Protein AF-0000000080379757 (afdb_homodimer)

Secondary structure (DSSP, 8-state):
------EEEEEEEEEEEEEE----TT-SS-HHHHHHSHHHHHHHTTGGGSSEEEEEEGGGTEEEEEPPPEEETTEEEEEEEEEEEEE-SSEEEEEEEEEEEEESGGGGGGGGGEEEEEEEEEEEE-STT--EEEEEEEEEEEEEE-STTGGGS-THHHHHHHHHHHHHHHHHHHHHHHHHHHHHHHHHHHHHHH----TTSTTGGGTT--/------EEEEEEEEEEEEEE----TT-SS-HHHHHHSHHHHHHHTTGGGSSEEEEEEGGGTEEEEEPPPEEETTEEEEEEEEEEEEE-SSEEEEEEEEEEEEESGGGGGGGGGEEEEEEEEEEEE-STT--EEEEEEEEEEEEEE-STTGGGS-THHHHHHHHHHHHHHHHHHHHHHHHHHHHHHHHHHHHHHH----TTSTTGGGTTT-

InterPro domains:
  IPR018971 Protein of unknown function DUF1997 [PF09366] (31-188)

Organism: Eutrema salsugineum (NCBI:txid72664)

Foldseek 3Di:
DPPLPFDKAKAKAKDKDKDWDDLPDPQPADLLNLCVDPLLLCLLVVVVQFPHKDQPDPVFSKMWTWGDWDDDDPWTKIKIWIWTWDGDPFKIKIWTPWIAIDTPPVRRPVRVFKTKTKMKMWGWDSDPDTTMIMIIIMMMMMGGDDDPPVSVDPSCVVHVVNNVVVHVCCVPVVVVSVVSSVVSVVVVSVVVVPPPDDPPPVVVVVVVVD/DPPLPFDKAKAKAKDKDKDWDDLPDPQPADLLNLCVDPLLLCLLVVVVQFPHKDQPDPVFSKMWTWGDWDDDDPWTKIKIWIWTWDGDSFKIKIWTPWIAIDTPPVRRPVRVFKTKTKMKMWGWDSDPDTTMIMIIIMMMMMGGDDDPPVSVDPSCVVHVVRNVVVHVCCVPVVVVSVVSSVVSVVVVSVVVVPPPDDPPPVVVVVVVVD

Sequence (420 aa):
MLISSSKKANLSASRKQRIKLQNNGGKKLTFSDFLKHPSGMEAVINAKALQSYHVVDENDNTYRCTLPKVQLMSFEVSPVLVLRVTPTQEDCTVELLSCKLEGSELLENQSENFSAIMTNCMTWNMEDPEPFLEVDVTLKVILEISTPPFTMLPVSAVEAPGNLVMQTLVDTLVPLLLQQLLKDYDEWIQNSNNTPTSISDVLSMEDRLRMLISSSKKANLSASRKQRIKLQNNGGKKLTFSDFLKHPSGMEAVINAKALQSYHVVDENDNTYRCTLPKVQLMSFEVSPVLVLRVTPTQEDCTVELLSCKLEGSELLENQSENFSAIMTNCMTWNMEDPEPFLEVDVTLKVILEISTPPFTMLPVSAVEAPGNLVMQTLVDTLVPLLLQQLLKDYDEWIQNSNNTPTSISDVLSMEDRLR

pLDDT: mean 83.77, std 18.82, range [21.45, 98.62]

Structure (mmCIF, N/CA/C/O backbone):
data_AF-0000000080379757-model_v1
#
loop_
_entity.id
_entity.type
_entity.pdbx_description
1 polymer 'DUF1997 domain-containing protein'
#
loop_
_atom_site.group_PDB
_atom_site.id
_atom_site.type_symbol
_atom_site.label_atom_id
_atom_site.label_alt_id
_atom_site.label_comp_id
_atom_site.label_asym_id
_atom_site.label_entity_id
_atom_site.label_seq_id
_atom_site.pdbx_PDB_ins_code
_atom_site.Cartn_x
_atom_site.Cartn_y
_atom_site.Cartn_z
_atom_site.occupancy
_atom_site.B_iso_or_equiv
_atom_site.auth_seq_id
_atom_site.auth_comp_id
_atom_site.auth_asym_id
_atom_site.auth_atom_id
_atom_site.pdbx_PDB_model_num
ATOM 1 N N . MET A 1 1 ? -1.683 -24.344 18.703 1 21.45 1 MET A N 1
ATOM 2 C CA . MET A 1 1 ? -2.391 -23.109 18.406 1 21.45 1 MET A CA 1
ATOM 3 C C . MET A 1 1 ? -1.414 -21.938 18.281 1 21.45 1 MET A C 1
ATOM 5 O O . MET A 1 1 ? -0.927 -21.422 19.281 1 21.45 1 MET A O 1
ATOM 9 N N . LEU A 1 2 ? -0.382 -21.984 17.438 1 30 2 LEU A N 1
ATOM 10 C CA . LEU A 1 2 ? 0.748 -21.062 17.328 1 30 2 LEU A CA 1
ATOM 11 C C . LEU A 1 2 ? 0.271 -19.609 17.297 1 30 2 LEU A C 1
ATOM 13 O O . LEU A 1 2 ? -0.493 -19.234 16.406 1 30 2 LEU A O 1
ATOM 17 N N . ILE A 1 3 ? -0.006 -19.094 18.391 1 36.53 3 ILE A N 1
ATOM 18 C CA . ILE A 1 3 ? -0.325 -17.688 18.594 1 36.53 3 ILE A CA 1
ATOM 19 C C . ILE A 1 3 ? 0.516 -16.812 17.656 1 36.53 3 ILE A C 1
ATOM 21 O O . ILE A 1 3 ? 1.729 -16.688 17.844 1 36.53 3 ILE A O 1
ATOM 25 N N . SER A 1 4 ? 0.517 -17.016 16.406 1 43.06 4 SER A N 1
ATOM 26 C CA . SER A 1 4 ? 1.355 -16.297 15.438 1 43.06 4 SER A CA 1
ATOM 27 C C . SER A 1 4 ? 1.425 -14.812 15.758 1 43.06 4 SER A C 1
ATOM 29 O O . SER A 1 4 ? 0.393 -14.156 15.883 1 43.06 4 SER A O 1
ATOM 31 N N . SER A 1 5 ? 2.092 -14.391 16.781 1 54.62 5 SER A N 1
ATOM 32 C CA . SER A 1 5 ? 2.473 -13.023 17.109 1 54.62 5 SER A CA 1
ATOM 33 C C . SER A 1 5 ? 2.441 -12.125 15.883 1 54.62 5 SER A C 1
ATOM 35 O O . SER A 1 5 ? 3.061 -12.438 14.859 1 54.62 5 SER A O 1
ATOM 37 N N . SER A 1 6 ? 1.426 -11.398 15.75 1 71.69 6 SER A N 1
ATOM 38 C CA . SER A 1 6 ? 1.187 -10.531 14.602 1 71.69 6 SER A CA 1
ATOM 39 C C . SER A 1 6 ? 2.385 -9.625 14.328 1 71.69 6 SER A C 1
ATOM 41 O O . SER A 1 6 ? 2.867 -8.945 15.234 1 71.69 6 SER A O 1
ATOM 43 N N . LYS A 1 7 ? 3.217 -9.852 13.352 1 90.25 7 LYS A N 1
ATOM 44 C CA . LYS A 1 7 ? 4.324 -9.016 12.898 1 90.25 7 LYS A CA 1
ATOM 45 C C . LYS A 1 7 ? 3.877 -7.57 12.719 1 90.25 7 LYS A C 1
ATOM 47 O O . LYS A 1 7 ? 2.75 -7.309 12.289 1 90.25 7 LYS A O 1
ATOM 52 N N . LYS A 1 8 ? 4.723 -6.68 13.391 1 95.38 8 LYS A N 1
ATOM 53 C CA . LYS A 1 8 ? 4.418 -5.258 13.266 1 95.38 8 LYS A CA 1
ATOM 54 C C . LYS A 1 8 ? 5.484 -4.539 12.445 1 95.38 8 LYS A C 1
ATOM 56 O O . LYS A 1 8 ? 6.68 -4.777 12.625 1 95.38 8 LYS A O 1
ATOM 61 N N . ALA A 1 9 ? 5.051 -3.756 11.531 1 96.88 9 ALA A N 1
ATOM 62 C CA . ALA A 1 9 ? 5.938 -2.906 10.734 1 96.88 9 ALA A CA 1
ATOM 63 C C . ALA A 1 9 ? 5.984 -1.488 11.297 1 96.88 9 ALA A C 1
ATOM 65 O O . ALA A 1 9 ? 4.945 -0.912 11.633 1 96.88 9 ALA A O 1
ATOM 66 N N . ASN A 1 10 ? 7.188 -0.936 11.43 1 97.94 10 ASN A N 1
ATOM 67 C CA . ASN A 1 10 ? 7.383 0.439 11.875 1 97.94 10 ASN A CA 1
ATOM 68 C C . ASN A 1 10 ? 7.785 1.353 10.719 1 97.94 10 ASN A C 1
ATOM 70 O O . ASN A 1 10 ? 8.852 1.182 10.133 1 97.94 10 ASN A O 1
ATOM 74 N N . LEU A 1 11 ? 6.934 2.293 10.438 1 98.12 11 LEU A N 1
ATOM 75 C CA . LEU A 1 11 ? 7.195 3.271 9.383 1 98.12 11 LEU A CA 1
ATOM 76 C C . LEU A 1 11 ? 7.473 4.648 9.984 1 98.12 11 LEU A C 1
ATOM 78 O O . LEU A 1 11 ? 6.914 5 11.023 1 98.12 11 LEU A O 1
ATOM 82 N N . SER A 1 12 ? 8.32 5.395 9.32 1 98.5 12 SER A N 1
ATOM 83 C CA . SER A 1 12 ? 8.633 6.73 9.82 1 98.5 12 SER A CA 1
ATOM 84 C C . SER A 1 12 ? 8.953 7.688 8.672 1 98.5 12 SER A C 1
ATOM 86 O O . SER A 1 12 ? 9.414 7.258 7.613 1 98.5 12 SER A O 1
ATOM 88 N N . ALA A 1 13 ? 8.688 8.953 8.891 1 98.5 13 ALA A N 1
ATOM 89 C CA . ALA A 1 13 ? 9.008 10.039 7.969 1 98.5 13 ALA A CA 1
ATOM 90 C C . ALA A 1 13 ? 9.188 11.359 8.719 1 98.5 13 ALA A C 1
ATOM 92 O O . ALA A 1 13 ? 8.648 11.531 9.812 1 98.5 13 ALA A O 1
ATOM 93 N N . SER A 1 14 ? 9.953 12.219 8.164 1 98.62 14 SER A N 1
ATOM 94 C CA . SER A 1 14 ? 10.164 13.539 8.742 1 98.62 14 SER A CA 1
ATOM 95 C C . SER A 1 14 ? 10.523 14.562 7.672 1 98.62 14 SER A C 1
ATOM 97 O O . SER A 1 14 ? 10.984 14.203 6.59 1 98.62 14 SER A O 1
ATOM 99 N N . ARG A 1 15 ? 10.227 15.797 7.992 1 98.44 15 ARG A N 1
ATOM 100 C CA . ARG A 1 15 ? 10.57 16.891 7.09 1 98.44 15 ARG A CA 1
ATOM 101 C C . ARG A 1 15 ? 10.688 18.219 7.848 1 98.44 15 ARG A C 1
ATOM 103 O O . ARG A 1 15 ? 9.773 18.594 8.586 1 98.44 15 ARG A O 1
ATOM 110 N N . LYS A 1 16 ? 11.773 18.766 7.688 1 97.94 16 LYS A N 1
ATOM 111 C CA . LYS A 1 16 ? 11.992 20.141 8.125 1 97.94 16 LYS A CA 1
ATOM 112 C C . LYS A 1 16 ? 11.953 21.109 6.949 1 97.94 16 LYS A C 1
ATOM 114 O O . LYS A 1 16 ? 12.57 20.859 5.91 1 97.94 16 LYS A O 1
ATOM 119 N N . GLN A 1 17 ? 11.133 22.156 7.082 1 96.81 17 GLN A N 1
ATOM 120 C CA . GLN A 1 17 ? 10.969 23.109 5.992 1 96.81 17 GLN A CA 1
ATOM 121 C C . GLN A 1 17 ? 10.945 24.531 6.512 1 96.81 17 GLN A C 1
ATOM 123 O O . GLN A 1 17 ? 10.25 24.844 7.484 1 96.81 17 GLN A O 1
ATOM 128 N N . ARG A 1 18 ? 11.742 25.359 5.832 1 94.19 18 ARG A N 1
ATOM 129 C CA . ARG A 1 18 ? 11.773 26.781 6.152 1 94.19 18 ARG A CA 1
ATOM 130 C C . ARG A 1 18 ? 11.367 27.625 4.949 1 94.19 18 ARG A C 1
ATOM 132 O O . ARG A 1 18 ? 11.773 27.328 3.82 1 94.19 18 ARG A O 1
ATOM 139 N N . ILE A 1 19 ? 10.539 28.531 5.227 1 91.94 19 ILE A N 1
ATOM 140 C CA . ILE A 1 19 ? 10.141 29.453 4.176 1 91.94 19 ILE A CA 1
ATOM 141 C C . ILE A 1 19 ? 10.484 30.891 4.594 1 91.94 19 ILE A C 1
ATOM 143 O O . ILE A 1 19 ? 10.258 31.281 5.746 1 91.94 19 ILE A O 1
ATOM 147 N N . LYS A 1 20 ? 11.016 31.656 3.654 1 87.81 20 LYS A N 1
ATOM 148 C CA . LYS A 1 20 ? 11.312 33.062 3.906 1 87.81 20 LYS A CA 1
ATOM 149 C C . LYS A 1 20 ? 10.047 33.906 3.832 1 87.81 20 LYS A C 1
ATOM 151 O O . LYS A 1 20 ? 9.234 33.75 2.922 1 87.81 20 LYS A O 1
ATOM 156 N N . LEU A 1 21 ? 9.938 34.688 4.859 1 81.88 21 LEU A N 1
ATOM 157 C CA . LEU A 1 21 ? 8.789 35.562 4.887 1 81.88 21 LEU A CA 1
ATOM 158 C C . LEU A 1 21 ? 9.156 36.969 4.359 1 81.88 21 LEU A C 1
ATOM 160 O O . LEU A 1 21 ? 10.305 37.406 4.512 1 81.88 21 LEU A O 1
ATOM 164 N N . GLN A 1 22 ? 8.344 37.531 3.42 1 69.69 22 GLN A N 1
ATOM 165 C CA . GLN A 1 22 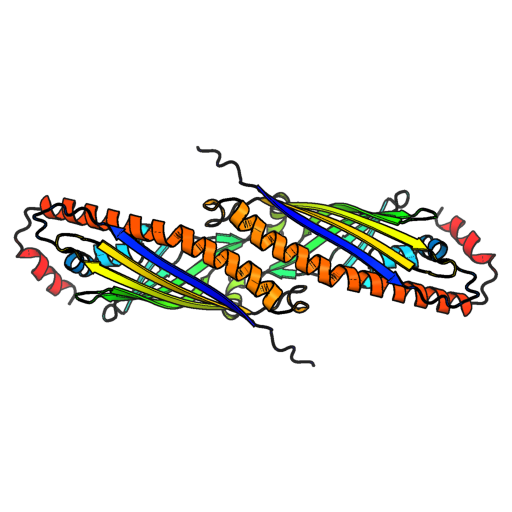? 8.594 38.875 2.953 1 69.69 22 GLN A CA 1
ATOM 166 C C . GLN A 1 22 ? 8.148 39.906 3.994 1 69.69 22 GLN A C 1
ATOM 168 O O . GLN A 1 22 ? 7.082 39.781 4.594 1 69.69 22 GLN A O 1
ATOM 173 N N . ASN A 1 23 ? 9.164 40.5 4.574 1 58.28 23 ASN A N 1
ATOM 174 C CA . ASN A 1 23 ? 8.883 41.531 5.547 1 58.28 23 ASN A CA 1
ATOM 175 C C . ASN A 1 23 ? 7.969 42.625 4.965 1 58.28 23 ASN A C 1
ATOM 177 O O . ASN A 1 23 ? 8.336 43.312 4.004 1 58.28 23 ASN A O 1
ATOM 181 N N . ASN A 1 24 ? 6.855 42.312 4.887 1 54.03 24 ASN A N 1
ATOM 182 C CA . ASN A 1 24 ? 6.129 43.5 4.453 1 54.03 24 ASN A CA 1
ATOM 183 C C . ASN A 1 24 ? 6.133 44.594 5.535 1 54.03 24 ASN A C 1
ATOM 185 O O . ASN A 1 24 ? 5.246 44.625 6.391 1 54.03 24 ASN A O 1
ATOM 189 N N . GLY A 1 25 ? 7.324 45.125 5.938 1 54.25 25 GLY A N 1
ATOM 190 C CA . GLY A 1 25 ? 7.582 46.25 6.809 1 54.25 25 GLY A CA 1
ATOM 191 C C . GLY A 1 25 ? 6.746 46.25 8.07 1 54.25 25 GLY A C 1
ATOM 192 O O . GLY A 1 25 ? 6.035 45.281 8.344 1 54.25 25 GLY A O 1
ATOM 193 N N . GLY A 1 26 ? 5.727 47.281 8.477 1 51.81 26 GLY A N 1
ATOM 194 C CA . GLY A 1 26 ? 4.934 47.938 9.5 1 51.81 26 GLY A CA 1
ATOM 195 C C . GLY A 1 26 ? 3.859 47.062 10.094 1 51.81 26 GLY A C 1
ATOM 196 O O . GLY A 1 26 ? 2.836 47.531 10.57 1 51.81 26 GLY A O 1
ATOM 197 N N . LYS A 1 27 ? 4.031 45.75 9.82 1 57.22 27 LYS A N 1
ATOM 198 C CA . LYS A 1 27 ? 2.826 45.031 10.219 1 57.22 27 LYS A CA 1
ATOM 199 C C . LYS A 1 27 ? 2.678 45 11.742 1 57.22 27 LYS A C 1
ATOM 201 O O . LYS A 1 27 ? 3.576 44.562 12.445 1 57.22 27 LYS A O 1
ATOM 206 N N . LYS A 1 28 ? 1.66 45.719 12.266 1 60.91 28 LYS A N 1
ATOM 207 C CA . LYS A 1 28 ? 1.315 45.812 13.68 1 60.91 28 LYS A CA 1
ATOM 208 C C . LYS A 1 28 ? 0.975 44.438 14.258 1 60.91 28 LYS A C 1
ATOM 210 O O . LYS A 1 28 ? 1.28 44.156 15.414 1 60.91 28 LYS A O 1
ATOM 215 N N . LEU A 1 29 ? 0.485 43.438 13.438 1 67.25 29 LEU A N 1
ATOM 216 C CA . LEU A 1 29 ? 0.049 42.156 13.953 1 67.25 29 LEU A CA 1
ATOM 217 C C . LEU A 1 29 ? 1.053 41.062 13.602 1 67.25 29 LEU A C 1
ATOM 219 O O . LEU A 1 29 ? 1.48 40.938 12.445 1 67.25 29 LEU A O 1
ATOM 223 N N . THR A 1 30 ? 1.522 40.406 14.625 1 78.44 30 THR A N 1
ATOM 224 C CA . THR A 1 30 ? 2.564 39.375 14.516 1 78.44 30 THR A CA 1
ATOM 225 C C . THR A 1 30 ? 1.959 38 14.219 1 78.44 30 THR A C 1
ATOM 227 O O . THR A 1 30 ? 0.741 37.844 14.289 1 78.44 30 THR A O 1
ATOM 230 N N . PHE A 1 31 ? 2.723 37.062 13.75 1 86.31 31 PHE A N 1
ATOM 231 C CA . PHE A 1 31 ? 2.303 35.688 13.531 1 86.31 31 PHE A CA 1
ATOM 232 C C . PHE A 1 31 ? 1.801 35.062 14.828 1 86.31 31 PHE A C 1
ATOM 234 O O . PHE A 1 31 ? 0.858 34.281 14.82 1 86.31 31 PHE A O 1
ATOM 241 N N . SER A 1 32 ? 2.457 35.469 15.883 1 86.31 32 SER A N 1
ATOM 242 C CA . SER A 1 32 ? 2.004 35 17.188 1 86.31 32 SER A CA 1
ATOM 243 C C . SER A 1 32 ? 0.577 35.438 17.469 1 86.31 32 SER A C 1
ATOM 245 O O . SER A 1 32 ? -0.22 34.688 18.031 1 86.31 32 SER A O 1
ATOM 247 N N . ASP A 1 33 ? 0.268 36.688 17.125 1 88.25 33 ASP A N 1
ATOM 248 C CA . ASP A 1 33 ? -1.095 37.188 17.297 1 88.25 33 ASP A CA 1
ATOM 249 C C . ASP A 1 33 ? -2.082 36.375 16.469 1 88.25 33 ASP A C 1
ATOM 251 O O . ASP A 1 33 ? -3.191 36.094 16.922 1 88.25 33 ASP A O 1
ATOM 255 N N . PHE A 1 34 ? -1.662 36.062 15.32 1 90.81 34 PHE A N 1
ATOM 256 C CA . PHE A 1 34 ? -2.473 35.25 14.43 1 90.81 34 PHE 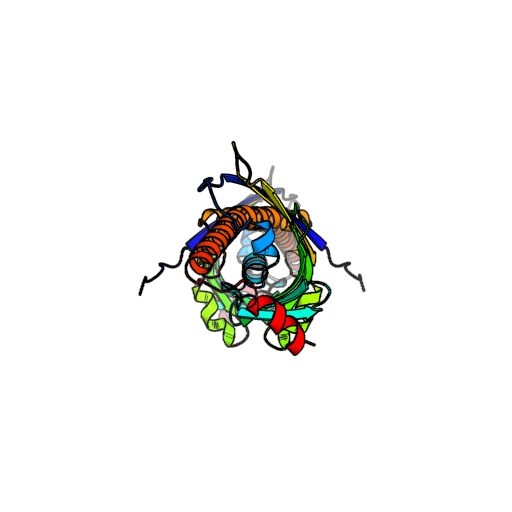A CA 1
ATOM 257 C C . PHE A 1 34 ? -2.787 33.906 15.062 1 90.81 34 PHE A C 1
ATOM 259 O O . PHE A 1 34 ? -3.936 33.438 15.047 1 90.81 34 PHE A O 1
ATOM 266 N N . LEU A 1 35 ? -1.779 33.281 15.672 1 90.12 35 LEU A N 1
ATOM 267 C CA . LEU A 1 35 ? -1.924 31.938 16.234 1 90.12 35 LEU A CA 1
ATOM 268 C C . LEU A 1 35 ? -2.797 31.969 17.484 1 90.12 35 LEU A C 1
ATOM 270 O O . LEU A 1 35 ? -3.279 30.922 17.938 1 90.12 35 LEU A O 1
ATOM 274 N N . LYS A 1 36 ? -2.932 33.188 18.062 1 86.5 36 LYS A N 1
ATOM 275 C CA . LYS A 1 36 ? -3.803 33.344 19.219 1 86.5 36 LYS A CA 1
ATOM 276 C C . LYS A 1 36 ? -5.254 33.531 18.797 1 86.5 36 LYS A C 1
ATOM 278 O O . LYS A 1 36 ? -6.168 33.406 19.609 1 86.5 36 LYS A O 1
ATOM 283 N N . HIS A 1 37 ? -5.387 33.906 17.578 1 89.25 37 HIS A N 1
ATOM 284 C CA . HIS A 1 37 ? -6.715 34.156 17.031 1 89.25 37 HIS A CA 1
ATOM 285 C C . HIS A 1 37 ? -7.363 32.844 16.562 1 89.25 37 HIS A C 1
ATOM 287 O O . HIS A 1 37 ? -6.672 31.922 16.125 1 89.25 37 HIS A O 1
ATOM 293 N N . PRO A 1 38 ? -8.688 32.688 16.625 1 88.75 38 PRO A N 1
ATOM 294 C CA . PRO A 1 38 ? -9.391 31.484 16.156 1 88.75 38 PRO A CA 1
ATOM 295 C C . PRO A 1 38 ? -9.047 31.141 14.703 1 88.75 38 PRO A C 1
ATOM 297 O O . PRO A 1 38 ? -8.898 29.969 14.359 1 88.75 38 PRO A O 1
ATOM 300 N N . SER A 1 39 ? -8.906 32.125 13.906 1 92.44 39 SER A N 1
ATOM 301 C CA . SER A 1 39 ? -8.555 31.906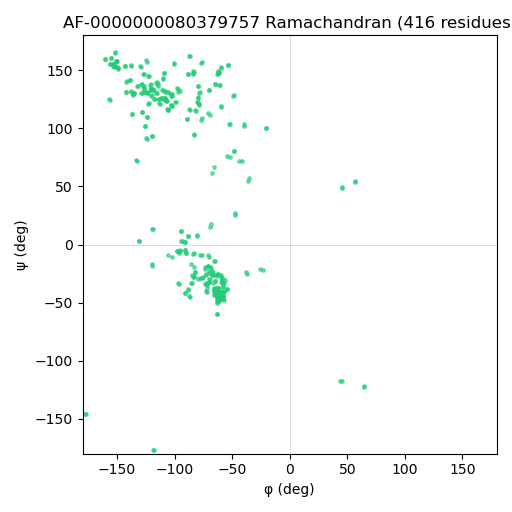 12.508 1 92.44 39 SER A CA 1
ATOM 302 C C . SER A 1 39 ? -7.176 31.25 12.383 1 92.44 39 SER A C 1
ATOM 304 O O . SER A 1 39 ? -6.941 30.453 11.477 1 92.44 39 SER A O 1
ATOM 306 N N . GLY A 1 40 ? -6.266 31.688 13.227 1 93.38 40 GLY A N 1
ATOM 307 C CA . GLY A 1 40 ? -4.949 31.078 13.242 1 93.38 40 GLY A CA 1
ATOM 308 C C . GLY A 1 40 ? -4.977 29.609 13.633 1 93.38 40 GLY A C 1
ATOM 309 O O . GLY A 1 40 ? -4.301 28.781 13.016 1 93.38 40 GLY A O 1
ATOM 310 N N . MET A 1 41 ? -5.816 29.266 14.633 1 91.94 41 MET A N 1
ATOM 311 C CA . MET A 1 41 ? -5.969 27.875 15.078 1 91.94 41 MET A CA 1
ATOM 312 C C . MET A 1 41 ? -6.547 27.016 13.961 1 91.94 41 MET A C 1
ATOM 314 O O . MET A 1 41 ? -6.074 25.891 13.727 1 91.94 41 MET A O 1
ATOM 318 N N . GLU A 1 42 ? -7.492 27.578 13.297 1 94.94 42 GLU A N 1
ATOM 319 C CA . GLU A 1 42 ? -8.094 26.875 12.164 1 94.94 42 GLU A CA 1
ATOM 320 C C . GLU A 1 42 ? -7.082 26.656 11.047 1 94.94 42 GLU A C 1
ATOM 322 O O . GLU A 1 42 ? -7.094 25.625 10.383 1 94.94 42 GLU A O 1
ATOM 327 N N . ALA A 1 43 ? -6.234 27.641 10.82 1 96 43 ALA A N 1
ATOM 328 C CA . ALA A 1 43 ? -5.203 27.547 9.789 1 96 43 ALA A CA 1
ATOM 329 C C . ALA A 1 43 ? -4.176 26.469 10.141 1 96 43 ALA A C 1
ATOM 331 O O . ALA A 1 43 ? -3.729 25.719 9.266 1 96 43 ALA A O 1
ATOM 332 N N . VAL A 1 44 ? -3.818 26.375 11.406 1 95.94 44 VAL A N 1
ATOM 333 C CA . VAL A 1 44 ? -2.787 25.453 11.875 1 95.94 44 VAL A CA 1
ATOM 334 C C . VAL A 1 44 ? -3.248 24.016 11.672 1 95.94 44 VAL A C 1
ATOM 336 O O . VAL A 1 44 ? -2.463 23.156 11.273 1 95.94 44 VAL A O 1
ATOM 339 N N . ILE A 1 45 ? -4.551 23.719 11.906 1 96.69 45 ILE A N 1
ATOM 340 C CA . ILE A 1 45 ? -5.047 22.359 11.727 1 96.69 45 ILE A CA 1
ATOM 341 C C . ILE A 1 45 ? -5.551 22.172 10.297 1 96.69 45 ILE A C 1
ATOM 343 O O . ILE A 1 45 ? -6.09 21.125 9.953 1 96.69 45 ILE A O 1
ATOM 347 N N . ASN A 1 46 ? -5.426 23.188 9.492 1 95.81 46 ASN A N 1
ATOM 348 C CA . ASN A 1 46 ? -5.875 23.156 8.109 1 95.81 46 ASN A CA 1
ATOM 349 C C . ASN A 1 46 ? -7.359 22.812 8.008 1 95.81 46 ASN A C 1
ATOM 351 O O . ASN A 1 46 ? -7.73 21.875 7.297 1 95.81 46 ASN A O 1
ATOM 355 N N . ALA A 1 47 ? -8.148 23.547 8.68 1 95.69 47 ALA A N 1
ATOM 356 C CA . ALA A 1 47 ? -9.578 23.281 8.812 1 95.69 47 ALA A CA 1
ATOM 357 C C . ALA A 1 47 ? -10.266 23.281 7.445 1 95.69 47 ALA A C 1
ATOM 359 O O . ALA A 1 47 ? -11.203 22.516 7.219 1 95.69 47 ALA A O 1
ATOM 360 N N . LYS A 1 48 ? -9.82 24.062 6.504 1 93.31 48 LYS A N 1
ATOM 361 C CA . LYS A 1 48 ? -10.43 24.203 5.184 1 93.31 48 LYS A CA 1
ATOM 362 C C . LYS A 1 48 ? -10.375 22.891 4.414 1 93.31 48 LYS A C 1
ATOM 364 O O . LYS A 1 48 ? -11.211 22.641 3.543 1 93.31 48 LYS A O 1
ATOM 369 N N . ALA A 1 49 ? -9.43 22.047 4.699 1 93.25 49 ALA A N 1
ATOM 370 C CA . ALA A 1 49 ? -9.234 20.797 3.969 1 93.25 49 ALA A CA 1
ATOM 371 C C . ALA A 1 49 ? -9.898 19.625 4.691 1 93.25 49 ALA A C 1
ATOM 373 O O . ALA A 1 49 ? -9.922 18.516 4.18 1 93.25 49 ALA A O 1
ATOM 374 N N . LEU A 1 50 ? -10.398 19.859 5.867 1 96.5 50 LEU A N 1
ATOM 375 C CA . LEU A 1 50 ? -11.023 18.797 6.664 1 96.5 50 LEU A CA 1
ATOM 376 C C . LEU A 1 50 ? -12.484 18.609 6.262 1 96.5 50 LEU A C 1
ATOM 378 O O . LEU A 1 50 ? -13.125 19.547 5.781 1 96.5 50 LEU A O 1
ATOM 382 N N . GLN A 1 51 ? -12.953 17.406 6.344 1 95.88 51 GLN A N 1
ATOM 383 C CA . GLN A 1 51 ? -14.391 17.172 6.211 1 95.88 51 GLN A CA 1
ATOM 384 C C . GLN A 1 51 ? -15.164 17.844 7.328 1 95.88 51 GLN A C 1
ATOM 386 O O . GLN A 1 51 ? -16.25 18.391 7.094 1 95.88 51 GLN A O 1
ATOM 391 N N . SER A 1 52 ? -14.641 17.703 8.516 1 96.62 52 SER A N 1
ATOM 392 C CA . SER A 1 52 ? -15.211 18.375 9.68 1 96.62 52 SER A CA 1
ATOM 393 C C . SER A 1 52 ? -14.195 18.453 10.82 1 96.62 52 SER A C 1
ATOM 395 O O . SER A 1 52 ? -13.172 17.781 10.797 1 96.62 52 SER A O 1
ATOM 397 N N . TYR A 1 53 ? -14.469 19.375 11.711 1 96.69 53 TYR A N 1
ATOM 398 C CA . TYR A 1 53 ? -13.68 19.453 12.938 1 96.69 53 TYR A CA 1
ATOM 399 C C . TYR A 1 53 ? -14.484 20.047 14.078 1 96.69 53 TYR A C 1
ATOM 401 O O . TYR A 1 53 ? -15.469 20.766 13.844 1 96.69 53 TYR A O 1
ATOM 409 N N . HIS A 1 54 ? -14.156 19.703 15.273 1 95.19 54 HIS A N 1
ATOM 410 C CA . HIS A 1 54 ? -14.742 20.344 16.438 1 95.19 54 HIS A CA 1
ATOM 411 C C . HIS A 1 54 ? -13.773 20.344 17.625 1 95.19 54 HIS A C 1
ATOM 413 O O . HIS A 1 54 ? -12.883 19.5 17.688 1 95.19 54 HIS A O 1
ATOM 419 N N . VAL A 1 55 ? -13.984 21.219 18.5 1 92.62 55 VAL A N 1
ATOM 420 C CA . VAL A 1 55 ? -13.148 21.344 19.688 1 92.62 55 VAL A CA 1
ATOM 421 C C . VAL A 1 55 ? -13.547 20.312 20.734 1 92.62 55 VAL A C 1
ATOM 423 O O . VAL A 1 55 ? -14.734 20.141 21.016 1 92.62 55 VAL A O 1
ATOM 426 N N . VAL A 1 56 ? -12.664 19.516 21.141 1 92.12 56 VAL A N 1
ATOM 427 C CA . VAL A 1 56 ? -12.914 18.484 22.156 1 92.12 56 VAL A CA 1
ATOM 428 C C . VAL A 1 56 ? -12.695 19.078 23.547 1 92.12 56 VAL A C 1
ATOM 430 O O . VAL A 1 56 ? -13.445 18.781 24.484 1 92.12 56 VAL A O 1
ATOM 433 N N . ASP A 1 57 ? -11.648 19.812 23.703 1 85.69 57 ASP A N 1
ATOM 434 C CA . ASP A 1 57 ? -11.297 20.484 24.953 1 85.69 57 ASP A CA 1
ATOM 435 C C . ASP A 1 57 ? -10.812 21.906 24.688 1 85.69 57 ASP A C 1
ATOM 437 O O . ASP A 1 57 ? -9.703 22.109 24.188 1 85.69 57 ASP A O 1
ATOM 441 N N . GLU A 1 58 ? -11.562 22.859 25.094 1 76.75 58 GLU A N 1
ATOM 442 C CA . GLU A 1 58 ? -11.25 24.25 24.797 1 76.75 58 GLU A CA 1
ATOM 443 C C . GLU A 1 58 ? -10.023 24.719 25.578 1 76.75 58 GLU A C 1
ATOM 445 O O . GLU A 1 58 ? -9.242 25.547 25.094 1 76.75 58 GLU A O 1
ATOM 450 N N . ASN A 1 59 ? -9.883 24.188 26.703 1 82.25 59 ASN A N 1
ATOM 451 C CA . ASN A 1 59 ? -8.789 24.641 27.562 1 82.25 59 ASN A CA 1
ATOM 452 C C . ASN A 1 59 ? -7.441 24.125 27.062 1 82.25 59 ASN A C 1
ATOM 454 O O . ASN A 1 59 ? -6.402 24.719 27.344 1 82.25 59 ASN A O 1
ATOM 458 N N . ASP A 1 60 ? -7.469 23.125 26.281 1 87.5 60 ASP A N 1
ATOM 459 C CA . ASP A 1 60 ? -6.219 22.484 25.875 1 87.5 60 ASP A CA 1
ATOM 460 C C . ASP A 1 60 ? -6.039 22.547 24.359 1 87.5 60 ASP A C 1
ATOM 462 O O . ASP A 1 60 ? -5.137 21.922 23.812 1 87.5 60 ASP A O 1
ATOM 466 N N . ASN A 1 61 ? -6.848 23.375 23.625 1 90.94 61 ASN A N 1
ATOM 467 C CA . ASN A 1 61 ? -6.777 23.516 22.172 1 90.94 61 ASN A CA 1
ATOM 468 C C . ASN A 1 61 ? -6.684 22.156 21.484 1 90.94 61 ASN A C 1
ATOM 470 O O . ASN A 1 61 ? -5.773 21.922 20.688 1 90.94 61 ASN A O 1
ATOM 474 N N . THR A 1 62 ? -7.527 21.25 21.844 1 96.06 62 THR A N 1
ATOM 475 C CA . THR A 1 62 ? -7.609 19.906 21.266 1 96.06 62 THR A CA 1
ATOM 476 C C . THR A 1 62 ? -8.781 19.812 20.297 1 96.06 62 THR A C 1
ATOM 478 O O . THR A 1 62 ? -9.906 20.188 20.625 1 96.06 62 THR A O 1
ATOM 481 N N . TYR A 1 63 ? -8.5 19.328 19.125 1 96.69 63 TYR A N 1
ATOM 482 C CA . TYR A 1 63 ? -9.484 19.281 18.047 1 96.69 63 TYR A CA 1
ATOM 483 C C . TYR A 1 63 ? -9.672 17.859 17.531 1 96.69 63 TYR A C 1
ATOM 485 O O . TYR A 1 63 ? -8.695 17.109 17.391 1 96.69 63 TYR A O 1
ATOM 493 N N . ARG A 1 64 ? -10.875 17.453 17.438 1 97.56 64 ARG A N 1
ATOM 494 C CA . ARG A 1 64 ? -11.195 16.25 16.656 1 97.56 64 ARG A CA 1
ATOM 495 C C . ARG A 1 64 ? -11.414 16.594 15.188 1 97.56 64 ARG A C 1
ATOM 497 O O . ARG A 1 64 ? -12.344 17.328 14.852 1 97.56 64 ARG A O 1
ATOM 504 N N . CYS A 1 65 ? -10.602 16.109 14.336 1 97.75 65 CYS A N 1
ATOM 505 C CA . CYS A 1 65 ? -10.586 16.469 12.922 1 97.75 65 CYS A CA 1
ATOM 506 C C . CYS A 1 65 ? -10.898 15.258 12.047 1 97.75 65 CYS A C 1
ATOM 508 O O . CYS A 1 65 ? -10.227 14.227 12.141 1 97.75 65 CYS A O 1
ATOM 510 N N . THR A 1 66 ? -11.875 15.328 11.188 1 96.5 66 THR A N 1
ATOM 511 C CA . THR A 1 66 ? -12.195 14.281 10.234 1 96.5 66 THR A CA 1
ATOM 512 C C . THR A 1 66 ? -11.68 14.633 8.844 1 96.5 66 THR A C 1
ATOM 514 O O . THR A 1 66 ? -12.031 15.68 8.289 1 96.5 66 THR A O 1
ATOM 517 N N . LEU A 1 67 ? -10.781 13.781 8.328 1 95.12 67 LEU A N 1
ATOM 518 C CA . LEU A 1 67 ? -10.266 13.992 6.98 1 95.12 67 LEU A CA 1
ATOM 519 C C . LEU A 1 67 ? -11.281 13.555 5.934 1 95.12 67 LEU A C 1
ATOM 521 O O . LEU A 1 67 ? -12.203 12.789 6.234 1 95.12 67 LEU A O 1
ATOM 525 N N . PRO A 1 68 ? -11.156 14.133 4.746 1 92.75 68 PRO A N 1
ATOM 526 C CA . PRO A 1 68 ? -12.047 13.688 3.674 1 92.75 68 PRO A CA 1
ATOM 527 C C . PRO A 1 68 ? -12.008 12.172 3.465 1 92.75 68 PRO A C 1
ATOM 529 O O . PRO A 1 68 ? -10.977 11.539 3.707 1 92.75 68 PRO A O 1
ATOM 532 N N . LYS A 1 69 ? -13.078 11.711 2.955 1 88.31 69 LYS A N 1
ATOM 533 C CA . LYS A 1 69 ? -13.211 10.273 2.701 1 88.31 69 LYS A CA 1
ATOM 534 C C . LYS A 1 69 ? -12.219 9.812 1.642 1 88.31 69 LYS A C 1
ATOM 536 O O . LYS A 1 69 ? -11.969 10.516 0.663 1 88.31 69 LYS A O 1
ATOM 541 N N . VAL A 1 70 ? -11.656 8.703 1.884 1 84.25 70 VAL A N 1
ATOM 542 C CA . VAL A 1 70 ? -10.781 8.047 0.924 1 84.25 70 VAL A CA 1
ATOM 543 C C . VAL A 1 70 ? -11.445 6.77 0.411 1 84.25 70 VAL A C 1
ATOM 545 O O . VAL A 1 70 ? -11.922 5.949 1.199 1 84.25 70 VAL A O 1
ATOM 548 N N . GLN A 1 71 ? -11.508 6.73 -0.851 1 76.31 71 GLN A N 1
ATOM 549 C CA . GLN A 1 71 ? -12.078 5.531 -1.452 1 76.31 71 GLN A CA 1
ATOM 550 C C . GLN A 1 71 ? -11.062 4.395 -1.482 1 76.31 71 GLN A C 1
ATOM 552 O O . GLN A 1 71 ? -9.969 4.543 -2.035 1 76.31 71 GLN A O 1
ATOM 557 N N . LEU A 1 72 ? -11.359 3.324 -0.862 1 74 72 LEU A N 1
ATOM 558 C CA . LEU A 1 72 ? -10.586 2.088 -0.9 1 74 72 LEU A CA 1
ATOM 559 C C . LEU A 1 72 ? -11.422 0.941 -1.457 1 74 72 LEU A C 1
ATOM 561 O O . LEU A 1 72 ? -12.109 0.246 -0.705 1 74 72 LEU A O 1
ATOM 565 N N . MET A 1 73 ? -11.289 0.774 -2.684 1 70.88 73 MET A N 1
ATOM 566 C CA . MET A 1 73 ? -12.133 -0.195 -3.371 1 70.88 73 MET A CA 1
ATOM 567 C C . MET A 1 73 ? -13.594 0.229 -3.318 1 70.88 73 MET A C 1
ATOM 569 O O . MET A 1 73 ? -13.945 1.332 -3.746 1 70.88 73 MET A O 1
ATOM 573 N N . SER A 1 74 ? -14.5 -0.634 -2.758 1 64.06 74 SER A N 1
ATOM 574 C CA . SER A 1 74 ? -15.922 -0.283 -2.773 1 64.06 74 SER A CA 1
ATOM 575 C C . SER A 1 74 ? -16.328 0.408 -1.479 1 64.06 74 SER A C 1
ATOM 577 O O . SER A 1 74 ? -17.516 0.655 -1.252 1 64.06 74 SER A O 1
ATOM 579 N N . PHE A 1 75 ? -15.344 0.775 -0.722 1 71.75 75 PHE A N 1
ATOM 580 C CA . PHE A 1 75 ? -15.672 1.394 0.557 1 71.75 75 PHE A CA 1
ATOM 581 C C . PHE A 1 75 ? -15.023 2.766 0.678 1 71.75 75 PHE A C 1
ATOM 583 O O . PHE A 1 75 ? -14.086 3.08 -0.055 1 71.75 75 PHE A O 1
ATOM 590 N N . GLU A 1 76 ? -15.734 3.412 1.562 1 77.62 76 GLU A N 1
ATOM 591 C CA . GLU A 1 76 ? -15.18 4.727 1.886 1 77.62 76 GLU A CA 1
ATOM 592 C C . GLU A 1 76 ? -14.797 4.812 3.359 1 77.62 76 GLU A C 1
ATOM 594 O O . GLU A 1 76 ? -15.508 4.312 4.227 1 77.62 76 GLU A O 1
ATOM 599 N N . VAL A 1 77 ? -13.586 5.32 3.549 1 82.94 77 VAL A N 1
ATOM 600 C CA . VAL A 1 77 ? -13.125 5.465 4.926 1 82.94 77 VAL A CA 1
ATOM 601 C C . VAL A 1 77 ? -12.664 6.898 5.168 1 82.94 77 VAL A C 1
ATOM 603 O O . VAL A 1 77 ? -12.156 7.559 4.258 1 82.94 77 VAL A O 1
ATOM 606 N N . SER A 1 78 ? -12.906 7.316 6.41 1 88.94 78 SER A N 1
ATOM 607 C CA . SER A 1 78 ? -12.445 8.641 6.805 1 88.94 78 SER A CA 1
ATOM 608 C C . SER A 1 78 ? -11.508 8.562 8.008 1 88.94 78 SER A C 1
ATOM 610 O O . SER A 1 78 ? -11.883 8.039 9.062 1 88.94 78 SER A O 1
ATOM 612 N N . PRO A 1 79 ? -10.367 9.016 7.887 1 91.62 79 PRO A N 1
ATOM 613 C CA . PRO A 1 79 ? -9.508 9.125 9.062 1 91.62 79 PRO A CA 1
ATOM 614 C C . PRO A 1 79 ? -9.961 10.211 10.031 1 91.62 79 PRO A C 1
ATOM 616 O O . PRO A 1 79 ? -10.367 11.297 9.609 1 91.62 79 PRO A O 1
ATOM 619 N N . VAL A 1 80 ? -10.008 9.891 11.211 1 94.19 80 VAL A N 1
ATOM 620 C CA . VAL A 1 80 ? -10.336 10.836 12.266 1 94.19 80 VAL A CA 1
ATOM 621 C C . VAL A 1 80 ? -9.117 11.055 13.164 1 94.19 80 VAL A C 1
ATOM 623 O O . VAL A 1 80 ? -8.578 10.094 13.734 1 94.19 80 VAL A O 1
ATOM 626 N N . LEU A 1 81 ? -8.734 12.273 13.312 1 97.19 81 LEU A N 1
ATOM 627 C CA . LEU A 1 81 ? -7.555 12.648 14.094 1 97.19 81 LEU A CA 1
ATOM 628 C C . LEU A 1 81 ? -7.941 13.492 15.305 1 97.19 81 LEU A C 1
ATOM 630 O O . LEU A 1 81 ? -8.844 14.328 15.219 1 97.19 81 LEU A O 1
ATOM 634 N N . VAL A 1 82 ? -7.332 13.258 16.422 1 97.25 82 VAL A N 1
ATOM 635 C CA . VAL A 1 82 ? -7.387 14.18 17.547 1 97.25 82 VAL A CA 1
ATOM 636 C C . VAL A 1 82 ? -6.055 14.914 17.688 1 97.25 82 VAL A C 1
ATOM 638 O O . VAL A 1 82 ? -5.027 14.289 17.969 1 97.25 82 VAL A O 1
ATOM 641 N N . LEU A 1 83 ? -6.105 16.203 17.5 1 97.81 83 LEU A N 1
ATOM 642 C CA . LEU A 1 83 ? -4.902 17.031 17.469 1 97.81 83 LEU A CA 1
ATOM 643 C C . LEU A 1 83 ? -4.887 18 18.641 1 97.81 83 LEU A C 1
ATOM 645 O O . LEU A 1 83 ? -5.914 18.594 18.984 1 97.81 83 LEU A O 1
ATOM 649 N N . ARG A 1 84 ? -3.76 18.156 19.234 1 97.06 84 ARG A N 1
ATOM 650 C CA . ARG A 1 84 ? -3.539 19.188 20.25 1 97.06 84 ARG A CA 1
ATOM 651 C C . ARG A 1 84 ? -2.613 20.266 19.734 1 97.06 84 ARG A C 1
ATOM 653 O O . ARG A 1 84 ? -1.545 19.984 19.188 1 97.06 84 ARG A O 1
ATOM 660 N N . VAL A 1 85 ? -3.064 21.438 19.812 1 95.75 85 VAL A N 1
ATOM 661 C CA . VAL A 1 85 ? -2.283 22.594 19.391 1 95.75 85 VAL A CA 1
ATOM 662 C C . VAL A 1 85 ? -1.826 23.391 20.609 1 95.75 85 VAL A C 1
ATOM 664 O O . VAL A 1 85 ? -2.648 23.828 21.422 1 95.75 85 VAL A O 1
ATOM 667 N N . THR A 1 86 ? -0.527 23.641 20.719 1 94.25 86 THR A N 1
ATOM 668 C CA . THR A 1 86 ? 0.046 24.375 21.844 1 94.25 86 THR A CA 1
ATOM 669 C C . THR A 1 86 ? 0.861 25.562 21.359 1 94.25 86 THR A C 1
ATOM 671 O O . THR A 1 86 ? 2.064 25.453 21.125 1 94.25 86 THR A O 1
ATOM 674 N N . PRO A 1 87 ? 0.192 26.703 21.25 1 91.81 87 PRO A N 1
ATOM 675 C CA . PRO A 1 87 ? 0.913 27.906 20.844 1 91.81 87 PRO A CA 1
ATOM 676 C C . PRO A 1 87 ? 1.68 28.547 22 1 91.81 87 PRO A C 1
ATOM 678 O O . PRO A 1 87 ? 1.214 28.531 23.141 1 91.81 87 PRO A O 1
ATOM 681 N N . THR A 1 88 ? 2.875 28.969 21.797 1 88.19 88 THR A N 1
ATOM 682 C CA . THR A 1 88 ? 3.631 29.859 22.672 1 88.19 88 THR A CA 1
ATOM 683 C C . THR A 1 88 ? 3.984 31.156 21.969 1 88.19 88 THR A C 1
ATOM 685 O O . THR A 1 88 ? 3.455 31.453 20.891 1 88.19 88 THR A O 1
ATOM 688 N N . GLN A 1 89 ? 4.723 32.031 22.625 1 84.31 89 GLN A N 1
ATOM 689 C CA . GLN A 1 89 ? 5.125 33.281 22 1 84.31 89 GLN A CA 1
ATOM 690 C C . GLN A 1 89 ? 6.148 33.031 20.891 1 84.31 89 GLN A C 1
ATOM 692 O O . GLN A 1 89 ? 6.242 33.844 19.953 1 84.31 89 GLN A O 1
ATOM 697 N N . GLU A 1 90 ? 6.867 31.953 20.953 1 85.81 90 GLU A N 1
ATOM 698 C CA . GLU A 1 90 ? 7.98 31.766 20.016 1 85.81 90 GLU A CA 1
ATOM 699 C C . GLU A 1 90 ? 7.781 30.531 19.156 1 85.81 90 GLU A C 1
ATOM 701 O O . GLU A 1 90 ? 8.453 30.359 18.125 1 85.81 90 GLU A O 1
ATOM 706 N N . ASP A 1 91 ? 6.918 29.672 19.547 1 92.94 91 ASP A N 1
ATOM 707 C CA . ASP A 1 91 ? 6.715 28.453 18.766 1 92.94 91 ASP A CA 1
ATOM 708 C C . ASP A 1 91 ? 5.289 27.922 18.938 1 92.94 91 ASP A C 1
ATOM 710 O O . ASP A 1 91 ? 4.5 28.484 19.703 1 92.94 91 ASP A O 1
ATOM 714 N N . CYS A 1 92 ? 4.879 27.047 18.094 1 95.75 92 CYS A N 1
ATOM 715 C CA . CYS A 1 92 ? 3.605 26.344 18.141 1 95.75 92 CYS A CA 1
ATOM 716 C C . CYS A 1 92 ? 3.795 24.859 17.828 1 95.75 92 CYS A C 1
ATOM 718 O O . CYS A 1 92 ? 4.438 24.5 16.844 1 95.75 92 CYS A O 1
ATOM 720 N N . THR A 1 93 ? 3.268 24.016 18.672 1 97 93 THR A N 1
ATOM 721 C CA . THR A 1 93 ? 3.408 22.578 18.469 1 97 93 THR A CA 1
ATOM 722 C C . THR A 1 93 ? 2.049 21.922 18.234 1 97 93 THR A C 1
ATOM 724 O O . THR A 1 93 ? 1.085 22.203 18.953 1 97 93 THR A O 1
ATOM 727 N N . VAL A 1 94 ? 1.964 21.141 17.203 1 97.69 94 VAL A N 1
ATOM 728 C CA . VAL A 1 94 ? 0.792 20.328 16.922 1 97.69 94 VAL A CA 1
ATOM 729 C C . VAL A 1 94 ? 1.121 18.844 17.172 1 97.69 94 VAL A C 1
ATOM 731 O O . VAL A 1 94 ? 2.086 18.328 16.609 1 97.69 94 VAL A O 1
ATOM 734 N N . GLU A 1 95 ? 0.339 18.219 18 1 98 95 GLU A N 1
ATOM 735 C CA . GLU A 1 95 ? 0.552 16.812 18.312 1 98 95 GLU A CA 1
ATOM 736 C C . GLU A 1 95 ? -0.669 15.969 17.953 1 98 95 GLU A C 1
ATOM 738 O O . GLU A 1 95 ? -1.805 16.359 18.234 1 98 95 GLU A O 1
ATOM 743 N N . LEU A 1 96 ? -0.411 14.844 17.312 1 98.25 96 LEU A N 1
ATOM 744 C CA . LEU A 1 96 ? -1.461 13.859 17.094 1 98.25 96 LEU A CA 1
ATOM 745 C C . LEU A 1 96 ? -1.661 12.984 18.328 1 98.25 96 LEU A C 1
ATOM 747 O O . LEU A 1 96 ? -0.777 12.203 18.688 1 98.25 96 LEU A O 1
ATOM 751 N N . LEU A 1 97 ? -2.789 13.086 18.906 1 96.12 97 LEU A N 1
ATOM 752 C CA . LEU A 1 97 ? -3.062 12.344 20.125 1 96.12 97 LEU A CA 1
ATOM 753 C C . LEU A 1 97 ? -3.633 10.961 19.812 1 96.12 97 LEU A C 1
ATOM 755 O O . LEU A 1 97 ? -3.352 9.992 20.516 1 96.12 97 LEU A O 1
ATOM 759 N N . SER A 1 98 ? -4.484 10.875 18.812 1 94.44 98 SER A N 1
ATOM 760 C CA . SER A 1 98 ? -5.066 9.609 18.375 1 94.44 98 SER A CA 1
ATOM 761 C C . SER A 1 98 ? -5.52 9.695 16.922 1 94.44 98 SER A C 1
ATOM 763 O O . SER A 1 98 ? -5.75 10.789 16.391 1 94.44 98 SER A O 1
ATOM 765 N N . CYS A 1 99 ? -5.582 8.609 16.312 1 93.31 99 CYS A N 1
ATOM 766 C CA . CYS A 1 99 ? -6.051 8.484 14.93 1 93.31 99 CYS A CA 1
ATOM 767 C C . CYS A 1 99 ? -6.863 7.207 14.75 1 93.31 99 CYS A C 1
ATOM 769 O O . CYS A 1 99 ? -6.43 6.125 15.156 1 93.31 99 CYS A O 1
ATOM 771 N N . LYS A 1 100 ? -7.996 7.332 14.156 1 89.25 100 LYS A N 1
ATOM 772 C CA . LYS A 1 100 ? -8.859 6.188 13.875 1 89.25 100 LYS A CA 1
ATOM 773 C C . LYS A 1 100 ? -9.461 6.285 12.477 1 89.25 100 LYS A C 1
ATOM 775 O O . LYS A 1 100 ? -9.547 7.375 11.906 1 89.25 100 LYS A O 1
ATOM 780 N N . LEU A 1 101 ? -9.789 5.164 11.891 1 87.5 101 LEU A N 1
ATOM 781 C CA . LEU A 1 101 ? -10.492 5.117 10.617 1 87.5 101 LEU A CA 1
ATOM 782 C C . LEU A 1 101 ? -11.984 4.887 10.828 1 87.5 101 LEU A C 1
ATOM 784 O O . LEU A 1 101 ? -12.383 3.965 11.547 1 87.5 101 LEU A O 1
ATOM 788 N N . GLU A 1 102 ? -12.727 5.832 10.289 1 84.31 102 GLU A N 1
ATOM 789 C CA . GLU A 1 102 ? -14.18 5.688 10.391 1 84.31 102 GLU A CA 1
ATOM 790 C C . GLU A 1 102 ? -14.797 5.387 9.031 1 84.31 102 GLU A C 1
ATOM 792 O O . GLU A 1 102 ? -14.32 5.867 8 1 84.31 102 GLU A O 1
ATOM 797 N N . GLY A 1 103 ? -15.789 4.582 8.977 1 78 103 GLY A N 1
ATOM 798 C CA . GLY A 1 103 ? -16.547 4.16 7.812 1 78 103 GLY A CA 1
ATOM 799 C C . GLY A 1 103 ? -17.703 3.234 8.156 1 78 103 GLY A C 1
ATOM 800 O O . GLY A 1 103 ? -18.297 3.35 9.227 1 78 103 GLY A O 1
ATOM 801 N N . SER A 1 104 ? -17.938 2.303 7.203 1 66.06 104 SER A N 1
ATOM 802 C CA . SER A 1 104 ? -19.031 1.379 7.473 1 66.06 104 SER A CA 1
ATOM 803 C C . SER A 1 104 ? -18.766 0.557 8.727 1 66.06 104 SER A C 1
ATOM 805 O O . SER A 1 104 ? -17.641 0.486 9.203 1 66.06 104 SER A O 1
ATOM 807 N N . GLU A 1 105 ? -19.766 0.23 9.383 1 61.56 105 GLU A N 1
ATOM 808 C CA . GLU A 1 105 ? -19.703 -0.534 10.625 1 61.56 105 GLU A CA 1
ATOM 809 C C . GLU A 1 105 ? -18.625 -1.603 10.57 1 61.56 105 GLU A C 1
ATOM 811 O O . GLU A 1 105 ? -18 -1.91 11.594 1 61.56 105 GLU A O 1
ATOM 816 N N . LEU A 1 106 ? -18.359 -1.933 9.453 1 59.97 106 LEU A N 1
ATOM 817 C CA . LEU A 1 106 ? -17.438 -3.049 9.297 1 59.97 106 LEU A CA 1
ATOM 818 C C . LEU A 1 106 ? -16 -2.6 9.539 1 59.97 106 LEU A C 1
ATOM 820 O O . LEU A 1 106 ? -15.133 -3.422 9.844 1 59.97 106 LEU A O 1
ATOM 824 N N . LEU A 1 107 ? -15.789 -1.28 9.656 1 62.03 107 LEU A N 1
ATOM 825 C CA . LEU A 1 107 ? -14.43 -0.76 9.742 1 62.03 107 LEU A CA 1
ATOM 826 C C . LEU A 1 107 ? -14.031 -0.504 11.195 1 62.03 107 LEU A C 1
ATOM 828 O O . LEU A 1 107 ? -12.867 -0.216 11.484 1 62.03 107 LEU A O 1
ATOM 832 N N . GLU A 1 108 ? -14.898 -0.644 12.109 1 60.47 108 GLU A N 1
ATOM 833 C CA . GLU A 1 108 ? -14.617 -0.274 13.492 1 60.47 108 GLU A CA 1
ATOM 834 C C . GLU A 1 108 ? -13.422 -1.049 14.039 1 60.47 108 GLU A C 1
ATOM 836 O O . GLU A 1 108 ? -12.617 -0.504 14.797 1 60.47 108 GLU A O 1
ATOM 841 N N . ASN A 1 109 ? -13.211 -2.207 13.547 1 64.06 109 ASN A N 1
ATOM 842 C CA . ASN A 1 109 ? -12.164 -3.055 14.109 1 64.06 109 ASN A CA 1
ATOM 843 C C . ASN A 1 109 ? -10.828 -2.854 13.398 1 64.06 109 ASN A C 1
ATOM 845 O O . ASN A 1 109 ? -9.789 -3.289 13.891 1 64.06 109 ASN A O 1
ATOM 849 N N . GLN A 1 110 ? -10.836 -2.111 12.445 1 67.56 110 GLN A N 1
ATOM 850 C CA . GLN A 1 110 ? -9.602 -1.983 11.68 1 67.56 110 GLN A CA 1
ATOM 851 C C . GLN A 1 110 ? -8.648 -0.986 12.328 1 67.56 110 GLN A C 1
ATOM 853 O O . GLN A 1 110 ? -7.43 -1.083 12.164 1 67.56 110 GLN A O 1
ATOM 858 N N . SER A 1 111 ? -9.141 -0.135 13.062 1 71.69 111 SER A N 1
ATOM 859 C CA . SER A 1 111 ? -8.328 0.896 13.703 1 71.69 111 SER A CA 1
ATOM 860 C C . SER A 1 111 ? -7.352 0.288 14.703 1 71.69 111 SER A C 1
ATOM 862 O O . SER A 1 111 ? -6.359 0.919 15.07 1 71.69 111 SER A O 1
ATOM 864 N N . GLU A 1 112 ? -7.566 -0.901 15.031 1 77.12 112 GLU A N 1
ATOM 865 C CA . GLU A 1 112 ? -6.703 -1.556 16.016 1 77.12 112 GLU A CA 1
ATOM 866 C C . GLU A 1 112 ? -5.445 -2.115 15.344 1 77.12 112 GLU A C 1
ATOM 868 O O . GLU A 1 112 ? -4.48 -2.467 16.031 1 77.12 112 GLU A O 1
ATOM 873 N N . ASN A 1 113 ? -5.469 -2.049 14.062 1 84.12 113 ASN A N 1
ATOM 874 C CA . ASN A 1 113 ? -4.367 -2.682 13.344 1 84.12 113 ASN A CA 1
ATOM 875 C C . ASN A 1 113 ? -3.256 -1.686 13.031 1 84.12 113 ASN A C 1
ATOM 877 O O . ASN A 1 113 ? -2.256 -2.043 12.406 1 84.12 113 ASN A O 1
ATOM 881 N N . PHE A 1 114 ? -3.461 -0.447 13.516 1 89.62 114 PHE A N 1
ATOM 882 C CA . PHE A 1 114 ? -2.379 0.508 13.297 1 89.62 114 PHE A CA 1
ATOM 883 C C . PHE A 1 114 ? -2.412 1.61 14.352 1 89.62 114 PHE A C 1
ATOM 885 O O . PHE A 1 114 ? -3.414 1.78 15.047 1 89.62 114 PHE A O 1
ATOM 892 N N . SER A 1 115 ? -1.323 2.27 14.5 1 93.19 115 SER A N 1
ATOM 893 C CA . SER A 1 115 ? -1.206 3.471 15.32 1 93.19 115 SER A CA 1
ATOM 894 C C . SER A 1 115 ? -0.257 4.484 14.688 1 93.19 115 SER A C 1
ATOM 896 O O . SER A 1 115 ? 0.578 4.121 13.859 1 93.19 115 SER A O 1
ATOM 898 N N . ALA A 1 116 ? -0.534 5.684 15.055 1 95.94 116 ALA A N 1
ATOM 899 C CA . ALA A 1 116 ? 0.295 6.75 14.492 1 95.94 116 ALA A CA 1
ATOM 900 C C . ALA A 1 116 ? 0.632 7.797 15.555 1 95.94 116 ALA A C 1
ATOM 902 O O . ALA A 1 116 ? -0.191 8.102 16.422 1 95.94 116 ALA A O 1
ATOM 903 N N . ILE A 1 117 ? 1.857 8.281 15.484 1 97.06 117 ILE A N 1
ATOM 904 C CA . ILE A 1 117 ? 2.318 9.398 16.297 1 97.06 117 ILE A CA 1
ATOM 905 C C . ILE A 1 117 ? 2.895 10.492 15.391 1 97.06 117 ILE A C 1
ATOM 907 O O . ILE A 1 117 ? 3.682 10.195 14.484 1 97.06 117 ILE A O 1
ATOM 911 N N . MET A 1 118 ? 2.461 11.688 15.617 1 98.25 118 MET A N 1
ATOM 912 C CA . MET A 1 118 ? 2.947 12.789 14.789 1 98.25 118 MET A CA 1
ATOM 913 C C . MET A 1 118 ? 3.17 14.047 15.625 1 98.25 118 MET A C 1
ATOM 915 O O . MET A 1 118 ? 2.354 14.367 16.484 1 98.25 118 MET A O 1
ATOM 919 N N . THR A 1 119 ? 4.211 14.734 15.336 1 98.31 119 THR A N 1
ATOM 920 C CA . THR A 1 119 ? 4.477 16.062 15.906 1 98.31 119 THR A CA 1
ATOM 921 C C . THR A 1 119 ? 4.875 17.047 14.812 1 98.31 119 THR A C 1
ATOM 923 O O . THR A 1 119 ? 5.629 16.703 13.898 1 98.31 119 THR A O 1
ATOM 926 N N . ASN A 1 120 ? 4.383 18.172 14.852 1 98.19 120 ASN A N 1
ATOM 927 C CA . ASN A 1 120 ? 4.75 19.328 14.023 1 98.19 120 ASN A CA 1
ATOM 928 C C . ASN A 1 120 ? 5.133 20.531 14.875 1 98.19 120 ASN A C 1
ATOM 930 O O . ASN A 1 120 ? 4.277 21.125 15.531 1 98.19 120 ASN A O 1
ATOM 934 N N . CYS A 1 121 ? 6.363 20.859 14.875 1 98 121 CYS A N 1
ATOM 935 C CA . CYS A 1 121 ? 6.84 22.031 15.609 1 98 121 CYS A CA 1
ATOM 936 C C . CYS A 1 121 ? 7.102 23.203 14.664 1 98 121 CYS A C 1
ATOM 938 O O . CYS A 1 121 ? 7.945 23.109 13.773 1 98 121 CYS A O 1
ATOM 940 N N . MET A 1 122 ? 6.422 24.234 14.898 1 96.44 122 MET A N 1
ATOM 941 C CA . MET A 1 122 ? 6.547 25.422 14.07 1 96.44 122 MET A CA 1
ATOM 942 C C . MET A 1 122 ? 7.27 26.531 14.828 1 96.44 122 MET A C 1
ATOM 944 O O . MET A 1 122 ? 6.934 26.828 15.977 1 96.44 122 MET A O 1
ATOM 948 N N . THR A 1 123 ? 8.219 27.125 14.219 1 94.88 123 THR A N 1
ATOM 949 C CA . THR A 1 123 ? 8.93 28.297 14.742 1 94.88 123 THR A CA 1
ATOM 950 C C . THR A 1 123 ? 8.992 29.406 13.695 1 94.88 123 THR A C 1
ATOM 952 O O . THR A 1 123 ? 8.852 29.141 12.492 1 94.88 123 THR A O 1
ATOM 955 N N . TRP A 1 124 ? 9.094 30.625 14.148 1 91.38 124 TRP A N 1
ATOM 956 C CA . TRP A 1 124 ? 9.156 31.75 13.211 1 91.38 124 TRP A CA 1
ATOM 957 C C . TRP A 1 124 ? 9.969 32.906 13.789 1 91.38 124 TRP A C 1
ATOM 959 O O . TRP A 1 124 ? 10.188 32.969 15 1 91.38 124 TRP A O 1
ATOM 969 N N . ASN A 1 125 ? 10.5 33.625 12.914 1 87.81 125 ASN A N 1
ATOM 970 C CA . ASN A 1 125 ? 11.109 34.938 13.172 1 87.81 125 ASN A CA 1
ATOM 971 C C . ASN A 1 125 ? 10.57 36 12.234 1 87.81 125 ASN A C 1
ATOM 973 O O . ASN A 1 125 ? 10.789 35.938 11.023 1 87.81 125 ASN A O 1
ATOM 977 N N . MET A 1 126 ? 9.883 36.938 12.805 1 79.38 126 MET A N 1
ATOM 978 C CA . MET A 1 126 ? 9.234 37.938 11.984 1 79.38 126 MET A CA 1
ATOM 979 C C . MET A 1 126 ? 10.117 39.188 11.867 1 79.38 126 MET A C 1
ATOM 981 O O . MET A 1 126 ? 9.758 40.156 11.164 1 79.38 126 MET A O 1
ATOM 985 N N . GLU A 1 127 ? 11.172 39.188 12.547 1 80.12 127 GLU A N 1
ATOM 986 C CA . GLU A 1 127 ? 12.016 40.375 12.586 1 80.12 127 GLU A CA 1
ATOM 987 C C . GLU A 1 127 ? 13.039 40.375 11.461 1 80.12 127 GLU A C 1
ATOM 989 O O . GLU A 1 127 ? 13.461 39.281 11.008 1 80.12 127 GLU A O 1
ATOM 994 N N . ASP A 1 128 ? 13.297 41.688 11.023 1 75.94 128 ASP A N 1
ATOM 995 C CA . ASP A 1 128 ? 14.391 41.844 10.078 1 75.94 128 ASP A CA 1
ATOM 996 C C . ASP A 1 128 ? 15.727 41.406 10.688 1 75.94 128 ASP A C 1
ATOM 998 O O . ASP A 1 128 ? 15.875 41.406 11.914 1 75.94 128 ASP A O 1
ATOM 1002 N N . PRO A 1 129 ? 16.547 40.906 9.719 1 77.62 129 PRO A N 1
ATOM 1003 C CA . PRO A 1 129 ? 16.641 40.969 8.258 1 77.62 129 PRO A CA 1
ATOM 1004 C C . PRO A 1 129 ? 16.125 39.719 7.559 1 77.62 129 PRO A C 1
ATOM 1006 O O . PRO A 1 129 ? 15.93 39.719 6.34 1 77.62 129 PRO A O 1
ATOM 1009 N N . GLU A 1 130 ? 15.875 38.688 8.383 1 85.06 130 GLU A N 1
ATOM 1010 C CA . GLU A 1 130 ? 15.523 37.469 7.691 1 85.06 130 GLU A CA 1
ATOM 1011 C C . GLU A 1 130 ? 14.281 36.812 8.305 1 85.06 130 GLU A C 1
ATOM 1013 O O . GLU A 1 130 ? 14.383 35.812 9.008 1 85.06 130 GLU A O 1
ATOM 1018 N N . PRO A 1 131 ? 13.133 37.406 8.086 1 85 131 PRO A N 1
ATOM 1019 C CA . PRO A 1 131 ? 11.906 36.75 8.57 1 85 131 PRO A CA 1
ATOM 1020 C C . PRO A 1 131 ? 11.68 35.375 7.961 1 85 131 PRO A C 1
ATOM 1022 O O . PRO A 1 131 ? 11.945 35.188 6.773 1 85 131 PRO A O 1
ATOM 1025 N N . PHE A 1 132 ? 11.273 34.438 8.82 1 91.69 132 PHE A N 1
ATOM 1026 C CA . PHE A 1 132 ? 11.062 33.094 8.305 1 91.69 132 PHE A CA 1
ATOM 1027 C C . PHE A 1 132 ? 9.992 32.375 9.109 1 91.69 132 PHE A C 1
ATOM 1029 O O . PHE A 1 132 ? 9.641 32.781 10.211 1 91.69 132 PHE A O 1
ATOM 1036 N N . LEU A 1 133 ? 9.406 31.422 8.555 1 92.62 133 LEU A N 1
ATOM 1037 C CA . LEU A 1 133 ? 8.578 30.391 9.172 1 92.62 133 LEU A CA 1
ATOM 1038 C C . LEU A 1 133 ? 9.156 29 8.914 1 92.62 133 LEU A C 1
ATOM 1040 O O . LEU A 1 133 ? 9.508 28.672 7.777 1 92.62 133 LEU A O 1
ATOM 1044 N N . GLU A 1 134 ? 9.32 28.266 10.008 1 95.69 134 GLU A N 1
ATOM 1045 C CA . GLU A 1 134 ? 9.914 26.938 9.898 1 95.69 134 GLU A CA 1
ATOM 1046 C C . GLU A 1 134 ? 9.055 25.891 10.586 1 95.69 134 GLU A C 1
ATOM 1048 O O . GLU A 1 134 ? 8.508 26.125 11.664 1 95.69 134 GLU A O 1
ATOM 1053 N N . VAL A 1 135 ? 8.922 24.75 9.938 1 97.44 135 VAL A N 1
ATOM 1054 C CA . VAL A 1 135 ? 8.211 23.641 10.547 1 97.44 135 VAL A CA 1
ATOM 1055 C C . VAL A 1 135 ? 9.133 22.406 10.602 1 97.44 135 VAL A C 1
ATOM 1057 O O . VAL A 1 135 ? 9.992 22.234 9.742 1 97.44 135 VAL A O 1
ATOM 1060 N N . ASP A 1 136 ? 9.016 21.656 11.586 1 98.38 136 ASP A N 1
ATOM 1061 C CA . ASP A 1 136 ? 9.68 20.359 11.797 1 98.38 136 ASP A CA 1
ATOM 1062 C C . ASP A 1 136 ? 8.664 19.266 12.094 1 98.38 136 ASP A C 1
ATOM 1064 O O . ASP A 1 136 ? 8.203 19.125 13.234 1 98.38 136 ASP A O 1
ATOM 1068 N N . VAL A 1 137 ? 8.398 18.469 11.086 1 98.56 137 VAL A N 1
ATOM 1069 C CA . VAL A 1 137 ? 7.348 17.453 11.18 1 98.56 137 VAL A CA 1
ATOM 1070 C C . VAL A 1 137 ? 7.977 16.062 11.32 1 98.56 137 VAL A C 1
ATOM 1072 O O . VAL A 1 137 ? 8.891 15.719 10.57 1 98.56 137 VAL A O 1
ATOM 1075 N N . THR A 1 138 ? 7.508 15.328 12.25 1 98.62 138 THR A N 1
ATOM 1076 C CA . THR A 1 138 ? 7.871 13.922 12.406 1 98.62 138 THR A CA 1
ATOM 1077 C C . THR A 1 138 ? 6.621 13.047 12.477 1 98.62 138 THR A C 1
ATOM 1079 O O . THR A 1 138 ? 5.648 13.398 13.148 1 98.62 138 THR A O 1
ATOM 1082 N N . LEU A 1 139 ? 6.656 11.961 11.781 1 98.38 139 LEU A N 1
ATOM 1083 C CA . LEU A 1 139 ? 5.543 11.023 11.727 1 98.38 139 LEU A CA 1
ATOM 1084 C C . LEU A 1 139 ? 6.039 9.586 11.875 1 98.38 139 LEU A C 1
ATOM 1086 O O . LEU A 1 139 ? 7.012 9.195 11.234 1 98.38 139 LEU A O 1
ATOM 1090 N N . LYS A 1 140 ? 5.426 8.852 12.758 1 98.38 140 LYS A N 1
ATOM 1091 C CA . LYS A 1 140 ? 5.668 7.422 12.953 1 98.38 140 LYS A CA 1
ATOM 1092 C C . LYS A 1 140 ? 4.367 6.629 12.883 1 98.38 140 LYS A C 1
ATOM 1094 O O . LYS A 1 140 ? 3.357 7.031 13.469 1 98.38 140 LYS A O 1
ATOM 1099 N N . VAL A 1 141 ? 4.359 5.535 12.156 1 97.31 141 VAL A N 1
ATOM 1100 C CA . VAL A 1 141 ? 3.195 4.668 12.023 1 97.31 141 VAL A CA 1
ATOM 1101 C C . VAL A 1 141 ? 3.588 3.223 12.328 1 97.31 141 VAL A C 1
ATOM 1103 O O . VAL A 1 141 ? 4.605 2.732 11.836 1 97.31 141 VAL A O 1
ATOM 1106 N N . ILE A 1 142 ? 2.852 2.609 13.156 1 96.31 142 ILE A N 1
ATOM 1107 C CA . ILE A 1 142 ? 3.008 1.187 13.438 1 96.31 142 ILE A CA 1
ATOM 1108 C C . ILE A 1 142 ? 1.854 0.408 12.812 1 96.31 142 ILE A C 1
ATOM 1110 O O . ILE A 1 142 ? 0.686 0.681 13.094 1 96.31 142 ILE A O 1
ATOM 1114 N N . LEU A 1 143 ? 2.184 -0.591 11.969 1 94.25 143 LEU A N 1
ATOM 1115 C CA . LEU A 1 143 ? 1.181 -1.358 11.242 1 94.25 143 LEU A CA 1
ATOM 1116 C C . LEU A 1 143 ? 1.28 -2.842 11.578 1 94.25 143 LEU A C 1
ATOM 1118 O O . LEU A 1 143 ? 2.375 -3.41 11.578 1 94.25 143 LEU A O 1
ATOM 1122 N N . GLU A 1 144 ? 0.152 -3.395 11.852 1 91.5 144 GLU A N 1
ATOM 1123 C CA . GLU A 1 144 ? 0.102 -4.844 12.008 1 91.5 144 GLU A CA 1
ATOM 1124 C C . GLU A 1 144 ? 0.066 -5.543 10.656 1 91.5 144 GLU A C 1
ATOM 1126 O O . GLU A 1 144 ? -0.739 -5.191 9.789 1 91.5 144 GLU A O 1
ATOM 1131 N N . ILE A 1 145 ? 0.964 -6.449 10.469 1 91.88 145 ILE A N 1
ATOM 1132 C CA . ILE A 1 145 ? 0.962 -7.258 9.258 1 91.88 145 ILE A CA 1
ATOM 1133 C C . ILE A 1 145 ? 0.113 -8.508 9.469 1 91.88 145 ILE A C 1
ATOM 1135 O O . ILE A 1 145 ? 0.524 -9.43 10.18 1 91.88 145 ILE A O 1
ATOM 1139 N N . SER A 1 146 ? -1.039 -8.531 8.836 1 86.12 146 SER A N 1
ATOM 1140 C CA . SER A 1 146 ? -1.968 -9.609 9.148 1 86.12 146 SER A CA 1
ATOM 1141 C C . SER A 1 146 ? -2.494 -10.273 7.879 1 86.12 146 SER A C 1
ATOM 1143 O O . SER A 1 146 ? -3.289 -11.211 7.945 1 86.12 146 SER A O 1
ATOM 1145 N N . THR A 1 147 ? -2.004 -9.836 6.762 1 85.69 147 THR A N 1
ATOM 1146 C CA . THR A 1 147 ? -2.555 -10.312 5.496 1 85.69 147 THR A CA 1
ATOM 1147 C C . THR A 1 147 ? -1.527 -11.148 4.742 1 85.69 147 THR A C 1
ATOM 1149 O O . THR A 1 147 ? -0.438 -10.664 4.422 1 85.69 147 THR A O 1
ATOM 1152 N N . PRO A 1 148 ? -1.884 -12.367 4.457 1 87.44 148 PRO A N 1
ATOM 1153 C CA . PRO A 1 148 ? -1.035 -13.078 3.5 1 87.44 148 PRO A CA 1
ATOM 1154 C C . PRO A 1 148 ? -1.018 -12.43 2.121 1 87.44 148 PRO A C 1
ATOM 1156 O O . PRO A 1 148 ? -2.016 -11.836 1.701 1 87.44 148 PRO A O 1
ATOM 1159 N N . PRO A 1 149 ? 0.08 -12.484 1.4 1 89.94 149 PRO A N 1
ATOM 1160 C CA . PRO A 1 149 ? 1.308 -13.211 1.723 1 89.94 149 PRO A CA 1
ATOM 1161 C C . PRO A 1 149 ? 2.283 -12.391 2.561 1 89.94 149 PRO A C 1
ATOM 1163 O O . PRO A 1 149 ? 3.418 -12.812 2.789 1 89.94 149 PRO A O 1
ATOM 1166 N N . PHE A 1 150 ? 1.873 -11.211 3.016 1 92.44 150 PHE A N 1
ATOM 1167 C CA . PHE A 1 150 ? 2.791 -10.312 3.707 1 92.44 150 PHE A CA 1
ATOM 1168 C C . PHE A 1 150 ? 3.213 -10.898 5.051 1 92.44 150 PHE A C 1
ATOM 1170 O O . PHE A 1 150 ? 4.301 -10.602 5.551 1 92.44 150 PHE A O 1
ATOM 1177 N N . THR A 1 151 ? 2.373 -11.727 5.578 1 91.56 151 THR A N 1
ATOM 1178 C CA . THR A 1 151 ? 2.695 -12.352 6.855 1 91.56 151 THR A CA 1
ATOM 1179 C C . THR A 1 151 ? 3.85 -13.344 6.695 1 91.56 151 THR A C 1
ATOM 1181 O O . THR A 1 151 ? 4.488 -13.719 7.676 1 91.56 151 THR A O 1
ATOM 1184 N N . MET A 1 152 ? 4.066 -13.758 5.48 1 90 152 MET A N 1
ATOM 1185 C CA . MET A 1 152 ? 5.109 -14.734 5.207 1 90 152 MET A CA 1
ATOM 1186 C C . MET A 1 152 ? 6.441 -14.047 4.914 1 90 152 MET A C 1
ATOM 1188 O O . MET A 1 152 ? 7.473 -14.711 4.801 1 90 152 MET A O 1
ATOM 1192 N N . LEU A 1 153 ? 6.461 -12.773 4.793 1 93.62 153 LEU A N 1
ATOM 1193 C CA . LEU A 1 153 ? 7.648 -12 4.445 1 93.62 153 LEU A CA 1
ATOM 1194 C C . LEU A 1 153 ? 8.273 -11.375 5.688 1 93.62 153 LEU A C 1
ATOM 1196 O O . LEU A 1 153 ? 7.605 -11.211 6.711 1 93.62 153 LEU A O 1
ATOM 1200 N N . PRO A 1 154 ? 9.609 -11.07 5.59 1 93.69 154 PRO A N 1
ATOM 1201 C CA . PRO A 1 154 ? 10.188 -10.258 6.664 1 93.69 154 PRO A CA 1
ATOM 1202 C C . PRO A 1 154 ? 9.516 -8.891 6.801 1 93.69 154 PRO A C 1
ATOM 1204 O O . PRO A 1 154 ? 8.984 -8.359 5.82 1 93.69 154 PRO A O 1
ATOM 1207 N N . VAL A 1 155 ? 9.539 -8.367 7.973 1 96.12 155 VAL A N 1
ATOM 1208 C CA . VAL A 1 155 ? 8.891 -7.09 8.258 1 96.12 155 VAL A CA 1
ATOM 1209 C C . VAL A 1 155 ? 9.453 -6.004 7.348 1 96.12 155 VAL A C 1
ATOM 1211 O O . VAL A 1 155 ? 8.727 -5.105 6.918 1 96.12 155 VAL A O 1
ATOM 1214 N N . SER A 1 156 ? 10.719 -6.117 7.02 1 95.75 156 SER A N 1
ATOM 1215 C CA . SER A 1 156 ? 11.391 -5.121 6.191 1 95.75 156 SER A CA 1
ATOM 1216 C C . SER A 1 156 ? 10.758 -5.031 4.809 1 95.75 156 SER A C 1
ATOM 1218 O O . SER A 1 156 ? 10.828 -3.988 4.152 1 95.75 156 SER A O 1
ATOM 1220 N N . ALA A 1 157 ? 10.141 -6.09 4.367 1 94.5 157 ALA A N 1
ATOM 1221 C CA . ALA A 1 157 ? 9.484 -6.109 3.062 1 94.5 157 ALA A CA 1
ATOM 1222 C C . ALA A 1 157 ? 8.273 -5.176 3.043 1 94.5 157 ALA A C 1
ATOM 1224 O O . ALA A 1 157 ? 7.863 -4.707 1.979 1 94.5 157 ALA A O 1
ATOM 1225 N N . VAL A 1 158 ? 7.738 -4.895 4.215 1 95.44 158 VAL A N 1
ATOM 1226 C CA . VAL A 1 158 ? 6.625 -3.959 4.344 1 95.44 158 VAL A CA 1
ATOM 1227 C C . VAL A 1 158 ? 7.152 -2.578 4.723 1 95.44 158 VAL A C 1
ATOM 1229 O O . VAL A 1 158 ? 6.668 -1.562 4.227 1 95.44 158 VAL A O 1
ATOM 1232 N N . GLU A 1 159 ? 8.18 -2.566 5.465 1 97.81 159 GLU A N 1
ATOM 1233 C CA . GLU A 1 159 ? 8.703 -1.308 5.988 1 97.81 159 GLU A CA 1
ATOM 1234 C C . GLU A 1 159 ? 9.383 -0.493 4.895 1 97.81 159 GLU A C 1
ATOM 1236 O O . GLU A 1 159 ? 9.219 0.728 4.828 1 97.81 159 GLU A O 1
ATOM 1241 N N . ALA A 1 160 ? 10.094 -1.182 4.059 1 97.38 160 ALA A N 1
ATOM 1242 C CA . ALA A 1 160 ? 10.859 -0.466 3.041 1 97.38 160 ALA A CA 1
ATOM 1243 C C . ALA A 1 160 ? 9.93 0.294 2.094 1 97.38 160 ALA A C 1
ATOM 1245 O O . ALA A 1 160 ? 10.031 1.518 1.973 1 97.38 160 ALA A O 1
ATOM 1246 N N . PRO A 1 161 ? 9.055 -0.38 1.421 1 97.31 161 PRO A N 1
ATOM 1247 C CA . PRO A 1 161 ? 8.141 0.381 0.565 1 97.31 161 PRO A CA 1
ATOM 1248 C C . PRO A 1 161 ? 7.266 1.349 1.354 1 97.31 161 PRO A C 1
ATOM 1250 O O . PRO A 1 161 ? 6.957 2.441 0.873 1 97.31 161 PRO A O 1
ATOM 1253 N N . GLY A 1 162 ? 6.812 0.994 2.529 1 97.56 162 GLY A N 1
ATOM 1254 C CA . GLY A 1 162 ? 6.02 1.882 3.365 1 97.56 162 GLY A CA 1
ATOM 1255 C C . GLY A 1 162 ? 6.738 3.174 3.709 1 97.56 162 GLY A C 1
ATOM 1256 O O . GLY A 1 162 ? 6.141 4.254 3.658 1 97.56 162 GLY A O 1
ATOM 1257 N N . ASN A 1 163 ? 7.98 3.045 4.062 1 98.12 163 ASN A N 1
ATOM 1258 C CA . ASN A 1 163 ? 8.773 4.219 4.398 1 98.12 163 ASN A CA 1
ATOM 1259 C C . ASN A 1 163 ? 8.938 5.148 3.199 1 98.12 163 ASN A C 1
ATOM 1261 O O . ASN A 1 163 ? 8.938 6.371 3.35 1 98.12 163 ASN A O 1
ATOM 1265 N N . LEU A 1 164 ? 9.086 4.52 2.057 1 97.69 164 LEU A N 1
ATOM 1266 C CA . LEU A 1 164 ? 9.195 5.32 0.844 1 97.69 164 LEU A CA 1
ATOM 1267 C C . LEU A 1 164 ? 7.922 6.121 0.602 1 97.69 164 LEU A C 1
ATOM 1269 O O . LEU A 1 164 ? 7.98 7.305 0.267 1 97.69 164 LEU A O 1
ATOM 1273 N N . VAL A 1 165 ? 6.801 5.5 0.767 1 96.81 165 VAL A N 1
ATOM 1274 C CA . VAL A 1 165 ? 5.512 6.16 0.584 1 96.81 165 VAL A CA 1
ATOM 1275 C C . VAL A 1 165 ? 5.355 7.285 1.603 1 96.81 165 VAL A C 1
ATOM 1277 O O . VAL A 1 165 ? 5.02 8.414 1.24 1 96.81 165 VAL A O 1
ATOM 1280 N N . MET A 1 166 ? 5.656 7.02 2.852 1 97.19 166 MET A N 1
ATOM 1281 C CA . MET A 1 166 ? 5.488 7.984 3.934 1 97.19 166 MET A CA 1
ATOM 1282 C C . MET A 1 166 ? 6.355 9.219 3.703 1 97.19 166 MET A C 1
ATOM 1284 O O . MET A 1 166 ? 5.883 10.344 3.838 1 97.19 166 MET A O 1
ATOM 1288 N N . GLN A 1 167 ? 7.547 8.945 3.365 1 98.06 167 GLN A N 1
ATOM 1289 C CA . GLN A 1 167 ? 8.477 10.055 3.168 1 98.06 167 GLN A CA 1
ATOM 1290 C C . GLN A 1 167 ? 8.062 10.914 1.978 1 98.06 167 GLN A C 1
ATOM 1292 O O . GLN A 1 167 ? 8.133 12.141 2.037 1 98.06 167 GLN A O 1
ATOM 1297 N N . THR A 1 168 ? 7.629 10.266 0.922 1 97.44 168 THR 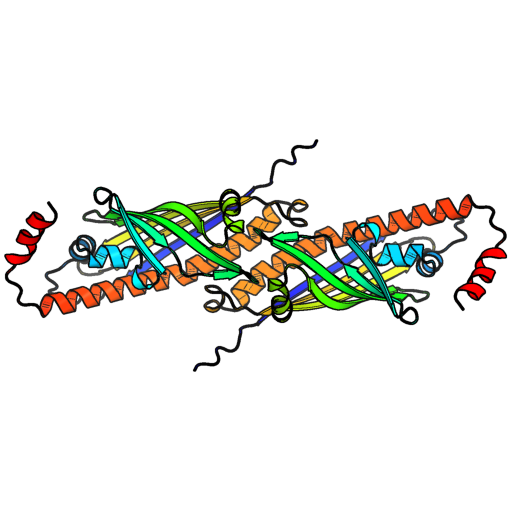A N 1
ATOM 1298 C CA . THR A 1 168 ? 7.176 11 -0.252 1 97.44 168 THR A CA 1
ATOM 1299 C C . THR A 1 168 ? 5.969 11.875 0.087 1 97.44 168 THR A C 1
ATOM 1301 O O . THR A 1 168 ? 5.875 13.016 -0.368 1 97.44 168 THR A O 1
ATOM 1304 N N . LEU A 1 169 ? 5.066 11.359 0.833 1 96.56 169 LEU A N 1
ATOM 1305 C CA . LEU A 1 169 ? 3.883 12.109 1.24 1 96.56 169 LEU A CA 1
ATOM 1306 C C . LEU A 1 169 ? 4.27 13.32 2.072 1 96.56 169 LEU A C 1
ATOM 1308 O O . LEU A 1 169 ? 3.805 14.438 1.81 1 96.56 169 LEU A O 1
ATOM 1312 N N . VAL A 1 170 ? 5.109 13.102 3.043 1 97.31 170 VAL A N 1
ATOM 1313 C CA . VAL A 1 170 ? 5.523 14.18 3.926 1 97.31 170 VAL A CA 1
ATOM 1314 C C . VAL A 1 170 ? 6.293 15.234 3.127 1 97.31 170 VAL A C 1
ATOM 1316 O O . VAL A 1 170 ? 6.102 16.438 3.324 1 97.31 170 VAL A O 1
ATOM 1319 N N . ASP A 1 171 ? 7.098 14.797 2.197 1 97.25 171 ASP A N 1
ATOM 1320 C CA . ASP A 1 171 ? 7.883 15.703 1.365 1 97.25 171 ASP A CA 1
ATOM 1321 C C . ASP A 1 171 ? 6.977 16.562 0.486 1 97.25 171 ASP A C 1
ATOM 1323 O O . ASP A 1 171 ? 7.328 17.703 0.145 1 97.25 171 ASP A O 1
ATOM 1327 N N . THR A 1 172 ? 5.902 16.047 0.115 1 96 172 THR A N 1
ATOM 1328 C CA . THR A 1 172 ? 5.016 16.734 -0.812 1 96 172 THR A CA 1
ATOM 1329 C C . THR A 1 172 ? 3.99 17.578 -0.055 1 96 172 THR A C 1
ATOM 1331 O O . THR A 1 172 ? 3.729 18.719 -0.42 1 96 172 THR A O 1
ATOM 1334 N N . LEU A 1 173 ? 3.459 17.047 1.007 1 95.38 173 LEU A N 1
ATOM 1335 C CA . LEU A 1 173 ? 2.301 17.656 1.65 1 95.38 173 LEU A CA 1
ATOM 1336 C C . LEU A 1 173 ? 2.73 18.75 2.637 1 95.38 173 LEU A C 1
ATOM 1338 O O . LEU A 1 173 ? 2.033 19.75 2.811 1 95.38 173 LEU A O 1
ATOM 1342 N N . VAL A 1 174 ? 3.867 18.578 3.268 1 96.88 174 VAL A N 1
ATOM 1343 C CA . VAL A 1 174 ? 4.293 19.531 4.297 1 96.88 174 VAL A CA 1
ATOM 1344 C C . VAL A 1 174 ? 4.512 20.906 3.674 1 96.88 174 VAL A C 1
ATOM 1346 O O . VAL A 1 174 ? 3.992 21.906 4.168 1 96.88 174 VAL A O 1
ATOM 1349 N N . PRO A 1 175 ? 5.258 21.047 2.57 1 95.56 175 PRO A N 1
ATOM 1350 C CA . PRO A 1 175 ? 5.406 22.359 1.952 1 95.56 175 PRO A CA 1
ATOM 1351 C C . PRO A 1 175 ? 4.066 22.984 1.568 1 95.56 175 PRO A C 1
ATOM 1353 O O . PRO A 1 175 ? 3.879 24.203 1.716 1 95.56 175 PRO A O 1
ATOM 1356 N N . LEU A 1 176 ? 3.141 22.172 1.05 1 94.56 176 LEU A N 1
ATOM 1357 C CA . LEU A 1 176 ? 1.827 22.672 0.657 1 94.56 176 LEU A CA 1
ATOM 1358 C C . LEU A 1 176 ? 1.067 23.219 1.863 1 94.56 176 LEU A C 1
ATOM 1360 O O . LEU A 1 176 ? 0.425 24.266 1.777 1 94.56 176 LEU A O 1
ATOM 1364 N N . LEU A 1 177 ? 1.166 22.5 2.926 1 95 177 LEU A N 1
ATOM 1365 C CA . LEU A 1 177 ? 0.495 22.922 4.152 1 95 177 LEU A CA 1
ATOM 1366 C C . LEU A 1 177 ? 1.077 24.234 4.668 1 95 177 LEU A C 1
ATOM 1368 O O . LEU A 1 177 ? 0.339 25.109 5.133 1 95 177 LEU A O 1
ATOM 1372 N N . LEU A 1 178 ? 2.379 24.359 4.621 1 95.06 178 LEU A N 1
ATOM 1373 C CA . LEU A 1 178 ? 3.059 25.578 5.066 1 95.06 178 LEU A CA 1
ATOM 1374 C C . LEU A 1 178 ? 2.662 26.766 4.203 1 95.06 178 LEU A C 1
ATOM 1376 O O . LEU A 1 178 ? 2.422 27.859 4.719 1 95.06 178 LEU A O 1
ATOM 1380 N N . GLN A 1 179 ? 2.59 26.547 2.965 1 93.25 179 GLN A N 1
ATOM 1381 C CA . GLN A 1 179 ? 2.174 27.594 2.045 1 93.25 179 GLN A CA 1
ATOM 1382 C C . GLN A 1 179 ? 0.739 28.031 2.322 1 93.25 179 GLN A C 1
ATOM 1384 O O . GLN A 1 179 ? 0.428 29.234 2.275 1 93.25 179 GLN A O 1
ATOM 1389 N N . GLN A 1 180 ? -0.063 27.094 2.527 1 94.81 180 GLN A N 1
ATOM 1390 C CA . GLN A 1 180 ? -1.45 27.422 2.846 1 94.81 180 GLN A CA 1
ATOM 1391 C C . GLN A 1 180 ? -1.545 28.219 4.141 1 94.81 180 GLN A C 1
ATOM 1393 O O . GLN A 1 180 ? -2.352 29.156 4.242 1 94.81 180 GLN A O 1
ATOM 1398 N N . LEU A 1 181 ? -0.8 27.844 5.109 1 94.69 181 LEU A N 1
ATOM 1399 C CA . LEU A 1 181 ? -0.773 28.562 6.383 1 94.69 181 LEU A CA 1
ATOM 1400 C C . LEU A 1 181 ? -0.375 30.016 6.176 1 94.69 181 LEU A C 1
ATOM 1402 O O . LEU A 1 181 ? -0.99 30.922 6.746 1 94.69 181 LEU A O 1
ATOM 1406 N N . LEU A 1 182 ? 0.583 30.234 5.379 1 91.31 182 LEU A N 1
ATOM 1407 C CA . LEU A 1 182 ? 1.043 31.594 5.094 1 91.31 182 LEU A CA 1
ATOM 1408 C C . LEU A 1 182 ? -0.032 32.375 4.359 1 91.31 182 LEU A C 1
ATOM 1410 O O . LEU A 1 182 ? -0.215 33.594 4.621 1 91.31 182 LEU A O 1
ATOM 1414 N N . LYS A 1 183 ? -0.594 31.734 3.455 1 93.06 183 LYS A N 1
ATOM 1415 C CA . LYS A 1 183 ? -1.688 32.375 2.746 1 93.06 183 LYS A CA 1
ATOM 1416 C C . LYS A 1 183 ? -2.797 32.812 3.711 1 93.06 183 LYS A C 1
ATOM 1418 O O . LYS A 1 183 ? -3.328 33.906 3.613 1 93.06 183 LYS A O 1
ATOM 1423 N N . ASP A 1 184 ? -3.178 31.938 4.566 1 93.94 184 ASP A N 1
ATOM 1424 C CA . ASP A 1 184 ? -4.188 32.25 5.574 1 93.94 184 ASP A CA 1
ATOM 1425 C C . ASP A 1 184 ? -3.748 33.406 6.453 1 93.94 184 ASP A C 1
ATOM 1427 O O . ASP A 1 184 ? -4.559 34.281 6.805 1 93.94 184 ASP A O 1
ATOM 1431 N N . TYR A 1 185 ? -2.508 33.438 6.824 1 91.5 185 TYR A N 1
ATOM 1432 C CA . TYR A 1 185 ? -1.954 34.531 7.613 1 91.5 185 TYR A CA 1
ATOM 1433 C C . TYR A 1 185 ? -2.082 35.844 6.871 1 91.5 185 TYR A C 1
ATOM 1435 O O . TYR A 1 185 ? -2.537 36.844 7.441 1 91.5 185 TYR A O 1
ATOM 1443 N N . ASP A 1 186 ? -1.748 35.875 5.641 1 89.12 186 ASP A N 1
ATOM 1444 C CA . ASP A 1 186 ? -1.82 37.062 4.82 1 89.12 186 ASP A CA 1
ATOM 1445 C C . ASP A 1 186 ? -3.258 37.562 4.699 1 89.12 186 ASP A C 1
ATOM 1447 O O . ASP A 1 186 ? -3.51 38.781 4.766 1 89.12 186 ASP A O 1
ATOM 1451 N N . GLU A 1 187 ? -4.094 36.656 4.52 1 91.25 187 GLU A N 1
ATOM 1452 C CA . GLU A 1 187 ? -5.504 37 4.422 1 91.25 187 GLU A CA 1
ATOM 1453 C C . GLU A 1 187 ? -6.008 37.625 5.73 1 91.25 187 GLU A C 1
ATOM 1455 O O . GLU A 1 187 ? -6.812 38.531 5.719 1 91.25 187 GLU A O 1
ATOM 1460 N N . TRP A 1 188 ? -5.645 37.062 6.785 1 91.69 188 TRP A N 1
ATOM 1461 C CA . TRP A 1 188 ? -6.027 37.562 8.102 1 91.69 188 TRP A CA 1
ATOM 1462 C C . TRP A 1 188 ? -5.527 39 8.312 1 91.69 188 TRP A C 1
ATOM 1464 O O . TRP A 1 188 ? -6.258 39.844 8.828 1 91.69 188 TRP A O 1
ATOM 1474 N N . ILE A 1 189 ? -4.312 39.312 7.953 1 86.75 189 ILE A N 1
ATOM 1475 C CA . ILE A 1 189 ? -3.727 40.625 8.07 1 86.75 189 ILE A CA 1
ATOM 1476 C C . ILE A 1 189 ? -4.512 41.625 7.215 1 86.75 189 ILE A C 1
ATOM 1478 O O . ILE A 1 189 ? -4.805 42.75 7.648 1 86.75 189 ILE A O 1
ATOM 1482 N N . GLN A 1 190 ? -4.809 41.25 6.078 1 86.5 190 GLN A N 1
ATOM 1483 C CA . GLN A 1 190 ? -5.527 42.156 5.16 1 86.5 190 GLN A CA 1
ATOM 1484 C C . GLN A 1 190 ? -6.922 42.469 5.691 1 86.5 190 GLN A C 1
ATOM 1486 O O . GLN A 1 190 ? -7.395 43.594 5.547 1 86.5 190 GLN A O 1
ATOM 1491 N N . ASN A 1 191 ? -7.57 41.531 6.238 1 86.12 191 ASN A N 1
ATOM 1492 C CA . ASN A 1 191 ? -8.914 41.719 6.77 1 86.12 191 ASN A CA 1
ATOM 1493 C C . ASN A 1 191 ? -8.898 42.531 8.062 1 86.12 191 ASN A C 1
ATOM 1495 O O . ASN A 1 191 ? -9.875 43.219 8.383 1 86.12 191 ASN A O 1
ATOM 1499 N N . SER A 1 192 ? -7.926 42.406 8.82 1 79.94 192 SER A N 1
ATOM 1500 C CA . SER A 1 192 ? -7.801 43.156 10.055 1 79.94 192 SER A CA 1
ATOM 1501 C C . SER A 1 192 ? -7.48 44.625 9.781 1 79.94 192 SER A C 1
ATOM 1503 O O . SER A 1 192 ? -7.836 45.5 10.57 1 79.94 192 SER A O 1
ATOM 1505 N N . ASN A 1 193 ? -6.781 44.906 8.812 1 70.31 193 ASN A N 1
ATOM 1506 C CA . ASN A 1 193 ? -6.5 46.281 8.414 1 70.31 193 ASN A CA 1
ATOM 1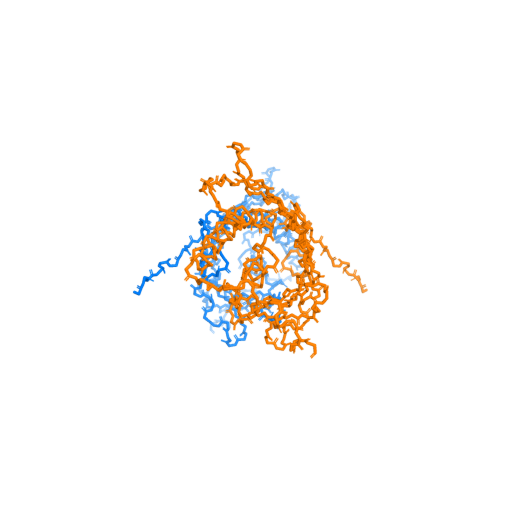507 C C . ASN A 1 193 ? -7.738 46.969 7.844 1 70.31 193 ASN A C 1
ATOM 1509 O O . ASN A 1 193 ? -7.895 48.188 7.961 1 70.31 193 ASN A O 1
ATOM 1513 N N . ASN A 1 194 ? -8.586 46.281 7.266 1 61.72 194 ASN A N 1
ATOM 1514 C CA . ASN A 1 194 ? -9.789 46.875 6.684 1 61.72 194 ASN A CA 1
ATOM 1515 C C . ASN A 1 194 ? -10.883 47.062 7.73 1 61.72 194 ASN A C 1
ATOM 1517 O O . ASN A 1 194 ? -11.898 47.719 7.457 1 61.72 194 ASN A O 1
ATOM 1521 N N . THR A 1 195 ? -11 46.312 8.828 1 52.72 195 THR A N 1
ATOM 1522 C CA . THR A 1 195 ? -11.984 46.625 9.859 1 52.72 195 THR A CA 1
ATOM 1523 C C . THR A 1 195 ? -11.445 47.688 10.812 1 52.72 195 THR A C 1
ATOM 1525 O O . THR A 1 195 ? -10.469 47.438 11.523 1 52.72 195 THR A O 1
ATOM 1528 N N . PRO A 1 196 ? -11.719 48.969 10.609 1 45.97 196 PRO A N 1
ATOM 1529 C CA . PRO A 1 196 ? -11.406 50 11.617 1 45.97 196 PRO A CA 1
ATOM 1530 C C . PRO A 1 196 ? -11.867 49.594 13.016 1 45.97 196 PRO A C 1
ATOM 1532 O O . PRO A 1 196 ? -13.023 49.812 13.375 1 45.97 196 PRO A O 1
ATOM 1535 N N . THR A 1 197 ? -11.992 48.344 13.414 1 40.56 197 THR A N 1
ATOM 1536 C CA . THR A 1 197 ? -12.625 48.062 14.695 1 40.56 197 THR A CA 1
ATOM 1537 C C . THR A 1 197 ? -11.859 48.719 15.836 1 40.56 197 THR A C 1
ATOM 1539 O O . THR A 1 197 ? -10.633 48.688 15.867 1 40.56 197 THR A O 1
ATOM 1542 N N . SER A 1 198 ? -12.484 49.656 16.625 1 36.88 198 SER A N 1
ATOM 1543 C CA . SER A 1 198 ? -12.148 50.062 17.984 1 36.88 198 SER A CA 1
ATOM 1544 C C . SER A 1 198 ? -11.742 48.844 18.828 1 36.88 198 SER A C 1
ATOM 1546 O O . SER A 1 198 ? -12.422 47.812 18.812 1 36.88 198 SER A O 1
ATOM 1548 N N . ILE A 1 199 ? -10.523 48.5 19.141 1 40.22 199 ILE A N 1
ATOM 1549 C CA . ILE A 1 199 ? -9.93 47.531 20.031 1 40.22 199 ILE A CA 1
ATOM 1550 C C . ILE A 1 199 ? -10.922 47.156 21.141 1 40.22 199 ILE A C 1
ATOM 1552 O O . ILE A 1 199 ? -10.711 46.219 21.891 1 40.22 199 ILE A O 1
ATOM 1556 N N . SER A 1 200 ? -11.945 48 21.469 1 37.38 200 SER A N 1
ATOM 1557 C CA . SER A 1 200 ? -12.883 47.844 22.578 1 37.38 200 SER A CA 1
ATOM 1558 C C . SER A 1 200 ? -13.781 46.625 22.391 1 37.38 200 SER A C 1
ATOM 1560 O O . SER A 1 200 ? -14.211 46.031 23.359 1 37.38 200 SER A O 1
ATOM 1562 N N . ASP A 1 201 ? -14.227 46.281 21.219 1 37.06 201 ASP A N 1
ATOM 1563 C CA . ASP A 1 201 ? -15.297 45.312 21.094 1 37.06 201 ASP A CA 1
ATOM 1564 C C . ASP A 1 201 ? -14.75 43.875 21.156 1 37.06 201 ASP A C 1
ATOM 1566 O O . ASP A 1 201 ? -15.5 42.938 21.391 1 37.06 201 ASP A O 1
ATOM 1570 N N . VAL A 1 202 ? -13.633 43.5 20.828 1 36.78 202 VAL A N 1
ATOM 1571 C CA . VAL A 1 202 ? -13.133 42.156 20.891 1 36.78 202 VAL A CA 1
ATOM 1572 C C . VAL A 1 202 ? -13.016 41.688 22.344 1 36.78 202 VAL A C 1
ATOM 1574 O O . VAL A 1 202 ? -13.039 40.5 22.641 1 36.78 202 VAL A O 1
ATOM 1577 N N . LEU A 1 203 ? -12.844 42.5 23.312 1 36.81 203 LEU A N 1
ATOM 1578 C CA . LEU A 1 203 ? -12.781 42.156 24.734 1 36.81 203 LEU A CA 1
ATOM 1579 C C . LEU A 1 203 ? -14.164 41.781 25.25 1 36.81 203 LEU A C 1
ATOM 1581 O O . LEU A 1 203 ? -14.273 41.062 26.266 1 36.81 203 LEU A O 1
ATOM 1585 N N . SER A 1 204 ? -15.219 42.281 24.641 1 37 204 SER A N 1
ATOM 1586 C CA . SER A 1 204 ? -16.531 42.031 25.219 1 37 204 SER A CA 1
ATOM 1587 C C . SER A 1 204 ? -17.016 40.625 24.891 1 37 204 SER A C 1
ATOM 1589 O O . SER A 1 204 ? -17.969 40.125 25.5 1 37 204 SER A O 1
ATOM 1591 N N . MET A 1 205 ? -16.641 40.031 23.812 1 34.31 205 MET A N 1
ATOM 1592 C CA . MET A 1 205 ? -17.172 38.688 23.562 1 34.31 205 MET A CA 1
ATOM 1593 C C . MET A 1 205 ? -16.562 37.656 24.516 1 34.31 205 MET A C 1
ATOM 1595 O O . MET A 1 205 ? -16.953 36.5 24.5 1 34.31 205 MET A O 1
ATOM 1599 N N . GLU A 1 206 ? -15.633 37.938 25.25 1 34.91 206 GLU A N 1
ATOM 1600 C CA . GLU A 1 206 ? -15.234 37.031 26.328 1 34.91 206 GLU A CA 1
ATOM 1601 C C . GLU A 1 206 ? -16.391 36.781 27.297 1 34.91 206 GLU A C 1
ATOM 1603 O O . GLU A 1 206 ? -16.406 35.781 28.016 1 34.91 206 GLU A O 1
ATOM 1608 N N . ASP A 1 207 ? -17.344 37.719 27.531 1 31.56 207 ASP A N 1
ATOM 1609 C CA . ASP A 1 207 ? -18.406 37.531 28.531 1 31.56 207 ASP A CA 1
ATOM 1610 C C . ASP A 1 207 ? -19.422 36.5 28.047 1 31.56 207 ASP A C 1
ATOM 1612 O O . ASP A 1 207 ? -20.219 36 28.844 1 31.56 207 ASP A O 1
ATOM 1616 N N . ARG A 1 208 ? -19.719 36.5 26.719 1 38.34 208 ARG A N 1
ATOM 1617 C CA . ARG A 1 208 ? -20.766 35.531 26.422 1 38.34 208 ARG A CA 1
ATOM 1618 C C . ARG A 1 208 ? -20.219 34.125 26.438 1 38.34 208 ARG A C 1
ATOM 1620 O O . ARG A 1 208 ? -20.969 33.156 26.281 1 38.34 208 ARG A O 1
ATOM 1627 N N . LEU A 1 209 ? -19 33.969 26.156 1 29.75 209 LEU A N 1
ATOM 1628 C CA . LEU A 1 209 ? -18.562 32.594 26.234 1 29.75 209 LEU A CA 1
ATOM 1629 C C . LEU A 1 209 ? -18.281 32.188 27.672 1 29.75 209 LEU A C 1
ATOM 1631 O O . LEU A 1 209 ? -17.766 31.078 27.922 1 29.75 209 LEU A O 1
ATOM 1635 N N . ARG A 1 210 ? -18.656 33.125 28.531 1 26.53 210 ARG A N 1
ATOM 1636 C CA . ARG A 1 210 ? -18.812 32.594 29.875 1 26.53 210 ARG A CA 1
ATOM 1637 C C . ARG A 1 210 ? -20.219 32.062 30.094 1 26.53 210 ARG A C 1
ATOM 1639 O O . ARG A 1 210 ? -21.203 32.688 29.688 1 26.53 210 ARG A O 1
ATOM 1646 N N . MET B 1 1 ? -14.531 21.031 -16.594 1 21.75 1 MET B N 1
ATOM 1647 C CA . MET B 1 1 ? -14.68 19.656 -16.141 1 21.75 1 MET B CA 1
ATOM 1648 C C . MET B 1 1 ? -13.398 18.859 -16.391 1 21.75 1 MET B C 1
ATOM 1650 O O . MET B 1 1 ? -13.117 18.469 -17.516 1 21.75 1 MET B O 1
ATOM 1654 N N . LEU B 1 2 ? -12.234 19.266 -15.898 1 30.12 2 LEU B N 1
ATOM 1655 C CA . LEU B 1 2 ? -10.898 18.75 -16.172 1 30.12 2 LEU B CA 1
ATOM 1656 C C . LEU B 1 2 ? -10.867 17.234 -16.062 1 30.12 2 LEU B C 1
ATOM 1658 O O . LEU B 1 2 ? -11.188 16.672 -15.016 1 30.12 2 LEU B O 1
ATOM 1662 N N . ILE B 1 3 ? -11.281 16.578 -17.031 1 36.75 3 ILE B N 1
ATOM 1663 C CA . ILE B 1 3 ? -11.211 15.133 -17.219 1 36.75 3 ILE B CA 1
ATOM 1664 C C . ILE B 1 3 ? -9.906 14.602 -16.625 1 36.75 3 ILE B C 1
ATOM 1666 O O . ILE B 1 3 ? -8.82 14.852 -17.172 1 36.75 3 ILE B O 1
ATOM 1670 N N . SER B 1 4 ? -9.594 14.789 -15.406 1 43.5 4 SER B N 1
ATOM 1671 C CA . SER B 1 4 ? -8.328 14.422 -14.773 1 43.5 4 SER B CA 1
ATOM 1672 C C . SER B 1 4 ? -7.883 13.023 -15.203 1 43.5 4 SER B C 1
ATOM 1674 O O . SER B 1 4 ? -8.641 12.062 -15.094 1 43.5 4 SER B O 1
ATOM 1676 N N . SER B 1 5 ? -7.441 12.812 -16.406 1 54.78 5 SER B N 1
ATOM 1677 C CA . SER B 1 5 ? -6.77 11.633 -16.922 1 54.78 5 SER B CA 1
ATOM 1678 C C . SER B 1 5 ? -6.164 10.797 -15.797 1 54.78 5 SER B C 1
ATOM 1680 O O . SER B 1 5 ? -5.406 11.32 -14.977 1 54.78 5 SER B O 1
ATOM 1682 N N . SER B 1 6 ? -6.824 9.789 -15.453 1 71.5 6 SER B N 1
ATOM 1683 C CA . SER B 1 6 ? -6.434 8.922 -14.344 1 71.5 6 SER B CA 1
ATOM 1684 C C . SER B 1 6 ? -4.992 8.453 -14.492 1 71.5 6 SER B C 1
ATOM 1686 O O . SER B 1 6 ? -4.613 7.914 -15.531 1 71.5 6 SER B O 1
ATOM 1688 N N . LYS B 1 7 ? -4.016 8.953 -13.789 1 90.12 7 LYS B N 1
ATOM 1689 C CA . LYS B 1 7 ? -2.623 8.523 -13.727 1 90.12 7 LYS B CA 1
ATOM 1690 C C . LYS B 1 7 ? -2.525 7.016 -13.492 1 90.12 7 LYS B C 1
ATOM 1692 O O . LYS B 1 7 ? -3.332 6.445 -12.758 1 90.12 7 LYS B O 1
ATOM 1697 N N . LYS B 1 8 ? -1.704 6.406 -14.445 1 95.31 8 LYS B N 1
ATOM 1698 C CA . LYS B 1 8 ? -1.502 4.969 -14.297 1 95.31 8 LYS B CA 1
ATOM 1699 C C . LYS B 1 8 ? -0.073 4.656 -13.859 1 95.31 8 LYS B C 1
ATOM 1701 O O . LYS B 1 8 ? 0.88 5.246 -14.375 1 95.31 8 LYS B O 1
ATOM 1706 N N . ALA B 1 9 ? 0.049 3.816 -12.891 1 96.94 9 ALA B N 1
ATOM 1707 C CA . ALA B 1 9 ? 1.348 3.32 -12.445 1 96.94 9 ALA B CA 1
ATOM 1708 C C . ALA B 1 9 ? 1.659 1.96 -13.062 1 96.94 9 ALA B C 1
ATOM 1710 O O . ALA B 1 9 ? 0.797 1.08 -13.102 1 96.94 9 ALA B O 1
ATOM 1711 N N . ASN B 1 10 ? 2.875 1.797 -13.555 1 97.94 10 ASN B N 1
ATOM 1712 C CA . ASN B 1 10 ? 3.342 0.529 -14.109 1 97.94 10 ASN B CA 1
ATOM 1713 C C . ASN B 1 10 ? 4.328 -0.16 -13.172 1 97.94 10 ASN B C 1
ATOM 1715 O O . ASN B 1 10 ? 5.414 0.361 -12.914 1 97.94 10 ASN B O 1
ATOM 1719 N N . LEU B 1 11 ? 3.943 -1.303 -12.695 1 98.12 11 LEU B N 1
ATOM 1720 C CA . LEU B 1 11 ? 4.789 -2.104 -11.82 1 98.12 11 LEU B CA 1
ATOM 1721 C C . LEU B 1 11 ? 5.289 -3.354 -12.539 1 98.12 11 LEU B C 1
ATOM 1723 O O . LEU B 1 11 ? 4.586 -3.908 -13.391 1 98.12 11 LEU B O 1
ATOM 1727 N N . SER B 1 12 ? 6.484 -3.771 -12.188 1 98.5 12 SER B N 1
ATOM 1728 C CA . SER B 1 12 ? 7.031 -4.965 -12.82 1 98.5 12 SER B CA 1
ATOM 1729 C C . SER B 1 12 ? 7.961 -5.719 -11.875 1 98.5 12 SER B C 1
ATOM 1731 O O . SER B 1 12 ? 8.555 -5.121 -10.977 1 98.5 12 SER B O 1
ATOM 1733 N N . ALA B 1 13 ? 8.031 -7.016 -12.062 1 98.56 13 ALA B N 1
ATOM 1734 C CA . ALA B 1 13 ? 8.93 -7.906 -11.328 1 98.56 13 ALA B CA 1
ATOM 1735 C C . ALA B 1 13 ? 9.273 -9.141 -12.156 1 98.56 13 ALA B C 1
ATOM 1737 O O . ALA B 1 13 ? 8.516 -9.531 -13.047 1 98.56 13 ALA B O 1
ATOM 1738 N N . SER B 1 14 ? 10.391 -9.703 -11.898 1 98.62 14 SER B N 1
ATOM 1739 C CA . SER B 1 14 ? 10.812 -10.922 -12.57 1 98.62 14 SER B CA 1
ATOM 1740 C C . SER B 1 14 ? 11.773 -11.734 -11.703 1 98.62 14 SER B C 1
ATOM 1742 O O . SER B 1 14 ? 12.398 -11.195 -10.789 1 98.62 14 SER B O 1
ATOM 1744 N N . ARG B 1 15 ? 11.797 -13.016 -11.984 1 98.44 15 ARG B N 1
ATOM 1745 C CA . ARG B 1 15 ? 12.711 -13.906 -11.281 1 98.44 15 ARG B CA 1
ATOM 1746 C C . ARG B 1 15 ? 12.992 -15.164 -12.102 1 98.44 15 ARG B C 1
ATOM 1748 O O . ARG B 1 15 ? 12.062 -15.844 -12.547 1 98.44 15 ARG B O 1
ATOM 1755 N N . LYS B 1 16 ? 14.195 -15.344 -12.289 1 97.94 16 LYS B N 1
ATOM 1756 C CA . LYS B 1 16 ? 14.688 -16.609 -12.836 1 97.94 16 LYS B CA 1
ATOM 1757 C C . LYS B 1 16 ? 15.297 -17.484 -11.75 1 97.94 16 LYS B C 1
ATOM 1759 O O . LYS B 1 16 ? 16.078 -17 -10.93 1 97.94 16 LYS B O 1
ATOM 1764 N N . GLN B 1 17 ? 14.828 -18.734 -11.688 1 96.81 17 GLN B N 1
ATOM 1765 C CA . GLN B 1 17 ? 15.289 -19.641 -10.641 1 96.81 17 GLN B CA 1
ATOM 1766 C C . GLN B 1 17 ? 15.555 -21.031 -11.195 1 96.81 17 GLN B C 1
ATOM 1768 O O . GLN B 1 17 ? 14.727 -21.578 -11.922 1 96.81 17 GLN B O 1
ATOM 1773 N N . ARG B 1 18 ? 16.734 -21.516 -10.828 1 94.19 18 ARG B N 1
ATOM 1774 C CA . ARG B 1 18 ? 17.109 -22.875 -11.211 1 94.19 18 ARG B CA 1
ATOM 1775 C C . ARG B 1 18 ? 17.359 -23.75 -9.984 1 94.19 18 ARG B C 1
ATOM 1777 O O . ARG B 1 18 ? 17.953 -23.297 -9.008 1 94.19 18 ARG B O 1
ATOM 1784 N N . ILE B 1 19 ? 16.797 -24.891 -10.055 1 91.94 19 ILE B N 1
ATOM 1785 C CA . ILE B 1 19 ? 17.047 -25.844 -8.977 1 91.94 19 ILE B CA 1
ATOM 1786 C C . ILE B 1 19 ? 17.672 -27.109 -9.547 1 91.94 19 ILE B C 1
ATOM 1788 O O . ILE B 1 19 ? 17.234 -27.594 -10.602 1 91.94 19 ILE B O 1
ATOM 1792 N N . LYS B 1 20 ? 18.656 -27.625 -8.844 1 87.75 20 LYS B N 1
ATOM 1793 C CA . LYS B 1 20 ? 19.297 -28.891 -9.242 1 87.75 20 LYS B CA 1
ATOM 1794 C C . LYS B 1 20 ? 18.438 -30.078 -8.836 1 87.75 20 LYS B C 1
ATOM 1796 O O . LYS B 1 20 ? 17.906 -30.125 -7.723 1 87.75 20 LYS B O 1
ATOM 1801 N N . LEU B 1 21 ? 18.266 -30.906 -9.828 1 81.88 21 LEU B N 1
ATOM 1802 C CA . LEU B 1 21 ? 17.484 -32.125 -9.555 1 81.88 21 LEU B CA 1
ATOM 1803 C C . LEU B 1 21 ? 18.406 -33.281 -9.227 1 81.88 21 LEU B C 1
ATOM 1805 O O . LEU B 1 21 ? 19.531 -33.344 -9.734 1 81.88 21 LEU B O 1
ATOM 1809 N N . GLN B 1 22 ? 18.109 -34.031 -8.133 1 69.81 22 GLN B N 1
ATOM 1810 C CA . GLN B 1 22 ? 18.891 -35.219 -7.82 1 69.81 22 GLN B CA 1
ATOM 1811 C C . GLN B 1 22 ? 18.5 -36.375 -8.727 1 69.81 22 GLN B C 1
ATOM 1813 O O . GLN B 1 22 ? 17.312 -36.594 -8.969 1 69.81 22 GLN B O 1
ATOM 1818 N N . ASN B 1 23 ? 19.391 -36.656 -9.625 1 58.38 23 ASN B N 1
ATOM 1819 C CA . ASN B 1 23 ? 19.172 -37.781 -10.523 1 58.38 23 ASN B CA 1
ATOM 1820 C C . ASN B 1 23 ? 18.844 -39.062 -9.75 1 58.38 23 ASN B C 1
ATOM 1822 O O . ASN B 1 23 ? 19.672 -39.531 -8.977 1 58.38 23 ASN B O 1
ATOM 1826 N N . ASN B 1 24 ? 17.781 -39.094 -9.32 1 53.75 24 ASN B N 1
ATOM 1827 C CA . ASN B 1 24 ? 17.594 -40.438 -8.766 1 53.75 24 ASN B CA 1
ATOM 1828 C C . ASN B 1 24 ? 17.609 -41.5 -9.859 1 53.75 24 ASN B C 1
ATOM 1830 O O . ASN B 1 24 ? 16.625 -41.656 -10.586 1 53.75 24 ASN B O 1
ATOM 1834 N N . GLY B 1 25 ? 18.719 -41.75 -10.555 1 53.94 25 GLY B N 1
ATOM 1835 C CA . GLY B 1 25 ? 19.062 -42.781 -11.523 1 53.94 25 GLY B CA 1
ATOM 1836 C C . GLY B 1 25 ? 17.953 -43.031 -12.539 1 53.94 25 GLY B C 1
ATOM 1837 O O . GLY B 1 25 ? 17.031 -42.219 -12.656 1 53.94 25 GLY B O 1
ATOM 1838 N N . GLY B 1 26 ? 17.266 -44.406 -12.625 1 51.53 26 GLY B N 1
ATOM 1839 C CA . GLY B 1 26 ? 16.469 -45.281 -13.445 1 51.53 26 GLY B CA 1
ATOM 1840 C C . GLY B 1 26 ? 15.047 -44.781 -13.656 1 51.53 26 GLY B C 1
ATOM 1841 O O . GLY B 1 26 ? 14.125 -45.594 -13.859 1 51.53 26 GLY B O 1
ATOM 1842 N N . LYS B 1 27 ? 14.883 -43.5 -13.383 1 57 27 LYS B N 1
ATOM 1843 C CA . LYS B 1 27 ? 13.445 -43.219 -13.367 1 57 27 LYS B CA 1
ATOM 1844 C C . LYS B 1 27 ? 12.859 -43.281 -14.773 1 57 27 LYS B C 1
ATOM 1846 O O . LYS B 1 27 ? 13.312 -42.594 -15.672 1 57 27 LYS B O 1
ATOM 1851 N N . LYS B 1 28 ? 12 -44.281 -15.016 1 60.84 28 LYS B N 1
ATOM 1852 C CA . LYS B 1 28 ? 11.297 -44.531 -16.266 1 60.84 28 LYS B CA 1
ATOM 1853 C C . LYS B 1 28 ? 10.391 -43.344 -16.625 1 60.84 28 LYS B C 1
ATOM 1855 O O . LYS B 1 28 ? 10.227 -43.031 -17.812 1 60.84 28 LYS B O 1
ATOM 1860 N N . LEU B 1 29 ? 9.883 -42.531 -15.648 1 68.12 29 LEU B N 1
ATOM 1861 C CA . LEU B 1 29 ? 8.938 -41.469 -15.938 1 68.12 29 LEU B CA 1
ATOM 1862 C C . LEU B 1 29 ? 9.617 -40.094 -15.844 1 68.12 29 LEU B C 1
ATOM 1864 O O . LEU B 1 29 ? 10.32 -39.812 -14.867 1 68.12 29 LEU B O 1
ATOM 1868 N N . THR B 1 30 ? 9.523 -39.375 -16.938 1 78.38 30 THR B N 1
ATOM 1869 C CA . THR B 1 30 ? 10.188 -38.062 -17.094 1 78.38 30 THR B CA 1
ATOM 1870 C C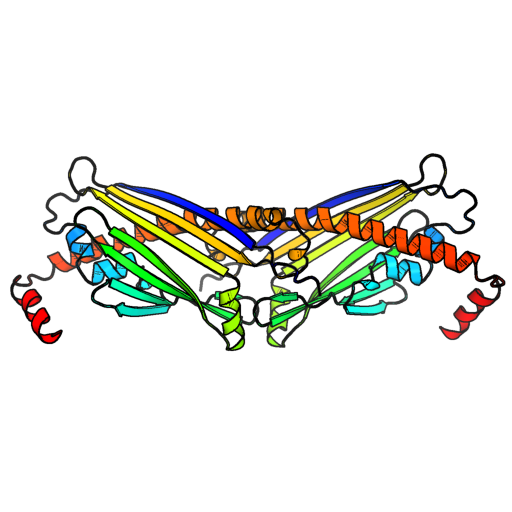 . THR B 1 30 ? 9.305 -36.938 -16.562 1 78.38 30 THR B C 1
ATOM 1872 O O . THR B 1 30 ? 8.125 -37.156 -16.266 1 78.38 30 THR B O 1
ATOM 1875 N N . PHE B 1 31 ? 9.844 -35.812 -16.297 1 86.25 31 PHE B N 1
ATOM 1876 C CA . PHE B 1 31 ? 9.102 -34.625 -15.898 1 86.25 31 PHE B CA 1
ATOM 1877 C C . PHE B 1 31 ? 8.07 -34.25 -16.953 1 86.25 31 PHE B C 1
ATOM 1879 O O . PHE B 1 31 ? 6.977 -33.781 -16.625 1 86.25 31 PHE B O 1
ATOM 1886 N N . SER B 1 32 ? 8.477 -34.469 -18.172 1 86.25 32 SER B N 1
ATOM 1887 C CA . SER B 1 32 ? 7.535 -34.219 -19.266 1 86.25 32 SER B CA 1
ATOM 1888 C C . SER B 1 32 ? 6.301 -35.125 -19.125 1 86.25 32 SER B C 1
ATOM 1890 O O . SER B 1 32 ? 5.18 -34.656 -19.391 1 86.25 32 SER B O 1
ATOM 1892 N N . ASP B 1 33 ? 6.5 -36.375 -18.781 1 88.19 33 ASP B N 1
ATOM 1893 C CA . ASP B 1 33 ? 5.375 -37.25 -18.547 1 88.19 33 ASP B CA 1
ATOM 1894 C C . ASP B 1 33 ? 4.477 -36.75 -17.438 1 88.19 33 ASP B C 1
ATOM 1896 O O . ASP B 1 33 ? 3.25 -36.844 -17.516 1 88.19 33 ASP B O 1
ATOM 1900 N N . PHE B 1 34 ? 5.113 -36.281 -16.453 1 90.94 34 PHE B N 1
ATOM 1901 C CA . PHE B 1 34 ? 4.395 -35.688 -15.32 1 90.94 34 PHE B CA 1
ATOM 1902 C C . PHE B 1 34 ? 3.508 -34.531 -15.766 1 90.94 34 PHE B C 1
ATOM 1904 O O . PHE B 1 34 ? 2.336 -34.469 -15.391 1 90.94 34 PHE B O 1
ATOM 1911 N N . LEU B 1 35 ? 4.035 -33.656 -16.609 1 89.94 35 LEU B N 1
ATOM 1912 C CA . LEU B 1 35 ? 3.324 -32.469 -17.031 1 89.94 35 LEU B CA 1
ATOM 1913 C C . LEU B 1 35 ? 2.172 -32.812 -17.969 1 89.94 35 LEU B C 1
ATOM 1915 O O . LEU B 1 35 ? 1.281 -32 -18.203 1 89.94 35 LEU B O 1
ATOM 1919 N N . LYS B 1 36 ? 2.246 -34.031 -18.547 1 86.38 36 LYS B N 1
ATOM 1920 C CA . LYS B 1 36 ? 1.161 -34.5 -19.406 1 86.38 36 LYS B CA 1
ATOM 1921 C C . LYS B 1 36 ? 0.045 -35.156 -18.578 1 86.38 36 LYS B C 1
ATOM 1923 O O . LYS B 1 36 ? -1.07 -35.312 -19.078 1 86.38 36 LYS B O 1
ATOM 1928 N N . HIS B 1 37 ? 0.407 -35.469 -17.391 1 89.19 37 HIS B N 1
ATOM 1929 C CA . HIS B 1 37 ? -0.555 -36.094 -16.484 1 89.19 37 HIS B CA 1
ATOM 1930 C C . HIS B 1 37 ? -1.407 -35.031 -15.797 1 89.19 37 HIS B C 1
ATOM 1932 O O . HIS B 1 37 ? -0.933 -33.906 -15.523 1 89.19 37 HIS B O 1
ATOM 1938 N N . PRO B 1 38 ? -2.678 -35.281 -15.438 1 88.75 38 PRO B N 1
ATOM 1939 C CA . PRO B 1 38 ? -3.537 -34.344 -14.719 1 88.75 38 PRO B CA 1
ATOM 1940 C C . PRO B 1 38 ? -2.906 -33.844 -13.422 1 88.75 38 PRO B C 1
ATOM 1942 O O . PRO B 1 38 ? -3.031 -32.656 -13.086 1 88.75 38 PRO B O 1
ATOM 1945 N N . SER B 1 39 ? -2.229 -34.719 -12.758 1 92.44 39 SER B N 1
ATOM 1946 C CA . SER B 1 39 ? -1.569 -34.312 -11.516 1 92.44 39 SER B CA 1
ATOM 1947 C C . SER B 1 39 ? -0.49 -33.25 -11.781 1 92.44 39 SER B C 1
ATOM 1949 O O . SER B 1 39 ? -0.258 -32.375 -10.953 1 92.44 39 SER B O 1
ATOM 1951 N N . GLY B 1 40 ? 0.216 -33.438 -12.875 1 93.38 40 GLY B N 1
ATOM 1952 C CA . GLY B 1 40 ? 1.215 -32.469 -13.25 1 93.38 40 GLY B CA 1
ATOM 1953 C C . GLY B 1 40 ? 0.625 -31.094 -13.547 1 93.38 40 GLY B C 1
ATOM 1954 O O . GLY B 1 40 ? 1.167 -30.078 -13.117 1 93.38 40 GLY B O 1
ATOM 1955 N N . MET B 1 41 ? -0.543 -31.062 -14.242 1 91.88 41 MET B N 1
ATOM 1956 C CA . MET B 1 41 ? -1.238 -29.812 -14.547 1 91.88 41 MET B CA 1
ATOM 1957 C C . MET B 1 41 ? -1.695 -29.125 -13.266 1 91.88 41 MET B C 1
ATOM 1959 O O . MET B 1 41 ? -1.543 -27.906 -13.133 1 91.88 41 MET B O 1
ATOM 1963 N N . GLU B 1 42 ? -2.182 -29.906 -12.383 1 95 42 GLU B N 1
ATOM 1964 C CA . GLU B 1 42 ? -2.607 -29.375 -11.094 1 95 42 GLU B CA 1
ATOM 1965 C C . GLU B 1 42 ? -1.425 -28.797 -10.312 1 95 42 GLU B C 1
ATOM 1967 O O . GLU B 1 42 ? -1.562 -27.781 -9.625 1 95 42 GLU B O 1
ATOM 1972 N N . ALA B 1 43 ? -0.287 -29.469 -10.391 1 96 43 ALA B N 1
ATOM 1973 C CA . ALA B 1 43 ? 0.92 -29 -9.711 1 96 43 ALA B CA 1
ATOM 1974 C C . ALA B 1 43 ? 1.415 -27.688 -10.305 1 96 43 ALA B C 1
ATOM 1976 O O . ALA B 1 43 ? 1.842 -26.797 -9.57 1 96 43 ALA B O 1
ATOM 1977 N N . VAL B 1 44 ? 1.334 -27.547 -11.617 1 95.94 44 VAL B N 1
ATOM 1978 C CA . VAL B 1 44 ? 1.843 -26.375 -12.328 1 95.94 44 VAL B CA 1
ATOM 1979 C C . VAL B 1 44 ? 1.038 -25.141 -11.93 1 95.94 44 VAL B C 1
ATOM 1981 O O . VAL B 1 44 ? 1.603 -24.062 -11.734 1 95.94 44 VAL B O 1
ATOM 1984 N N . ILE B 1 45 ? -0.295 -25.281 -11.75 1 96.62 45 ILE B N 1
ATOM 1985 C CA . ILE B 1 45 ? -1.112 -24.125 -11.367 1 96.62 45 ILE B CA 1
ATOM 1986 C C . ILE B 1 45 ? -1.201 -24.047 -9.844 1 96.62 45 ILE B C 1
ATOM 1988 O O . ILE B 1 45 ? -1.911 -23.188 -9.305 1 96.62 45 ILE B O 1
ATOM 1992 N N . ASN B 1 46 ? -0.544 -24.922 -9.164 1 95.81 46 ASN B N 1
ATOM 1993 C CA . ASN B 1 46 ? -0.55 -24.969 -7.707 1 95.81 46 ASN B CA 1
ATOM 1994 C C . ASN B 1 46 ? -1.969 -25.094 -7.156 1 95.81 46 ASN B C 1
ATOM 1996 O O . ASN B 1 46 ? -2.381 -24.281 -6.32 1 95.81 46 ASN B O 1
ATOM 2000 N N . ALA B 1 47 ? -2.656 -26.047 -7.602 1 95.69 47 ALA B N 1
ATOM 2001 C CA . ALA B 1 47 ? -4.066 -26.25 -7.293 1 95.69 47 ALA B CA 1
ATOM 2002 C C . ALA B 1 47 ? -4.285 -26.391 -5.789 1 95.69 47 ALA B C 1
ATOM 2004 O O . ALA B 1 47 ? -5.305 -25.953 -5.258 1 95.69 47 ALA B O 1
ATOM 2005 N N . LYS B 1 48 ? -3.361 -26.953 -5.055 1 93.31 48 LYS B N 1
ATOM 2006 C CA . LYS B 1 48 ? -3.48 -27.219 -3.621 1 93.31 48 LYS B CA 1
ATOM 2007 C C . LYS B 1 48 ? -3.607 -25.906 -2.842 1 93.31 48 LYS B C 1
ATOM 2009 O O . LYS B 1 48 ? -4.184 -25.875 -1.753 1 93.31 48 LYS B O 1
ATOM 2014 N N . ALA B 1 49 ? -3.094 -24.844 -3.354 1 93.19 49 ALA B N 1
ATOM 2015 C CA . ALA B 1 49 ? -3.086 -23.562 -2.656 1 93.19 49 ALA B CA 1
ATOM 2016 C C . ALA B 1 49 ? -4.266 -22.688 -3.09 1 93.19 49 ALA B C 1
ATOM 2018 O O . ALA B 1 49 ? -4.488 -21.609 -2.535 1 93.19 49 ALA B O 1
ATOM 2019 N N . LEU B 1 50 ? -4.996 -23.109 -4.082 1 96.44 50 LEU B N 1
ATOM 2020 C CA . LEU B 1 50 ? -6.121 -22.344 -4.605 1 96.44 50 LEU B CA 1
ATOM 2021 C C . LEU B 1 50 ? -7.379 -22.594 -3.781 1 96.44 50 LEU B C 1
ATOM 2023 O O . LEU B 1 50 ? -7.527 -23.672 -3.178 1 96.44 50 LEU B O 1
ATOM 2027 N N . GLN B 1 51 ? -8.203 -21.594 -3.668 1 95.81 51 GLN B N 1
ATOM 2028 C CA . GLN B 1 51 ? -9.531 -21.797 -3.102 1 95.81 51 GLN B CA 1
ATOM 2029 C C . GLN B 1 51 ? -10.359 -22.75 -3.971 1 95.81 51 GLN B C 1
ATOM 2031 O O . GLN B 1 51 ? -11.094 -23.594 -3.453 1 95.81 51 GLN B O 1
ATOM 2036 N N . SER B 1 52 ? -10.281 -22.5 -5.238 1 96.62 52 SER B N 1
ATOM 2037 C CA . SER B 1 52 ? -10.938 -23.375 -6.219 1 96.62 52 SER B CA 1
ATOM 2038 C C . SER B 1 52 ? -10.328 -23.188 -7.605 1 96.62 52 SER B C 1
ATOM 2040 O O . SER B 1 52 ? -9.609 -22.219 -7.852 1 96.62 52 SER B O 1
ATOM 2042 N N . TYR B 1 53 ? -10.547 -24.203 -8.422 1 96.62 53 TYR B N 1
ATOM 2043 C CA . TYR B 1 53 ? -10.172 -24.078 -9.82 1 96.62 53 TYR B CA 1
ATOM 2044 C C . TYR B 1 53 ? -11.047 -24.953 -10.703 1 96.62 53 TYR B C 1
ATOM 2046 O O . TYR B 1 53 ? -11.648 -25.922 -10.227 1 96.62 53 TYR B O 1
ATOM 2054 N N . HIS B 1 54 ? -11.219 -24.594 -11.93 1 95.12 54 HIS B N 1
ATOM 2055 C CA . HIS B 1 54 ? -11.898 -25.438 -12.906 1 95.12 54 HIS B CA 1
ATOM 2056 C C . HIS B 1 54 ? -11.375 -25.188 -14.32 1 95.12 54 HIS B C 1
ATOM 2058 O O . HIS B 1 54 ? -10.844 -24.109 -14.602 1 95.12 54 HIS B O 1
ATOM 2064 N N . VAL B 1 55 ? -11.555 -26.125 -15.148 1 92.56 55 VAL B N 1
ATOM 2065 C CA . VAL B 1 55 ? -11.102 -26.047 -16.531 1 92.56 55 VAL B CA 1
ATOM 2066 C C . VAL B 1 55 ? -12.094 -25.234 -17.359 1 92.56 55 VAL B C 1
ATOM 2068 O O . VAL B 1 55 ? -13.312 -25.438 -17.266 1 92.56 55 VAL B O 1
ATOM 2071 N N . VAL B 1 56 ? -11.664 -24.219 -17.969 1 92.06 56 VAL B N 1
ATOM 2072 C CA . VAL B 1 56 ? -12.508 -23.375 -18.812 1 92.06 56 VAL B CA 1
ATOM 2073 C C . VAL B 1 56 ? -12.547 -23.938 -20.234 1 92.06 56 VAL B C 1
ATOM 2075 O O . VAL B 1 56 ? -13.594 -23.922 -20.875 1 92.06 56 VAL B O 1
ATOM 2078 N N . ASP B 1 57 ? -11.422 -24.297 -20.719 1 85.5 57 ASP B N 1
ATOM 2079 C CA . ASP B 1 57 ? -11.273 -24.891 -22.047 1 85.5 57 ASP B CA 1
ATOM 2080 C C . ASP B 1 57 ? -10.312 -26.078 -22.016 1 85.5 57 ASP B C 1
ATOM 2082 O O . ASP B 1 57 ? -9.102 -25.906 -21.875 1 85.5 57 ASP B O 1
ATOM 2086 N N . GLU B 1 58 ? -10.805 -27.234 -22.234 1 76.62 58 GLU B N 1
ATOM 2087 C CA . GLU B 1 58 ? -10.008 -28.453 -22.125 1 76.62 58 GLU B CA 1
ATOM 2088 C C . GLU B 1 58 ? -8.984 -28.547 -23.25 1 76.62 58 GLU B C 1
ATOM 2090 O O . GLU B 1 58 ? -7.887 -29.062 -23.062 1 76.62 58 GLU B O 1
ATOM 2095 N N . ASN B 1 59 ? -9.352 -28.047 -24.312 1 82 59 ASN B N 1
ATOM 2096 C CA . ASN B 1 59 ? -8.484 -28.172 -25.484 1 82 59 ASN B CA 1
ATOM 2097 C C . ASN B 1 59 ? -7.27 -27.25 -25.375 1 82 59 ASN B C 1
ATOM 2099 O O . ASN B 1 59 ? -6.227 -27.516 -25.969 1 82 59 ASN B O 1
ATOM 2103 N N . ASP B 1 60 ? -7.371 -26.266 -24.594 1 87.38 60 ASP B N 1
ATOM 2104 C CA . ASP B 1 60 ? -6.312 -25.266 -24.531 1 87.38 60 ASP B CA 1
ATOM 2105 C C . ASP B 1 60 ? -5.684 -25.188 -23.141 1 87.38 60 ASP B C 1
ATOM 2107 O O . ASP B 1 60 ? -4.902 -24.281 -22.859 1 87.38 60 ASP B O 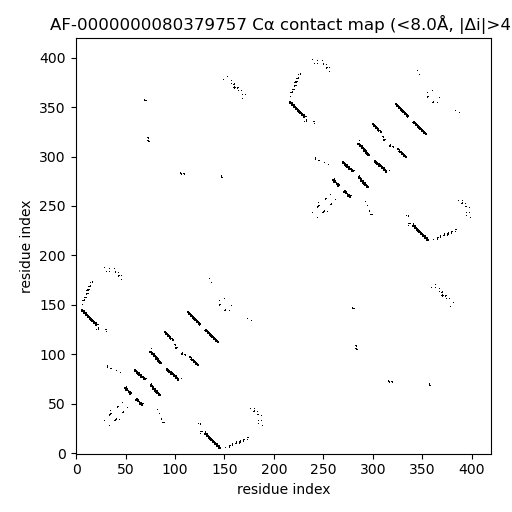1
ATOM 2111 N N . ASN B 1 61 ? -5.949 -26.188 -22.25 1 90.88 61 ASN B N 1
ATOM 2112 C CA . ASN B 1 61 ? -5.418 -26.234 -20.891 1 90.88 61 ASN B CA 1
ATOM 2113 C C . ASN B 1 61 ? -5.547 -24.875 -20.203 1 90.88 61 ASN B C 1
ATOM 2115 O O . ASN B 1 61 ? -4.559 -24.344 -19.688 1 90.88 61 ASN B O 1
ATOM 2119 N N . THR B 1 62 ? -6.691 -24.297 -20.25 1 96.06 62 THR B N 1
ATOM 2120 C CA . THR B 1 62 ? -7 -23.031 -19.609 1 96.06 62 THR B CA 1
ATOM 2121 C C . THR B 1 62 ? -7.801 -23.25 -18.328 1 96.06 62 THR B C 1
ATOM 2123 O O . THR B 1 62 ? -8.805 -23.969 -18.344 1 96.06 62 THR B O 1
ATOM 2126 N N . TYR B 1 63 ? -7.348 -22.641 -17.266 1 96.69 63 TYR B N 1
ATOM 2127 C CA . TYR B 1 63 ? -7.93 -22.859 -15.945 1 96.69 63 TYR B CA 1
ATOM 2128 C C . TYR B 1 63 ? -8.383 -21.531 -15.328 1 96.69 63 TYR B C 1
ATOM 2130 O O . TYR B 1 63 ? -7.691 -20.531 -15.438 1 96.69 63 TYR B O 1
ATOM 2138 N N . ARG B 1 64 ? -9.57 -21.516 -14.859 1 97.56 64 ARG B N 1
ATOM 2139 C CA . ARG B 1 64 ? -10 -20.438 -13.969 1 97.56 64 ARG B CA 1
ATOM 2140 C C . ARG B 1 64 ? -9.664 -20.766 -12.516 1 97.56 64 ARG B C 1
ATOM 2142 O O . ARG B 1 64 ? -10.18 -21.734 -11.961 1 97.56 64 ARG B O 1
ATOM 2149 N N . CYS B 1 65 ? -8.828 -20 -11.914 1 97.75 65 CYS B N 1
ATOM 2150 C CA . CYS B 1 65 ? -8.289 -20.281 -10.586 1 97.75 65 CYS B CA 1
ATOM 2151 C C . CYS B 1 65 ? -8.68 -19.188 -9.602 1 97.75 65 CYS B C 1
ATOM 2153 O O . CYS B 1 65 ? -8.414 -18.016 -9.844 1 97.75 65 CYS B O 1
ATOM 2155 N N . THR B 1 66 ? -9.297 -19.531 -8.492 1 96.5 66 THR B N 1
ATOM 2156 C CA . THR B 1 66 ? -9.625 -18.578 -7.438 1 96.5 66 THR B CA 1
ATOM 2157 C C . THR B 1 66 ? -8.641 -18.688 -6.281 1 96.5 66 THR B C 1
ATOM 2159 O O . THR B 1 66 ? -8.477 -19.766 -5.699 1 96.5 66 THR B O 1
ATOM 2162 N N . LEU B 1 67 ? -7.938 -17.578 -6.016 1 95.12 67 LEU B N 1
ATOM 2163 C CA . LEU B 1 67 ? -7.012 -17.562 -4.891 1 95.12 67 LEU B CA 1
ATOM 2164 C C . LEU B 1 67 ? -7.762 -17.422 -3.572 1 95.12 67 LEU B C 1
ATOM 2166 O O . LEU B 1 67 ? -8.914 -16.984 -3.553 1 95.12 67 LEU B O 1
ATOM 2170 N N . PRO B 1 68 ? -7.129 -17.859 -2.498 1 92.75 68 PRO B N 1
ATOM 2171 C CA . PRO B 1 68 ? -7.758 -17.656 -1.192 1 92.75 68 PRO B CA 1
ATOM 2172 C C . PRO B 1 68 ? -8.125 -16.203 -0.932 1 92.75 68 PRO B C 1
ATOM 2174 O O . PRO B 1 68 ? -7.465 -15.297 -1.444 1 92.75 68 PRO B O 1
ATOM 2177 N N . LYS B 1 69 ? -9.086 -16.062 -0.106 1 88.25 69 LYS B N 1
ATOM 2178 C CA . LYS B 1 69 ? -9.578 -14.734 0.242 1 88.25 69 LYS B CA 1
ATOM 2179 C C . LYS B 1 69 ? -8.508 -13.938 0.983 1 88.25 69 LYS B C 1
ATOM 2181 O O . LYS B 1 69 ? -7.777 -14.484 1.812 1 88.25 69 LYS B O 1
ATOM 2186 N N . VAL B 1 70 ? -8.414 -12.734 0.644 1 84.19 70 VAL B N 1
ATOM 2187 C CA . VAL B 1 70 ? -7.547 -11.781 1.334 1 84.19 70 VAL B CA 1
ATOM 2188 C C . VAL B 1 70 ? -8.391 -10.758 2.08 1 84.19 70 VAL B C 1
ATOM 2190 O O . VAL B 1 70 ? -9.305 -10.156 1.504 1 84.19 70 VAL B O 1
ATOM 2193 N N . GLN B 1 71 ? -8.086 -10.68 3.299 1 76.12 71 GLN B N 1
ATOM 2194 C CA . GLN B 1 71 ? -8.797 -9.68 4.098 1 76.12 71 GLN B CA 1
ATOM 2195 C C . GLN B 1 71 ? -8.219 -8.289 3.877 1 76.12 71 GLN B C 1
ATOM 2197 O O . GLN B 1 71 ? -7.02 -8.07 4.074 1 76.12 71 GLN B O 1
ATOM 2202 N N . LEU B 1 72 ? -9 -7.406 3.432 1 73.75 72 LEU B N 1
ATOM 2203 C CA . LEU B 1 72 ? -8.672 -5.992 3.295 1 73.75 72 LEU B CA 1
ATOM 2204 C C . LEU B 1 72 ? -9.609 -5.129 4.129 1 73.75 72 LEU B C 1
ATOM 2206 O O . LEU B 1 72 ? -10.664 -4.703 3.643 1 73.75 72 LEU B O 1
ATOM 2210 N N . MET B 1 73 ? -9.18 -4.875 5.254 1 70.56 73 MET B N 1
ATOM 2211 C CA . MET B 1 73 ? -10.039 -4.18 6.211 1 70.56 73 MET B CA 1
ATOM 2212 C C . MET B 1 73 ? -11.25 -5.027 6.574 1 70.56 73 MET B C 1
ATOM 2214 O O . MET B 1 73 ? -11.102 -6.164 7.035 1 70.56 73 MET B O 1
ATOM 2218 N N . SER B 1 74 ? -12.516 -4.496 6.324 1 63.69 74 SER B N 1
ATOM 2219 C CA . SER B 1 74 ? -13.688 -5.258 6.746 1 63.69 74 SER B CA 1
ATOM 2220 C C . SER B 1 74 ? -14.227 -6.113 5.605 1 63.69 74 SER B C 1
ATOM 2222 O O . SER B 1 74 ? -15.305 -6.707 5.727 1 63.69 74 SER B O 1
ATOM 2224 N N . PHE B 1 75 ? -13.469 -6.203 4.582 1 71.69 75 PHE B N 1
ATOM 2225 C CA . PHE B 1 75 ? -13.961 -6.965 3.443 1 71.69 75 PHE B CA 1
ATOM 2226 C C . PHE B 1 75 ? -12.977 -8.062 3.057 1 71.69 75 PHE B C 1
ATOM 2228 O O . PHE B 1 75 ? -11.812 -8.031 3.463 1 71.69 75 PHE B O 1
ATOM 2235 N N . GLU B 1 76 ? -13.656 -8.93 2.387 1 77.62 76 GLU B N 1
ATOM 2236 C CA . GLU B 1 76 ? -12.844 -10.023 1.855 1 77.62 76 GLU B CA 1
ATOM 2237 C C . GLU B 1 76 ? -12.898 -10.055 0.331 1 77.62 76 GLU B C 1
ATOM 2239 O O . GLU B 1 76 ? -13.953 -9.844 -0.266 1 77.62 76 GLU B O 1
ATOM 2244 N N . VAL B 1 77 ? -11.703 -10.18 -0.222 1 82.88 77 VAL B N 1
ATOM 2245 C CA . VAL B 1 77 ? -11.641 -10.234 -1.679 1 82.88 77 VAL B CA 1
ATOM 2246 C C . VAL B 1 77 ? -10.852 -11.469 -2.113 1 82.88 77 VAL B C 1
ATOM 2248 O O . VAL B 1 77 ? -9.914 -11.891 -1.425 1 82.88 77 VAL B O 1
ATOM 2251 N N . SER B 1 78 ? -11.297 -11.992 -3.252 1 88.88 78 SER B N 1
ATOM 2252 C CA . SER B 1 78 ? -10.586 -13.133 -3.828 1 88.88 78 SER B CA 1
ATOM 2253 C C . SER B 1 78 ? -10.117 -12.828 -5.246 1 88.88 78 SER B C 1
ATOM 2255 O O . SER B 1 78 ? -10.93 -12.492 -6.113 1 88.88 78 SER B O 1
ATOM 2257 N N . PRO B 1 79 ? -8.906 -12.898 -5.488 1 91.62 79 PRO B N 1
ATOM 2258 C CA . PRO B 1 79 ? -8.438 -12.789 -6.875 1 91.62 79 PRO B CA 1
ATOM 2259 C C . PRO B 1 79 ? -8.805 -14.016 -7.715 1 91.62 79 PRO B C 1
ATOM 2261 O O . PRO B 1 79 ? -8.711 -15.148 -7.238 1 91.62 79 PRO B O 1
ATOM 2264 N N . VAL B 1 80 ? -9.289 -13.766 -8.812 1 94.12 80 VAL B N 1
ATOM 2265 C CA . VAL B 1 80 ? -9.602 -14.82 -9.766 1 94.12 80 VAL B CA 1
ATOM 2266 C C . VAL B 1 80 ? -8.703 -14.695 -10.992 1 94.12 80 VAL B C 1
ATOM 2268 O O . VAL B 1 80 ? -8.672 -13.656 -11.648 1 94.12 80 VAL B O 1
ATOM 2271 N N . LEU B 1 81 ? -8.016 -15.75 -11.305 1 97.12 81 LEU B N 1
ATOM 2272 C CA . LEU B 1 81 ? -7.062 -15.781 -12.414 1 97.12 81 LEU B CA 1
ATOM 2273 C C . LEU B 1 81 ? -7.512 -16.75 -13.492 1 97.12 81 LEU B C 1
ATOM 2275 O O . LEU B 1 81 ? -8.039 -17.828 -13.188 1 97.12 81 LEU B O 1
ATOM 2279 N N . VAL B 1 82 ? -7.363 -16.406 -14.727 1 97.19 82 VAL B N 1
ATOM 2280 C CA . VAL B 1 82 ? -7.465 -17.344 -15.828 1 97.19 82 VAL B CA 1
ATOM 2281 C C . VAL B 1 82 ? -6.074 -17.641 -16.391 1 97.19 82 VAL B C 1
ATOM 2283 O O . VAL B 1 82 ? -5.422 -16.75 -16.938 1 97.19 82 VAL B O 1
ATOM 2286 N N . LEU B 1 83 ? -5.66 -18.875 -16.266 1 97.81 83 LEU B N 1
ATOM 2287 C CA . LEU B 1 83 ? -4.309 -19.297 -16.625 1 97.81 83 LEU B CA 1
ATOM 2288 C C . LEU B 1 83 ? -4.34 -20.266 -17.797 1 97.81 83 LEU B C 1
ATOM 2290 O O . LEU B 1 83 ? -5.188 -21.156 -17.844 1 97.81 83 LEU B O 1
ATOM 2294 N N . ARG B 1 84 ? -3.457 -20.078 -18.719 1 97 84 ARG B N 1
ATOM 2295 C CA . ARG B 1 84 ? -3.24 -21.031 -19.797 1 97 84 ARG B CA 1
ATOM 2296 C C . ARG B 1 84 ? -1.912 -21.766 -19.625 1 97 84 ARG B C 1
ATOM 2298 O O . ARG B 1 84 ? -0.876 -21.125 -19.406 1 97 84 ARG B O 1
ATOM 2305 N N . VAL B 1 85 ? -1.985 -23.031 -19.641 1 95.69 85 VAL B N 1
ATOM 2306 C CA . VAL B 1 85 ? -0.795 -23.859 -19.5 1 95.69 85 VAL B CA 1
ATOM 2307 C C . VAL B 1 85 ? -0.494 -24.547 -20.844 1 95.69 85 VAL B C 1
ATOM 2309 O O . VAL B 1 85 ? -1.345 -25.25 -21.391 1 95.69 85 VAL B O 1
ATOM 2312 N N . THR B 1 86 ? 0.719 -24.375 -21.359 1 94.25 86 THR B N 1
ATOM 2313 C CA . THR B 1 86 ? 1.131 -24.953 -22.625 1 94.25 86 THR B CA 1
ATOM 2314 C C . THR B 1 86 ? 2.379 -25.812 -22.469 1 94.25 86 THR B C 1
ATOM 2316 O O . THR B 1 86 ? 3.502 -25.312 -22.578 1 94.25 86 THR B O 1
ATOM 2319 N N . PRO B 1 87 ? 2.154 -27.094 -22.219 1 91.81 87 PRO B N 1
ATOM 2320 C CA . PRO B 1 87 ? 3.301 -28 -22.109 1 91.81 87 PRO B CA 1
ATOM 2321 C C . PRO B 1 87 ? 3.852 -28.438 -23.469 1 91.81 87 PRO B C 1
ATOM 2323 O O . PRO B 1 87 ? 3.086 -28.625 -24.406 1 91.81 87 PRO B O 1
ATOM 2326 N N . THR B 1 88 ? 5.113 -28.453 -23.625 1 88.25 88 THR B N 1
ATOM 2327 C CA . THR B 1 88 ? 5.809 -29.094 -24.734 1 88.25 88 THR B CA 1
ATOM 2328 C C . THR B 1 88 ? 6.734 -30.188 -24.219 1 88.25 88 THR B C 1
ATOM 2330 O O . THR B 1 88 ? 6.66 -30.578 -23.047 1 88.25 88 THR B O 1
ATOM 2333 N N . GLN B 1 89 ? 7.484 -30.828 -25.109 1 84.31 89 GLN B N 1
ATOM 2334 C CA . GLN B 1 89 ? 8.422 -31.875 -24.688 1 84.31 89 GLN B CA 1
ATOM 2335 C C . GLN B 1 89 ? 9.602 -31.281 -23.922 1 84.31 89 GLN B C 1
ATOM 2337 O O . GLN B 1 89 ? 10.203 -31.969 -23.094 1 84.31 89 GLN B O 1
ATOM 2342 N N . GLU B 1 90 ? 9.891 -30.016 -24.125 1 85.94 90 GLU B N 1
ATOM 2343 C CA . GLU B 1 90 ? 11.117 -29.453 -23.562 1 85.94 90 GLU B CA 1
ATOM 2344 C C . GLU B 1 90 ? 10.805 -28.312 -22.609 1 85.94 90 GLU B C 1
ATOM 2346 O O . GLU B 1 90 ? 11.664 -27.891 -21.828 1 85.94 90 GLU B O 1
ATOM 2351 N N . ASP B 1 91 ? 9.648 -27.766 -22.688 1 92.94 91 ASP B N 1
ATOM 2352 C CA . ASP B 1 91 ? 9.32 -26.641 -21.828 1 92.94 91 ASP B CA 1
ATOM 2353 C C . ASP B 1 91 ? 7.82 -26.578 -21.547 1 92.94 91 ASP B C 1
ATOM 2355 O O . ASP B 1 91 ? 7.055 -27.391 -22.078 1 92.94 91 ASP B O 1
ATOM 2359 N N . CYS B 1 92 ? 7.43 -25.828 -20.594 1 95.69 92 CYS B N 1
ATOM 2360 C CA . CYS B 1 92 ? 6.047 -25.547 -20.219 1 95.69 92 CYS B CA 1
ATOM 2361 C C . CYS B 1 92 ? 5.855 -24.062 -19.922 1 95.69 92 CYS B C 1
ATOM 2363 O O . CYS B 1 92 ? 6.613 -23.484 -19.125 1 95.69 92 CYS B O 1
ATOM 2365 N N . THR B 1 93 ? 4.875 -23.469 -20.531 1 97 93 THR B N 1
ATOM 2366 C CA . THR B 1 93 ? 4.621 -22.062 -20.312 1 97 93 THR B CA 1
ATOM 2367 C C . THR B 1 93 ? 3.262 -21.844 -19.641 1 97 93 THR B C 1
ATOM 2369 O O . THR B 1 93 ? 2.264 -22.438 -20.062 1 97 93 THR B O 1
ATOM 2372 N N . VAL B 1 94 ? 3.254 -21.078 -18.609 1 97.69 94 VAL B N 1
ATOM 2373 C CA . VAL B 1 94 ? 2.02 -20.641 -17.953 1 97.69 94 VAL B CA 1
ATOM 2374 C C . VAL B 1 94 ? 1.793 -19.156 -18.219 1 97.69 94 VAL B C 1
ATOM 2376 O O . VAL B 1 94 ? 2.666 -18.328 -17.938 1 97.69 94 VAL B O 1
ATOM 2379 N N . GLU B 1 95 ? 0.652 -18.828 -18.75 1 97.94 95 GLU B N 1
ATOM 2380 C CA . GLU B 1 95 ? 0.314 -17.438 -19.047 1 97.94 95 GLU B CA 1
ATOM 2381 C C . GLU B 1 95 ? -0.941 -17 -18.297 1 97.94 95 GLU B C 1
ATOM 2383 O O . GLU B 1 95 ? -1.925 -17.75 -18.234 1 97.94 95 GLU B O 1
ATOM 2388 N N . LEU B 1 96 ? -0.871 -15.836 -17.703 1 98.25 96 LEU B N 1
ATOM 2389 C CA . LEU B 1 96 ? -2.059 -15.211 -17.141 1 98.25 96 LEU B CA 1
ATOM 2390 C C . LEU B 1 96 ? -2.871 -14.5 -18.203 1 98.25 96 LEU B C 1
ATOM 2392 O O . LEU B 1 96 ? -2.42 -13.5 -18.781 1 98.25 96 LEU B O 1
ATOM 2396 N N . LEU B 1 97 ? -4.035 -14.961 -18.438 1 96.12 97 LEU B N 1
ATOM 2397 C CA . LEU B 1 97 ? -4.871 -14.391 -19.484 1 96.12 97 LEU B CA 1
ATOM 2398 C C . LEU B 1 97 ? -5.715 -13.242 -18.953 1 96.12 97 LEU B C 1
ATOM 2400 O O . LEU B 1 97 ? -5.961 -12.266 -19.672 1 96.12 97 LEU B O 1
ATOM 2404 N N . SER B 1 98 ? -6.219 -13.375 -17.734 1 94.44 98 SER B N 1
ATOM 2405 C CA . SER B 1 98 ? -7 -12.336 -17.078 1 94.44 98 SER B CA 1
ATOM 2406 C C . SER B 1 98 ? -6.957 -12.484 -15.57 1 94.44 98 SER B C 1
ATOM 2408 O O . SER B 1 98 ? -6.676 -13.562 -15.047 1 94.44 98 SER B O 1
ATOM 2410 N N . CYS B 1 99 ? -7.168 -11.438 -14.922 1 93.31 99 CYS B N 1
ATOM 2411 C CA . CYS B 1 99 ? -7.227 -11.391 -13.469 1 93.31 99 CYS B CA 1
ATOM 2412 C C . CYS B 1 99 ? -8.305 -10.422 -12.992 1 93.31 99 CYS B C 1
ATOM 2414 O O . CYS B 1 99 ? -8.367 -9.281 -13.461 1 93.31 99 CYS B O 1
ATOM 2416 N N . LYS B 1 100 ? -9.117 -10.859 -12.094 1 89.25 100 LYS B N 1
ATOM 2417 C CA . LYS B 1 100 ? -10.164 -10.023 -11.516 1 89.25 100 LYS B CA 1
ATOM 2418 C C . LYS B 1 100 ? -10.266 -10.234 -10.008 1 89.25 100 LYS B C 1
ATOM 2420 O O . LYS B 1 100 ? -9.844 -11.273 -9.492 1 89.25 100 LYS B O 1
ATOM 2425 N N . LEU B 1 101 ? -10.742 -9.258 -9.297 1 87.5 101 LEU B N 1
ATOM 2426 C CA . LEU B 1 101 ? -11.016 -9.375 -7.871 1 87.5 101 LEU B CA 1
ATOM 2427 C C . LEU B 1 101 ? -12.5 -9.625 -7.621 1 87.5 101 LEU B C 1
ATOM 2429 O O . LEU B 1 101 ? -13.352 -8.906 -8.148 1 87.5 101 LEU B O 1
ATOM 2433 N N . GLU B 1 102 ? -12.727 -10.719 -6.945 1 84.31 102 GLU B N 1
ATOM 2434 C CA . GLU B 1 102 ? -14.109 -11.031 -6.605 1 84.31 102 GLU B CA 1
ATOM 2435 C C . GLU B 1 102 ? -14.367 -10.875 -5.109 1 84.31 102 GLU B C 1
ATOM 2437 O O . GLU B 1 102 ? -13.484 -11.141 -4.293 1 84.31 102 GLU B O 1
ATOM 2442 N N . GLY B 1 103 ? -15.492 -10.406 -4.73 1 78 103 GLY B N 1
ATOM 2443 C CA . GLY B 1 103 ? -15.969 -10.18 -3.373 1 78 103 GLY B CA 1
ATOM 2444 C C . GLY B 1 103 ? -17.391 -9.68 -3.311 1 78 103 GLY B C 1
ATOM 2445 O O . GLY B 1 103 ? -18.219 -10.047 -4.145 1 78 103 GLY B O 1
ATOM 2446 N N . SER B 1 104 ? -17.609 -8.805 -2.289 1 66.44 104 SER B N 1
ATOM 2447 C CA . SER B 1 104 ? -18.969 -8.273 -2.174 1 66.44 104 SER B CA 1
ATOM 2448 C C . SER B 1 104 ? -19.359 -7.48 -3.416 1 66.44 104 SER B C 1
ATOM 2450 O O . SER B 1 104 ? -18.484 -7.086 -4.203 1 66.44 104 SER B O 1
ATOM 2452 N N . GLU B 1 105 ? -20.531 -7.512 -3.729 1 61.59 105 GLU B N 1
ATOM 2453 C CA . GLU B 1 105 ? -21.094 -6.84 -4.898 1 61.59 105 GLU B CA 1
ATOM 2454 C C . GLU B 1 105 ? -20.422 -5.488 -5.133 1 61.59 105 GLU B C 1
ATOM 2456 O O . GLU B 1 105 ? -20.25 -5.062 -6.277 1 61.59 105 GLU B O 1
ATOM 2461 N N . LEU B 1 106 ? -19.969 -5.027 -4.125 1 60.03 106 LEU B N 1
ATOM 2462 C CA . LEU B 1 106 ? -19.422 -3.672 -4.203 1 60.03 106 LEU B CA 1
ATOM 2463 C C . LEU B 1 106 ? -18.062 -3.666 -4.875 1 60.03 106 LEU B C 1
ATOM 2465 O O . LEU B 1 106 ? -17.625 -2.637 -5.391 1 60.03 106 LEU B O 1
ATOM 2469 N N . LEU B 1 107 ? -17.5 -4.863 -5.109 1 62 107 LEU B N 1
ATOM 2470 C CA . LEU B 1 107 ? -16.141 -4.941 -5.609 1 62 107 LEU B CA 1
ATOM 2471 C C . LEU B 1 107 ? -16.125 -5.137 -7.121 1 62 107 LEU B C 1
ATOM 2473 O O . LEU B 1 107 ? -15.062 -5.062 -7.75 1 62 107 LEU B O 1
ATOM 2477 N N . GLU B 1 108 ? -17.203 -5.316 -7.734 1 60.44 108 GLU B N 1
ATOM 2478 C CA . GLU B 1 108 ? -17.234 -5.645 -9.156 1 60.44 108 GLU B CA 1
ATOM 2479 C C . GLU B 1 108 ? -16.562 -4.562 -9.992 1 60.44 108 GLU B C 1
ATOM 2481 O O . GLU B 1 108 ? -15.859 -4.867 -10.961 1 60.44 108 GLU B O 1
ATOM 2486 N N . ASN B 1 109 ? -16.594 -3.373 -9.531 1 63.94 109 ASN B N 1
ATOM 2487 C CA . ASN B 1 109 ? -16.078 -2.271 -10.336 1 63.94 109 ASN B CA 1
ATOM 2488 C C . ASN B 1 109 ? -14.594 -2.012 -10.055 1 63.94 109 ASN B C 1
ATOM 2490 O O . ASN B 1 109 ? -13.938 -1.293 -10.805 1 63.94 109 ASN B O 1
ATOM 2494 N N . GLN B 1 110 ? -14.086 -2.666 -9.18 1 67.44 110 GLN B N 1
ATOM 2495 C CA . GLN B 1 110 ? -12.703 -2.369 -8.812 1 67.44 110 GLN B CA 1
ATOM 2496 C C . GLN B 1 110 ? -11.719 -3.057 -9.766 1 67.44 110 GLN B C 1
ATOM 2498 O O . GLN B 1 110 ? -10.602 -2.582 -9.961 1 67.44 110 GLN B O 1
ATOM 2503 N N . SER B 1 111 ? -12.125 -4.051 -10.352 1 71.62 111 SER B N 1
ATOM 2504 C CA . SER B 1 111 ? -11.258 -4.812 -11.242 1 71.62 111 SER B CA 1
ATOM 2505 C C . SER B 1 111 ? -10.859 -3.984 -12.461 1 71.62 111 SER B C 1
ATOM 2507 O O . SER B 1 111 ? -9.875 -4.297 -13.133 1 71.62 111 SER B O 1
ATOM 2509 N N . GLU B 1 112 ? -11.523 -2.936 -12.664 1 77.06 112 GLU B N 1
ATOM 2510 C CA . GLU B 1 112 ? -11.227 -2.096 -13.82 1 77.06 112 GLU B CA 1
ATOM 2511 C C . GLU B 1 112 ? -10.07 -1.145 -13.531 1 77.06 112 GLU B C 1
ATOM 2513 O O . GLU B 1 112 ? -9.5 -0.548 -14.445 1 77.06 112 GLU B O 1
ATOM 2518 N N . ASN B 1 113 ? -9.68 -1.164 -12.281 1 84.25 113 ASN B N 1
ATOM 2519 C CA . ASN B 1 113 ? -8.664 -0.19 -11.891 1 84.25 113 ASN B CA 1
ATOM 2520 C C . ASN B 1 113 ? -7.262 -0.782 -11.961 1 84.25 113 ASN B C 1
ATOM 2522 O O . ASN B 1 113 ? -6.281 -0.109 -11.641 1 84.25 113 ASN B O 1
ATOM 2526 N N . PHE B 1 114 ? -7.207 -2.049 -12.422 1 89.5 114 PHE B N 1
ATOM 2527 C CA . PHE B 1 114 ? -5.871 -2.615 -12.578 1 89.5 114 PHE B CA 1
ATOM 2528 C C . PHE B 1 114 ? -5.875 -3.723 -13.625 1 89.5 114 PHE B C 1
ATOM 2530 O O . PHE B 1 114 ? -6.934 -4.223 -14.008 1 89.5 114 PHE B O 1
ATOM 2537 N N . SER B 1 115 ? -4.738 -4.012 -14.125 1 93.06 115 SER B N 1
ATOM 2538 C CA . SER B 1 115 ? -4.504 -5.152 -15.008 1 93.06 115 SER B CA 1
ATOM 2539 C C . SER B 1 115 ? -3.146 -5.793 -14.734 1 93.06 115 SER B C 1
ATOM 2541 O O . SER B 1 115 ? -2.256 -5.152 -14.172 1 93.06 115 SER B O 1
ATOM 2543 N N . ALA B 1 116 ? -3.139 -7.047 -15.062 1 96 116 ALA B N 1
ATOM 2544 C CA . ALA B 1 116 ? -1.895 -7.773 -14.828 1 96 116 ALA B CA 1
ATOM 2545 C C . ALA B 1 116 ? -1.581 -8.711 -15.984 1 96 116 ALA B C 1
ATOM 2547 O O . ALA B 1 116 ? -2.49 -9.297 -16.578 1 96 116 ALA B O 1
ATOM 2548 N N . ILE B 1 117 ? -0.303 -8.789 -16.312 1 97.06 117 ILE B N 1
ATOM 2549 C CA . ILE B 1 117 ? 0.22 -9.75 -17.266 1 97.06 117 ILE B CA 1
ATOM 2550 C C . ILE B 1 117 ? 1.34 -10.57 -16.625 1 97.06 117 ILE B C 1
ATOM 2552 O O . ILE B 1 117 ? 2.232 -10.008 -15.984 1 97.06 117 ILE B O 1
ATOM 2556 N N . MET B 1 118 ? 1.252 -11.859 -16.781 1 98.25 118 MET B N 1
ATOM 2557 C CA . MET B 1 118 ? 2.275 -12.711 -16.172 1 98.25 118 MET B CA 1
ATOM 2558 C C . MET B 1 118 ? 2.613 -13.883 -17.094 1 98.25 118 MET B C 1
ATOM 2560 O O . MET B 1 118 ? 1.721 -14.484 -17.703 1 98.25 118 MET B O 1
ATOM 2564 N N . THR B 1 119 ? 3.857 -14.203 -17.172 1 98.31 119 THR B N 1
ATOM 2565 C CA . THR B 1 119 ? 4.332 -15.406 -17.859 1 98.31 119 THR B CA 1
ATOM 2566 C C . THR B 1 119 ? 5.316 -16.172 -16.984 1 98.31 119 THR B C 1
ATOM 2568 O O . THR B 1 119 ? 6.16 -15.562 -16.312 1 98.31 119 THR B O 1
ATOM 2571 N N . ASN B 1 120 ? 5.211 -17.391 -16.922 1 98.19 120 ASN B N 1
ATOM 2572 C CA . ASN B 1 120 ? 6.141 -18.328 -16.297 1 98.19 120 ASN B CA 1
ATOM 2573 C C . ASN B 1 120 ? 6.605 -19.406 -17.281 1 98.19 120 ASN B C 1
ATOM 2575 O O . ASN B 1 120 ? 5.82 -20.266 -17.688 1 98.19 120 ASN B O 1
ATOM 2579 N N . CYS B 1 121 ? 7.816 -19.344 -17.656 1 98 121 CYS B N 1
ATOM 2580 C CA . CYS B 1 121 ? 8.391 -20.344 -18.562 1 98 121 CYS B CA 1
ATOM 2581 C C . CYS B 1 121 ? 9.258 -21.328 -17.781 1 98 121 CYS B C 1
ATOM 2583 O O . CYS B 1 121 ? 10.266 -20.938 -17.188 1 98 121 CYS B O 1
ATOM 2585 N N . MET B 1 122 ? 8.898 -22.516 -17.859 1 96.44 122 MET B N 1
ATOM 2586 C CA . MET B 1 122 ? 9.617 -23.578 -17.156 1 96.44 122 MET B CA 1
ATOM 2587 C C . MET B 1 122 ? 10.391 -24.453 -18.141 1 96.44 122 MET B C 1
ATOM 2589 O O . MET B 1 122 ? 9.844 -24.891 -19.156 1 96.44 122 MET B O 1
ATOM 2593 N N . THR B 1 123 ? 11.609 -24.688 -17.875 1 94.81 123 THR B N 1
ATOM 2594 C CA . THR B 1 123 ? 12.461 -25.594 -18.625 1 94.81 123 THR B CA 1
ATOM 2595 C C . THR B 1 123 ? 13.172 -26.578 -17.703 1 94.81 123 THR B C 1
ATOM 2597 O O . THR B 1 123 ? 13.32 -26.312 -16.516 1 94.81 123 THR B O 1
ATOM 2600 N N . TRP B 1 124 ? 13.508 -27.75 -18.234 1 91.38 124 TRP B N 1
ATOM 2601 C CA . TRP B 1 124 ? 14.18 -28.75 -17.422 1 91.38 124 TRP B CA 1
ATOM 2602 C C . TRP B 1 124 ? 15.102 -29.625 -18.266 1 91.38 124 TRP B C 1
ATOM 2604 O O . TRP B 1 124 ? 14.961 -29.672 -19.484 1 91.38 124 TRP B O 1
ATOM 2614 N N . ASN B 1 125 ? 16.062 -30.109 -17.625 1 87.88 125 ASN B N 1
ATOM 2615 C CA . ASN B 1 125 ? 16.938 -31.172 -18.109 1 87.88 125 ASN B CA 1
ATOM 2616 C C . ASN B 1 125 ? 17.047 -32.312 -17.109 1 87.88 125 ASN B C 1
ATOM 2618 O O . ASN B 1 125 ? 17.578 -32.125 -16.016 1 87.88 125 ASN B O 1
ATOM 2622 N N . MET B 1 126 ? 16.547 -33.438 -17.484 1 79.31 126 MET B N 1
ATOM 2623 C CA . MET B 1 126 ? 16.516 -34.562 -16.562 1 79.31 126 MET B CA 1
ATOM 2624 C C . MET B 1 126 ? 17.719 -35.469 -16.766 1 79.31 126 MET B C 1
ATOM 2626 O O . MET B 1 126 ? 17.906 -36.438 -16.031 1 79.31 126 MET B O 1
ATOM 2630 N N . GLU B 1 127 ? 18.469 -35.188 -17.719 1 80.25 127 GLU B N 1
ATOM 2631 C CA . GLU B 1 127 ? 19.594 -36.062 -18.062 1 80.25 127 GLU B CA 1
ATOM 2632 C C . GLU B 1 127 ? 20.844 -35.688 -17.297 1 80.25 127 GLU B C 1
ATOM 2634 O O . GLU B 1 127 ? 21.031 -34.531 -16.938 1 80.25 127 GLU B O 1
ATOM 2639 N N . ASP B 1 128 ? 21.609 -36.844 -17.016 1 75.94 128 ASP B N 1
ATOM 2640 C CA . ASP B 1 128 ? 22.938 -36.594 -16.453 1 75.94 128 ASP B CA 1
ATOM 2641 C C . ASP B 1 128 ? 23.828 -35.812 -17.422 1 75.94 128 ASP B C 1
ATOM 2643 O O . ASP B 1 128 ? 23.594 -35.844 -18.641 1 75.94 128 ASP B O 1
ATOM 2647 N N . PRO B 1 129 ? 24.703 -35 -16.734 1 77.75 129 PRO B N 1
ATOM 2648 C CA . PRO B 1 129 ? 25.266 -35 -15.375 1 77.75 129 PRO B CA 1
ATOM 2649 C C . PRO B 1 129 ? 24.609 -33.906 -14.5 1 77.75 129 PRO B C 1
ATOM 2651 O O . PRO B 1 129 ? 24.812 -33.906 -13.281 1 77.75 129 PRO B O 1
ATOM 2654 N N . GLU B 1 130 ? 23.828 -33.062 -15.141 1 85.06 130 GLU B N 1
ATOM 2655 C CA . GLU B 1 130 ? 23.344 -31.969 -14.32 1 85.06 130 GLU B CA 1
ATOM 2656 C C . GLU B 1 130 ? 21.844 -31.766 -14.508 1 85.06 130 GLU B C 1
ATOM 2658 O O . GLU B 1 130 ? 21.406 -30.797 -15.148 1 85.06 130 GLU B O 1
ATOM 2663 N N . PRO B 1 131 ? 21.031 -32.656 -13.984 1 85.06 131 PRO B N 1
ATOM 2664 C CA . PRO B 1 131 ? 19.594 -32.469 -14.055 1 85.06 131 PRO B CA 1
ATOM 2665 C C . PRO B 1 131 ? 19.141 -31.188 -13.336 1 85.06 131 PRO B C 1
ATOM 2667 O O . PRO B 1 131 ? 19.656 -30.859 -12.266 1 85.06 131 PRO B O 1
ATOM 2670 N N . PHE B 1 132 ? 18.219 -30.453 -13.984 1 91.62 132 PHE B N 1
ATOM 2671 C CA . PHE B 1 132 ? 17.781 -29.219 -13.359 1 91.62 132 PHE B CA 1
ATOM 2672 C C . PHE B 1 132 ? 16.344 -28.891 -13.773 1 91.62 132 PHE B C 1
ATOM 2674 O O . PHE B 1 132 ? 15.828 -29.453 -14.742 1 91.62 132 PHE B O 1
ATOM 2681 N N . LEU B 1 133 ? 15.688 -28.156 -13.031 1 92.56 133 LEU B N 1
ATOM 2682 C CA . LEU B 1 133 ? 14.438 -27.453 -13.32 1 92.56 133 LEU B CA 1
ATOM 2683 C C . LEU B 1 133 ? 14.609 -25.953 -13.18 1 92.56 133 LEU B C 1
ATOM 2685 O O . LEU B 1 133 ? 15.156 -25.469 -12.18 1 92.56 133 LEU B O 1
ATOM 2689 N N . GLU B 1 134 ? 14.195 -25.25 -14.234 1 95.69 134 GLU B N 1
ATOM 2690 C CA . GLU B 1 134 ? 14.367 -23.797 -14.234 1 95.69 134 GLU B CA 1
ATOM 2691 C C . GLU B 1 134 ? 13.055 -23.094 -14.586 1 95.69 134 GLU B C 1
ATOM 2693 O O . GLU B 1 134 ? 12.32 -23.547 -15.469 1 95.69 134 GLU B O 1
ATOM 2698 N N . VAL B 1 135 ? 12.789 -22.031 -13.867 1 97.44 135 VAL B N 1
ATOM 2699 C CA . VAL B 1 135 ? 11.625 -21.203 -14.188 1 97.44 135 VAL B CA 1
ATOM 2700 C C . VAL B 1 135 ? 12.062 -19.766 -14.453 1 97.44 135 VAL B C 1
ATOM 2702 O O . VAL B 1 135 ? 13.047 -19.297 -13.883 1 97.44 135 VAL B O 1
ATOM 2705 N N . ASP B 1 136 ? 11.438 -19.125 -15.328 1 98.38 136 ASP B N 1
ATOM 2706 C CA . ASP B 1 136 ? 11.578 -17.703 -15.664 1 98.38 136 ASP B CA 1
ATOM 2707 C C . ASP B 1 136 ? 10.234 -16.984 -15.594 1 98.38 136 ASP B C 1
ATOM 2709 O O . ASP B 1 136 ? 9.445 -17.047 -16.531 1 98.38 136 ASP B O 1
ATOM 2713 N N . VAL B 1 137 ? 10.047 -16.266 -14.508 1 98.62 137 VAL B N 1
ATOM 2714 C CA . VAL B 1 137 ? 8.758 -15.625 -14.242 1 98.62 137 VAL B CA 1
ATOM 2715 C C . VAL B 1 137 ? 8.859 -14.125 -14.492 1 98.62 137 VAL B C 1
ATOM 2717 O O . VAL B 1 137 ? 9.805 -13.477 -14.031 1 98.62 137 VAL B O 1
ATOM 2720 N N . THR B 1 138 ? 7.938 -13.609 -15.211 1 98.62 138 THR B N 1
ATOM 2721 C CA . THR B 1 138 ? 7.785 -12.164 -15.406 1 98.62 138 THR B CA 1
ATOM 2722 C C . THR B 1 138 ? 6.367 -11.727 -15.062 1 98.62 138 THR B C 1
ATOM 2724 O O . THR B 1 138 ? 5.395 -12.391 -15.438 1 98.62 138 THR B O 1
ATOM 2727 N N . LEU B 1 139 ? 6.27 -10.648 -14.359 1 98.38 139 LEU B N 1
ATOM 2728 C CA . LEU B 1 139 ? 4.988 -10.094 -13.93 1 98.38 139 LEU B CA 1
ATOM 2729 C C . LEU B 1 139 ? 4.949 -8.586 -14.156 1 98.38 139 LEU B C 1
ATOM 2731 O O . LEU B 1 139 ? 5.895 -7.879 -13.805 1 98.38 139 LEU B O 1
ATOM 2735 N N . LYS B 1 140 ? 3.91 -8.109 -14.781 1 98.38 140 LYS B N 1
ATOM 2736 C CA . LYS B 1 140 ? 3.635 -6.688 -14.969 1 98.38 140 LYS B CA 1
ATOM 2737 C C . LYS B 1 140 ? 2.234 -6.332 -14.477 1 98.38 140 LYS B C 1
ATOM 2739 O O . LYS B 1 140 ? 1.271 -7.051 -14.75 1 98.38 140 LYS B O 1
ATOM 2744 N N . VAL B 1 141 ? 2.107 -5.254 -13.734 1 97.31 141 VAL B N 1
ATOM 2745 C CA . VAL B 1 141 ? 0.824 -4.785 -13.219 1 97.31 141 VAL B CA 1
ATOM 2746 C C . VAL B 1 141 ? 0.644 -3.307 -13.555 1 97.31 141 VAL B C 1
ATOM 2748 O O . VAL B 1 141 ? 1.561 -2.504 -13.367 1 97.31 141 VAL B O 1
ATOM 2751 N N . ILE B 1 142 ? -0.458 -2.99 -14.094 1 96.38 142 ILE B N 1
ATOM 2752 C CA . ILE B 1 142 ? -0.837 -1.604 -14.336 1 96.38 142 ILE B CA 1
ATOM 2753 C C . ILE B 1 142 ? -1.936 -1.189 -13.359 1 96.38 142 ILE B C 1
ATOM 2755 O O . ILE B 1 142 ? -2.992 -1.822 -13.297 1 96.38 142 ILE B O 1
ATOM 2759 N N . LEU B 1 143 ? -1.695 -0.1 -12.609 1 94.25 143 LEU B N 1
ATOM 2760 C CA . LEU B 1 143 ? -2.625 0.357 -11.578 1 94.25 143 LEU B CA 1
ATOM 2761 C C . LEU B 1 143 ? -3.092 1.78 -11.867 1 94.25 143 LEU B C 1
ATOM 2763 O O . LEU B 1 143 ? -2.279 2.658 -12.164 1 94.25 143 LEU B O 1
ATOM 2767 N N . GLU B 1 144 ? -4.363 1.947 -11.766 1 91.5 144 GLU B N 1
ATOM 2768 C CA . GLU B 1 144 ? -4.902 3.303 -11.828 1 91.5 144 GLU B CA 1
ATOM 2769 C C . GLU B 1 144 ? -4.754 4.02 -10.484 1 91.5 144 GLU B C 1
ATOM 2771 O O . GLU B 1 144 ? -5.125 3.48 -9.445 1 91.5 144 GLU B O 1
ATOM 2776 N N . ILE B 1 145 ? -4.152 5.156 -10.539 1 91.88 145 ILE B N 1
ATOM 2777 C CA . ILE B 1 145 ? -4.043 5.98 -9.336 1 91.88 145 ILE B CA 1
ATOM 2778 C C . ILE B 1 145 ? -5.266 6.895 -9.234 1 91.88 145 ILE B C 1
ATOM 2780 O O . ILE B 1 145 ? -5.387 7.867 -9.977 1 91.88 145 ILE B O 1
ATOM 2784 N N . SER B 1 146 ? -6.129 6.59 -8.289 1 86.12 146 SER B N 1
ATOM 2785 C CA . SER B 1 146 ? -7.395 7.312 -8.258 1 86.12 146 SER B CA 1
ATOM 2786 C C . SER B 1 146 ? -7.703 7.828 -6.859 1 86.12 146 SER B C 1
ATOM 2788 O O . SER B 1 146 ? -8.734 8.461 -6.641 1 86.12 146 SER B O 1
ATOM 2790 N N . THR B 1 147 ? -6.793 7.609 -5.957 1 85.69 147 THR B N 1
ATOM 2791 C CA . THR B 1 147 ? -7.062 7.945 -4.566 1 85.69 147 THR B CA 1
ATOM 2792 C C . THR B 1 147 ? -6.172 9.094 -4.102 1 85.69 147 THR B C 1
ATOM 2794 O O . THR B 1 147 ? -4.945 8.992 -4.137 1 85.69 147 THR B O 1
ATOM 2797 N N . PRO B 1 148 ? -6.785 10.156 -3.678 1 87.56 148 PRO B N 1
ATOM 2798 C CA . PRO B 1 148 ? -5.961 11.148 -2.98 1 87.56 148 PRO B CA 1
ATOM 2799 C C . PRO B 1 148 ? -5.336 10.594 -1.699 1 87.56 148 PRO B C 1
ATOM 2801 O O . PRO B 1 148 ? -5.93 9.742 -1.037 1 87.56 148 PRO B O 1
ATOM 2804 N N . PRO B 1 149 ? -4.152 11.023 -1.326 1 90.06 149 PRO B N 1
ATOM 2805 C CA . PRO B 1 149 ? -3.367 12.086 -1.96 1 90.06 149 PRO B CA 1
ATOM 2806 C C . PRO B 1 149 ? -2.477 11.57 -3.088 1 90.06 149 PRO B C 1
ATOM 2808 O O . PRO B 1 149 ? -1.65 12.312 -3.619 1 90.06 149 PRO B O 1
ATOM 2811 N N . PHE B 1 150 ? -2.611 10.297 -3.463 1 92.5 150 PHE B N 1
ATOM 2812 C CA . PHE B 1 150 ? -1.704 9.703 -4.434 1 92.5 150 PHE B CA 1
ATOM 2813 C C . PHE B 1 150 ? -1.901 10.32 -5.812 1 92.5 150 PHE B C 1
ATOM 2815 O O . PHE B 1 150 ? -0.975 10.352 -6.625 1 92.5 150 PHE B O 1
ATOM 2822 N N . THR B 1 151 ? -3.082 10.82 -6.02 1 91.56 151 THR B N 1
ATOM 2823 C CA . THR B 1 151 ? -3.363 11.461 -7.301 1 91.56 151 THR B CA 1
ATOM 2824 C C . THR B 1 151 ? -2.576 12.758 -7.449 1 91.56 151 THR B C 1
ATOM 2826 O O . THR B 1 151 ? -2.406 13.266 -8.555 1 91.56 151 THR B O 1
ATOM 2829 N N . MET B 1 152 ? -2.143 13.281 -6.336 1 90 152 MET B N 1
ATOM 2830 C CA . MET B 1 152 ? -1.422 14.555 -6.34 1 90 152 MET B CA 1
ATOM 2831 C C . MET B 1 152 ? 0.079 14.328 -6.48 1 90 152 MET B C 1
ATOM 2833 O O . MET B 1 152 ? 0.843 15.281 -6.648 1 90 152 MET B O 1
ATOM 2837 N N . LEU B 1 153 ? 0.536 13.133 -6.438 1 93.69 153 LEU B N 1
ATOM 2838 C CA . LEU B 1 153 ? 1.95 12.773 -6.488 1 93.69 153 LEU B CA 1
ATOM 2839 C C . LEU B 1 153 ? 2.346 12.312 -7.887 1 93.69 153 LEU B C 1
ATOM 2841 O O . LEU B 1 153 ? 1.489 11.906 -8.68 1 93.69 153 LEU B O 1
ATOM 2845 N N . PRO B 1 154 ? 3.664 12.445 -8.203 1 93.69 154 PRO B N 1
ATOM 2846 C CA . PRO B 1 154 ? 4.125 11.805 -9.438 1 93.69 154 PRO B CA 1
ATOM 2847 C C . PRO B 1 154 ? 3.9 10.297 -9.438 1 93.69 154 PRO B C 1
ATOM 2849 O O . PRO B 1 154 ? 3.877 9.672 -8.375 1 93.69 154 PRO B O 1
ATOM 2852 N N . VAL B 1 155 ? 3.746 9.734 -10.586 1 96.12 155 VAL B N 1
ATOM 2853 C CA . VAL B 1 155 ? 3.465 8.305 -10.727 1 96.12 155 VAL B CA 1
ATOM 2854 C C . VAL B 1 155 ? 4.578 7.492 -10.07 1 96.12 155 VAL B C 1
ATOM 2856 O O . VAL B 1 155 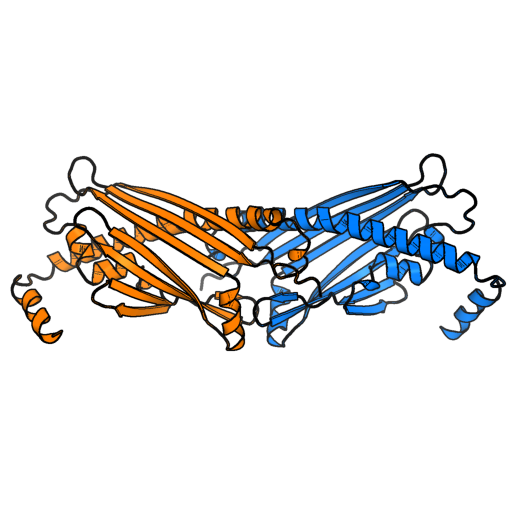? 4.324 6.434 -9.492 1 96.12 155 VAL B O 1
ATOM 2859 N N . SER B 1 156 ? 5.781 8.016 -10.117 1 95.81 156 SER B N 1
ATOM 2860 C CA . SER B 1 156 ? 6.941 7.312 -9.578 1 95.81 156 SER B CA 1
ATOM 2861 C C . SER B 1 156 ? 6.797 7.098 -8.07 1 95.81 156 SER B C 1
ATOM 2863 O O . SER B 1 156 ? 7.371 6.156 -7.516 1 95.81 156 SER B O 1
ATOM 2865 N N . ALA B 1 157 ? 6.043 7.934 -7.418 1 94.62 157 ALA B N 1
ATOM 2866 C CA . ALA B 1 157 ? 5.82 7.805 -5.977 1 94.62 157 ALA B CA 1
ATOM 2867 C C . ALA B 1 157 ? 5.027 6.543 -5.656 1 94.62 157 ALA B C 1
ATOM 2869 O O . ALA B 1 157 ? 5.113 6.016 -4.543 1 94.62 157 ALA B O 1
ATOM 2870 N N . VAL B 1 158 ? 4.281 6.055 -6.621 1 95.56 158 VAL B N 1
ATOM 2871 C CA . VAL B 1 158 ? 3.525 4.816 -6.473 1 95.56 158 VAL B CA 1
ATOM 2872 C C . VAL B 1 158 ? 4.324 3.65 -7.059 1 95.56 158 VAL B C 1
ATOM 2874 O O . VAL B 1 158 ? 4.348 2.559 -6.488 1 95.56 158 VAL B O 1
ATOM 2877 N N . GLU B 1 159 ? 5.027 3.922 -8.07 1 97.88 159 GLU B N 1
ATOM 2878 C CA . GLU B 1 159 ? 5.734 2.867 -8.789 1 97.88 159 GLU B CA 1
ATOM 2879 C C . GLU B 1 159 ? 6.926 2.355 -7.98 1 97.88 159 GLU B C 1
ATOM 2881 O O . GLU B 1 159 ? 7.176 1.15 -7.93 1 97.88 159 GLU B O 1
ATOM 2886 N N . ALA B 1 160 ? 7.609 3.275 -7.363 1 97.44 160 ALA B N 1
ATOM 2887 C CA . ALA B 1 160 ? 8.82 2.879 -6.652 1 97.44 160 ALA B CA 1
ATOM 2888 C C . ALA B 1 160 ? 8.5 1.919 -5.512 1 97.44 160 ALA B C 1
ATOM 2890 O O . ALA B 1 160 ? 8.992 0.791 -5.48 1 97.44 160 ALA B O 1
ATOM 2891 N N . PRO B 1 161 ? 7.703 2.316 -4.574 1 97.38 161 PRO B N 1
ATOM 2892 C CA . PRO B 1 161 ? 7.363 1.352 -3.527 1 97.38 161 PRO B CA 1
ATOM 2893 C C . PRO B 1 161 ? 6.629 0.125 -4.066 1 97.38 161 PRO B C 1
ATOM 2895 O O . PRO B 1 161 ? 6.832 -0.987 -3.574 1 97.38 161 PRO B O 1
ATOM 2898 N N . GLY B 1 162 ? 5.762 0.27 -5.031 1 97.56 162 GLY B N 1
ATOM 2899 C CA . GLY B 1 162 ? 5.074 -0.857 -5.641 1 97.56 162 GLY B CA 1
ATOM 2900 C C . GLY B 1 162 ? 6.016 -1.881 -6.242 1 97.56 162 GLY B C 1
ATOM 2901 O O . GLY B 1 162 ? 5.824 -3.086 -6.066 1 97.56 162 GLY B O 1
ATOM 2902 N N . ASN B 1 163 ? 6.996 -1.393 -6.949 1 98.12 163 ASN B N 1
ATOM 2903 C CA . ASN B 1 163 ? 7.977 -2.281 -7.559 1 98.12 163 ASN B CA 1
ATOM 2904 C C . ASN B 1 163 ? 8.766 -3.053 -6.508 1 98.12 163 ASN B C 1
ATOM 2906 O O . ASN B 1 163 ? 9.094 -4.223 -6.703 1 98.12 163 ASN B O 1
ATOM 2910 N N . LEU B 1 164 ? 9.039 -2.357 -5.426 1 97.69 164 LEU B N 1
ATOM 2911 C CA . LEU B 1 164 ? 9.742 -3.027 -4.336 1 97.69 164 LEU B CA 1
ATOM 2912 C C . LEU B 1 164 ? 8.906 -4.168 -3.768 1 97.69 164 LEU B C 1
ATOM 2914 O O . LEU B 1 164 ? 9.422 -5.262 -3.521 1 97.69 164 LEU B O 1
ATOM 2918 N N . VAL B 1 165 ? 7.66 -3.943 -3.564 1 96.81 165 VAL B N 1
ATOM 2919 C CA . VAL B 1 165 ? 6.754 -4.957 -3.041 1 96.81 165 VAL B CA 1
ATOM 2920 C C . VAL B 1 165 ? 6.66 -6.125 -4.02 1 96.81 165 VAL B C 1
ATOM 2922 O O . VAL B 1 165 ? 6.812 -7.285 -3.633 1 96.81 165 VAL B O 1
ATOM 2925 N N . MET B 1 166 ? 6.469 -5.832 -5.293 1 97.19 166 MET B N 1
ATOM 2926 C CA . MET B 1 166 ? 6.297 -6.852 -6.32 1 97.19 166 MET B CA 1
ATOM 2927 C C . MET B 1 166 ? 7.531 -7.746 -6.414 1 97.19 166 MET B C 1
ATOM 2929 O O . MET B 1 166 ? 7.414 -8.969 -6.453 1 97.19 166 MET B O 1
ATOM 2933 N N . GLN B 1 167 ? 8.633 -7.105 -6.441 1 98.06 167 GLN B N 1
ATOM 2934 C CA . GLN B 1 167 ? 9.875 -7.863 -6.582 1 98.06 167 GLN B CA 1
ATOM 2935 C C . GLN B 1 167 ? 10.109 -8.75 -5.363 1 98.06 167 GLN B C 1
ATOM 2937 O O . GLN B 1 167 ? 10.539 -9.898 -5.5 1 98.06 167 GLN B O 1
ATOM 2942 N N . THR B 1 168 ? 9.836 -8.219 -4.199 1 97.44 168 THR B N 1
ATOM 2943 C CA . THR B 1 168 ? 10 -9.008 -2.98 1 97.44 168 THR B CA 1
ATOM 2944 C C . THR B 1 168 ? 9.07 -10.219 -2.99 1 97.44 168 THR B C 1
ATOM 2946 O O . THR B 1 168 ? 9.469 -11.312 -2.584 1 97.44 168 THR B O 1
ATOM 2949 N N . LEU B 1 169 ? 7.867 -10.047 -3.406 1 96.62 169 LEU B N 1
ATOM 2950 C CA . LEU B 1 169 ? 6.906 -11.141 -3.484 1 96.62 169 LEU B CA 1
ATOM 2951 C C . LEU B 1 169 ? 7.387 -12.219 -4.453 1 96.62 169 LEU B C 1
ATOM 2953 O O . LEU B 1 169 ? 7.387 -13.406 -4.117 1 96.62 169 LEU B O 1
ATOM 2957 N N . VAL B 1 170 ? 7.789 -11.789 -5.621 1 97.38 170 VAL B N 1
ATOM 2958 C CA . VAL B 1 170 ? 8.242 -12.734 -6.637 1 97.38 170 VAL B CA 1
ATOM 2959 C C . VAL B 1 170 ? 9.492 -13.453 -6.152 1 97.38 170 VAL B C 1
ATOM 2961 O O . VAL B 1 170 ? 9.625 -14.664 -6.34 1 97.38 170 VAL B O 1
ATOM 2964 N N . ASP B 1 171 ? 10.367 -12.75 -5.488 1 97.19 171 ASP B N 1
ATOM 2965 C CA . ASP B 1 171 ? 11.602 -13.336 -4.969 1 97.19 171 ASP B CA 1
ATOM 2966 C C . ASP B 1 171 ? 11.305 -14.391 -3.904 1 97.19 171 ASP B C 1
ATOM 2968 O O . ASP B 1 171 ? 12.07 -15.344 -3.74 1 97.19 171 ASP B O 1
ATOM 2972 N N . THR B 1 172 ? 10.281 -14.211 -3.201 1 95.94 172 THR B N 1
ATOM 2973 C CA . THR B 1 172 ? 9.969 -15.094 -2.086 1 95.94 172 THR B CA 1
ATOM 2974 C C . THR B 1 172 ? 9.07 -16.25 -2.547 1 95.94 172 THR B C 1
ATOM 2976 O O . THR B 1 172 ? 9.297 -17.406 -2.174 1 95.94 172 THR B O 1
ATOM 2979 N N . LEU B 1 173 ? 8.109 -15.961 -3.369 1 95.44 173 LEU B N 1
ATOM 2980 C CA . LEU B 1 173 ? 7.062 -16.922 -3.674 1 95.44 173 LEU B CA 1
ATOM 2981 C C . LEU B 1 173 ? 7.496 -17.859 -4.793 1 95.44 173 LEU B C 1
ATOM 2983 O O . LEU B 1 173 ? 7.129 -19.047 -4.801 1 95.44 173 LEU B O 1
ATOM 2987 N N . VAL B 1 174 ? 8.281 -17.391 -5.727 1 96.88 174 VAL B N 1
ATOM 2988 C CA . VAL B 1 174 ? 8.656 -18.203 -6.879 1 96.88 174 VAL B CA 1
ATOM 2989 C C . VAL B 1 174 ? 9.461 -19.422 -6.418 1 96.88 174 VAL B C 1
ATOM 2991 O O . VAL B 1 174 ? 9.156 -20.562 -6.781 1 96.88 174 VAL B O 1
ATOM 2994 N N . PRO B 1 175 ? 10.508 -19.266 -5.586 1 95.56 175 PRO B N 1
ATOM 2995 C CA . PRO B 1 175 ? 11.227 -20.438 -5.102 1 95.56 175 PRO B CA 1
ATOM 2996 C C . PRO B 1 175 ? 10.32 -21.438 -4.375 1 95.56 175 PRO B C 1
ATOM 2998 O O . PRO B 1 175 ? 10.477 -22.641 -4.52 1 95.56 175 PRO B O 1
ATOM 3001 N N . LEU B 1 176 ? 9.391 -20.938 -3.564 1 94.56 176 LEU B N 1
ATOM 3002 C CA . LEU B 1 176 ? 8.477 -21.797 -2.828 1 94.56 176 LEU B CA 1
ATOM 3003 C C . LEU B 1 176 ? 7.598 -22.594 -3.783 1 94.56 176 LEU B C 1
ATOM 3005 O O . LEU B 1 176 ? 7.367 -23.781 -3.566 1 94.56 176 LEU B O 1
ATOM 3009 N N . LEU B 1 177 ? 7.141 -21.938 -4.789 1 95.06 177 LEU B N 1
ATOM 3010 C CA . LEU B 1 177 ? 6.301 -22.609 -5.781 1 95.06 177 LEU B CA 1
ATOM 3011 C C . LEU B 1 177 ? 7.078 -23.688 -6.516 1 95.06 177 LEU B C 1
ATOM 3013 O O . LEU B 1 177 ? 6.543 -24.766 -6.785 1 95.06 177 LEU B O 1
ATOM 3017 N N . LEU B 1 178 ? 8.312 -23.391 -6.859 1 95.06 178 LEU B N 1
ATOM 3018 C CA . LEU B 1 178 ? 9.172 -24.359 -7.547 1 95.06 178 LEU B CA 1
ATOM 3019 C C . LEU B 1 178 ? 9.43 -25.578 -6.664 1 95.06 178 LEU B C 1
ATOM 3021 O O . LEU B 1 178 ? 9.398 -26.703 -7.145 1 95.06 178 LEU B O 1
ATOM 3025 N N . GLN B 1 179 ? 9.672 -25.328 -5.449 1 93.25 179 GLN B N 1
ATOM 3026 C CA . GLN B 1 179 ? 9.898 -26.422 -4.5 1 93.25 179 GLN B CA 1
ATOM 3027 C C . GLN B 1 179 ? 8.648 -27.281 -4.363 1 93.25 179 GLN B C 1
ATOM 3029 O O . GLN B 1 179 ? 8.75 -28.516 -4.293 1 93.25 179 GLN B O 1
ATOM 3034 N N . GLN B 1 180 ? 7.57 -26.656 -4.266 1 94.81 180 GLN B N 1
ATOM 3035 C CA . GLN B 1 180 ? 6.32 -27.406 -4.18 1 94.81 180 GLN B CA 1
ATOM 3036 C C . GLN B 1 180 ? 6.102 -28.266 -5.426 1 94.81 180 GLN B C 1
ATOM 3038 O O . GLN B 1 180 ? 5.629 -29.391 -5.332 1 94.81 180 GLN B O 1
ATOM 3043 N N . LEU B 1 181 ? 6.367 -27.719 -6.559 1 94.75 181 LEU B N 1
ATOM 3044 C CA . LEU B 1 181 ? 6.238 -28.438 -7.812 1 94.75 181 LEU B CA 1
ATOM 3045 C C . LEU B 1 181 ? 7.109 -29.688 -7.805 1 94.75 181 LEU B C 1
ATOM 3047 O O . LEU B 1 181 ? 6.664 -30.766 -8.211 1 94.75 181 LEU B O 1
ATOM 3051 N N . LEU B 1 182 ? 8.289 -29.562 -7.348 1 91.31 182 LEU B N 1
ATOM 3052 C CA . LEU B 1 182 ? 9.203 -30.688 -7.277 1 91.31 182 LEU B CA 1
ATOM 3053 C C . LEU B 1 182 ? 8.695 -31.75 -6.301 1 91.31 182 LEU B C 1
ATOM 3055 O O . LEU B 1 182 ? 8.82 -32.938 -6.555 1 91.31 182 LEU B O 1
ATOM 3059 N N . LYS B 1 183 ? 8.25 -31.266 -5.23 1 93 183 LYS B N 1
ATOM 3060 C CA . LYS B 1 183 ? 7.672 -32.188 -4.266 1 93 183 LYS B CA 1
ATOM 3061 C C . LYS B 1 183 ? 6.516 -32.969 -4.879 1 93 183 LYS B C 1
ATOM 3063 O O . LYS B 1 183 ? 6.406 -34.188 -4.684 1 93 183 LYS B O 1
ATOM 3068 N N . ASP B 1 184 ? 5.645 -32.312 -5.539 1 93.94 184 ASP B N 1
ATOM 3069 C CA . ASP B 1 184 ? 4.531 -32.969 -6.219 1 93.94 184 ASP B CA 1
ATOM 3070 C C . ASP B 1 184 ? 5.031 -33.969 -7.246 1 93.94 184 ASP B C 1
ATOM 3072 O O . ASP B 1 184 ? 4.461 -35.062 -7.383 1 93.94 184 ASP B O 1
ATOM 3076 N N . TYR B 1 185 ? 6.047 -33.625 -7.965 1 91.44 185 TYR B N 1
ATOM 3077 C CA . TYR B 1 185 ? 6.648 -34.531 -8.93 1 91.44 185 TYR B CA 1
ATOM 3078 C C . TYR B 1 185 ? 7.16 -35.812 -8.25 1 91.44 185 TYR B C 1
ATOM 3080 O O . TYR B 1 185 ? 6.891 -36.906 -8.711 1 91.44 185 TYR B O 1
ATOM 3088 N N . ASP B 1 186 ? 7.836 -35.656 -7.184 1 88.94 186 ASP B N 1
ATOM 3089 C CA . ASP B 1 186 ? 8.383 -36.781 -6.438 1 88.94 186 ASP B CA 1
ATOM 3090 C C . ASP B 1 186 ? 7.273 -37.688 -5.922 1 88.94 186 ASP B C 1
ATOM 3092 O O . ASP B 1 186 ? 7.398 -38.906 -5.969 1 88.94 186 ASP B O 1
ATOM 3096 N N . GLU B 1 187 ? 6.297 -37.062 -5.461 1 91.19 187 GLU B N 1
ATOM 3097 C CA . GLU B 1 187 ? 5.16 -37.844 -4.969 1 91.19 187 GLU B CA 1
ATOM 3098 C C . GLU B 1 187 ? 4.5 -38.625 -6.094 1 91.19 187 GLU B C 1
ATOM 3100 O O . GLU B 1 187 ? 4.07 -39.75 -5.891 1 91.19 187 GLU B O 1
ATOM 3105 N N . TRP B 1 188 ? 4.344 -38.062 -7.18 1 91.69 188 TRP B N 1
ATOM 3106 C CA . TRP B 1 188 ? 3.762 -38.719 -8.344 1 91.69 188 TRP B CA 1
ATOM 3107 C C . TRP B 1 188 ? 4.594 -39.906 -8.766 1 91.69 188 TRP B C 1
ATOM 3109 O O . TRP B 1 188 ? 4.043 -40.969 -9.078 1 91.69 188 TRP B O 1
ATOM 3119 N N . ILE B 1 189 ? 5.898 -39.812 -8.797 1 86.69 189 ILE B N 1
ATOM 3120 C CA . ILE B 1 189 ? 6.805 -40.906 -9.148 1 86.69 189 ILE B CA 1
ATOM 3121 C C . ILE B 1 189 ? 6.656 -42.031 -8.148 1 86.69 189 ILE B C 1
ATOM 3123 O O . ILE B 1 189 ? 6.609 -43.219 -8.531 1 86.69 189 ILE B O 1
ATOM 3127 N N . GLN B 1 190 ? 6.613 -41.75 -6.965 1 86.44 190 GLN B N 1
ATOM 3128 C CA . GLN B 1 190 ? 6.512 -42.75 -5.922 1 86.44 190 GLN B CA 1
ATOM 3129 C C . GLN B 1 190 ? 5.195 -43.531 -6.027 1 86.44 190 GLN B C 1
ATOM 3131 O O . GLN B 1 190 ? 5.16 -44.75 -5.809 1 86.44 190 GLN B O 1
ATOM 3136 N N . ASN B 1 191 ? 4.148 -42.844 -6.309 1 86.19 191 ASN B N 1
ATOM 3137 C CA . ASN B 1 191 ? 2.836 -43.469 -6.426 1 86.19 191 ASN B CA 1
ATOM 3138 C C . ASN B 1 191 ? 2.721 -44.312 -7.699 1 86.19 191 ASN B C 1
ATOM 3140 O O . ASN B 1 191 ? 1.957 -45.281 -7.75 1 86.19 191 ASN B O 1
ATOM 3144 N N . SER B 1 192 ? 3.336 -43.906 -8.703 1 79.94 192 SER B N 1
ATOM 3145 C CA . SER B 1 192 ? 3.314 -44.656 -9.961 1 79.94 192 SER B CA 1
ATOM 3146 C C . SER B 1 192 ? 4.137 -45.938 -9.867 1 79.94 192 SER B C 1
ATOM 3148 O O . SER B 1 192 ? 3.852 -46.906 -10.562 1 79.94 192 SER B O 1
ATOM 3150 N N . ASN B 1 193 ? 5.164 -45.938 -9.172 1 70.19 193 ASN B N 1
ATOM 3151 C CA . ASN B 1 193 ? 5.957 -47.125 -8.953 1 70.19 193 ASN B CA 1
ATOM 3152 C C . ASN B 1 193 ? 5.215 -48.156 -8.07 1 70.19 193 ASN B C 1
ATOM 3154 O O . ASN B 1 193 ? 5.418 -49.344 -8.203 1 70.19 193 ASN B O 1
ATOM 3158 N N . ASN B 1 194 ? 4.406 -47.75 -7.242 1 61.88 194 ASN B N 1
ATOM 3159 C CA . ASN B 1 194 ? 3.678 -48.656 -6.367 1 61.88 194 ASN B CA 1
ATOM 3160 C C . ASN B 1 194 ? 2.441 -49.219 -7.055 1 61.88 194 ASN B C 1
ATOM 3162 O O . ASN B 1 194 ? 1.799 -50.125 -6.531 1 61.88 194 ASN B O 1
ATOM 3166 N N . THR B 1 195 ? 1.761 -48.594 -8.008 1 52.47 195 THR B N 1
ATOM 3167 C CA . THR B 1 195 ? 0.667 -49.25 -8.711 1 52.47 195 THR B CA 1
ATOM 3168 C C . THR B 1 195 ? 1.2 -50.125 -9.852 1 52.47 195 THR B C 1
ATOM 3170 O O . THR B 1 195 ? 1.799 -49.594 -10.797 1 52.47 195 THR B O 1
ATOM 3173 N N . PRO B 1 196 ? 1.397 -51.406 -9.656 1 45.75 196 PRO B N 1
ATOM 3174 C CA . PRO B 1 196 ? 1.706 -52.312 -10.766 1 45.75 196 PRO B CA 1
ATOM 3175 C C . PRO B 1 196 ? 0.765 -52.125 -11.961 1 45.75 196 PRO B C 1
ATOM 3177 O O . PRO B 1 196 ? -0.307 -52.75 -12 1 45.75 196 PRO B O 1
ATOM 3180 N N . THR B 1 197 ? 0.13 -51 -12.227 1 40.62 197 THR B N 1
ATOM 3181 C CA . THR B 1 197 ? -0.901 -50.969 -13.258 1 40.62 197 THR B CA 1
ATOM 3182 C C . THR B 1 197 ? -0.321 -51.375 -14.609 1 40.62 197 THR B C 1
ATOM 3184 O O . THR B 1 197 ? 0.762 -50.906 -14.984 1 40.62 197 THR B O 1
ATOM 3187 N N . SER B 1 198 ? -0.786 -52.469 -15.25 1 37 198 SER B N 1
ATOM 3188 C CA . SER B 1 198 ? -0.732 -52.781 -16.672 1 37 198 SER B CA 1
ATOM 3189 C C . SER B 1 198 ? -0.991 -51.531 -17.516 1 37 198 SER B C 1
ATOM 3191 O O . SER B 1 198 ? -1.935 -50.781 -17.25 1 37 198 SER B O 1
ATOM 3193 N N . ILE B 1 199 ? -0.092 -50.844 -18.141 1 40.44 199 ILE B N 1
ATOM 3194 C CA . ILE B 1 199 ? -0.132 -49.75 -19.094 1 40.44 199 ILE B CA 1
ATOM 3195 C C . ILE B 1 199 ? -1.452 -49.781 -19.859 1 40.44 199 ILE B C 1
ATOM 3197 O O . ILE B 1 199 ? -1.773 -48.844 -20.594 1 40.44 199 ILE B O 1
ATOM 3201 N N . SER B 1 200 ? -2.221 -50.906 -19.953 1 37.06 200 SER B N 1
ATOM 3202 C CA . SER B 1 200 ? -3.428 -51.094 -20.734 1 37.06 200 SER B CA 1
ATOM 3203 C C . SER B 1 200 ? -4.578 -50.25 -20.234 1 37.06 200 SER B C 1
ATOM 3205 O O . SER B 1 200 ? -5.453 -49.844 -21.016 1 37.06 200 SER B O 1
ATOM 3207 N N . ASP B 1 201 ? -4.738 -49.969 -18.969 1 37.22 201 ASP B N 1
ATOM 3208 C CA . ASP B 1 201 ? -5.984 -49.375 -18.5 1 37.22 201 ASP B CA 1
ATOM 3209 C C . ASP B 1 201 ? -5.957 -47.875 -18.656 1 37.22 201 ASP B C 1
ATOM 3211 O O . ASP B 1 201 ? -6.988 -47.188 -18.516 1 37.22 201 ASP B O 1
ATOM 3215 N N . VAL B 1 202 ? -4.977 -47.156 -18.672 1 36.78 202 VAL B N 1
ATOM 3216 C CA . VAL B 1 202 ? -4.973 -45.688 -18.828 1 36.78 202 VAL B CA 1
ATOM 3217 C C . VAL B 1 202 ? -5.434 -45.312 -20.234 1 36.78 202 VAL B C 1
ATOM 3219 O O . VAL B 1 202 ? -5.914 -44.219 -20.453 1 36.78 202 VAL B O 1
ATOM 3222 N N . LEU B 1 203 ? -5.305 -46.094 -21.234 1 36.62 203 LEU B N 1
ATOM 3223 C CA . LEU B 1 203 ? -5.77 -45.812 -22.594 1 36.62 203 LEU B CA 1
ATOM 3224 C C . LEU B 1 203 ? -7.289 -45.906 -22.672 1 36.62 203 LEU B C 1
ATOM 3226 O O . LEU B 1 203 ? -7.902 -45.281 -23.562 1 36.62 203 LEU B O 1
ATOM 3230 N N . SER B 1 204 ? -7.914 -46.656 -21.797 1 37.12 204 SER B N 1
ATOM 3231 C CA . SER B 1 204 ? -9.352 -46.844 -21.953 1 37.12 204 SER B CA 1
ATOM 3232 C C . SER B 1 204 ? -10.133 -45.656 -21.438 1 37.12 204 SER B C 1
ATOM 3234 O O . SER B 1 204 ? -11.32 -45.5 -21.734 1 37.12 204 SER B O 1
ATOM 3236 N N . MET B 1 205 ? -9.664 -44.938 -20.484 1 34.25 205 MET B N 1
ATOM 3237 C CA . MET B 1 205 ? -10.492 -43.812 -20.016 1 34.25 205 MET B CA 1
ATOM 3238 C C . MET B 1 205 ? -10.531 -42.719 -21.062 1 34.25 205 MET B C 1
ATOM 3240 O O . MET B 1 205 ? -11.211 -41.688 -20.859 1 34.25 205 MET B O 1
ATOM 3244 N N . GLU B 1 206 ? -9.812 -42.688 -22.047 1 34.62 206 GLU B N 1
ATOM 3245 C CA . GLU B 1 206 ? -10.055 -41.781 -23.141 1 34.62 206 GLU B CA 1
ATOM 3246 C C . GLU B 1 206 ? -11.453 -41.938 -23.719 1 34.62 206 GLU B C 1
ATOM 3248 O O . GLU B 1 206 ? -12 -41 -24.328 1 34.62 206 GLU B O 1
ATOM 3253 N N . ASP B 1 207 ? -12.102 -43.125 -23.703 1 31.94 207 ASP B N 1
ATOM 3254 C CA . ASP B 1 207 ? -13.414 -43.312 -24.328 1 31.94 207 ASP B CA 1
ATOM 3255 C C . ASP B 1 207 ? -14.508 -42.656 -23.5 1 31.94 207 ASP B C 1
ATOM 3257 O O . ASP B 1 207 ? -15.594 -42.375 -24.016 1 31.94 207 ASP B O 1
ATOM 3261 N N . ARG B 1 208 ? -14.375 -42.656 -22.156 1 37.84 208 ARG B N 1
ATOM 3262 C CA . ARG B 1 208 ? -15.531 -42.031 -21.5 1 37.84 208 ARG B CA 1
ATOM 3263 C C . ARG B 1 208 ? -15.484 -40.531 -21.609 1 37.84 208 ARG B C 1
ATOM 3265 O O . ARG B 1 208 ? -16.422 -39.844 -21.203 1 37.84 208 ARG B O 1
ATOM 3272 N N . LEU B 1 209 ? -14.352 -40 -21.688 1 29.33 209 LEU B N 1
ATOM 3273 C CA . LEU B 1 209 ? -14.422 -38.531 -21.812 1 29.33 209 LEU B CA 1
ATOM 3274 C C . LEU B 1 209 ? -14.727 -38.125 -23.266 1 29.33 209 LEU B C 1
ATOM 3276 O O . LEU B 1 209 ? -14.68 -36.969 -23.609 1 29.33 209 LEU B O 1
ATOM 3280 N N . ARG B 1 210 ? -15.039 -39.188 -24.031 1 26.12 210 ARG B N 1
ATOM 3281 C CA . ARG B 1 210 ? -15.758 -38.812 -25.234 1 26.12 210 ARG B CA 1
ATOM 3282 C C . ARG B 1 210 ? -17.266 -38.75 -24.984 1 26.12 210 ARG B C 1
ATOM 3284 O O . ARG B 1 210 ? -17.828 -39.594 -24.328 1 26.12 210 ARG B O 1
#

Solvent-accessible surface area (backbone atoms only — not comparable to full-atom values): 22772 Å² total; per-residue (Å²): 130,80,75,71,72,69,48,65,29,70,30,51,32,67,47,73,49,75,43,80,45,79,73,68,72,87,62,87,72,50,72,51,55,40,53,71,32,70,68,31,48,38,42,75,70,41,50,89,71,34,67,44,69,47,75,74,36,80,92,59,45,24,33,41,35,28,41,54,71,34,65,59,76,68,40,56,37,22,44,33,36,32,36,33,46,50,72,51,88,62,38,34,37,40,34,46,75,42,62,40,50,41,53,57,81,60,30,65,69,48,35,77,44,42,48,60,45,36,41,36,40,33,38,62,38,84,51,86,93,67,18,30,43,33,39,42,35,41,39,37,36,41,36,55,42,80,38,75,72,56,57,78,44,62,54,62,63,53,24,54,30,47,25,51,42,42,33,52,48,47,65,54,47,49,59,53,52,53,52,50,37,50,51,50,50,52,51,51,54,56,54,55,68,68,49,84,64,69,79,68,60,75,65,55,59,59,61,70,77,95,128,80,75,71,74,71,47,66,29,70,30,53,30,67,46,73,48,74,44,80,45,80,72,68,74,87,62,86,72,50,70,51,55,39,53,72,33,70,67,30,48,37,40,75,70,41,51,89,71,34,67,42,70,48,74,75,38,80,91,59,44,24,32,42,35,29,40,54,71,37,67,59,77,66,40,55,36,22,46,34,35,33,36,33,46,51,74,51,87,64,37,33,37,38,34,46,76,41,62,38,50,42,53,56,81,60,29,66,68,47,36,76,42,42,47,60,44,38,40,35,40,34,37,59,38,82,50,87,93,67,19,30,43,33,38,42,35,40,40,38,36,40,36,54,42,80,37,75,71,58,57,78,46,62,54,61,64,53,23,52,29,45,24,51,42,43,33,52,48,47,66,56,48,49,60,52,52,52,50,49,36,50,51,52,51,53,50,51,53,56,54,54,68,67,49,84,64,68,80,69,61,72,64,55,60,60,60,69,78,95

Radius of gyration: 30.26 Å; Cα contacts (8 Å, |Δi|>4): 726; chains: 2; bounding box: 46×103×55 Å

Nearest PDB structures (foldseek):
  2ns9-assembly1_B  TM=6.215E-01  e=4.624E-05  Aeropyrum pernix
  3a2s-assembly1_X  TM=2.592E-01  e=1.119E-01  Neisseria meningitidis
  7xw0-assembly1_A  TM=2.231E-01  e=1.764E-01  Escherichia coli
  7de8-assembly1_X  TM=2.635E-01  e=2.780E-01  Neisseria meningitidis
  7xw0-assembly2_B  TM=1.648E-01  e=1.487E-01  Escherichia coli